Protein AF-A0A835JHV0-F1 (afdb_monomer_lite)

Sequence (565 aa):
MENAGAALIREVASKTNDSADEEQAASEIAILKSRGSASDTRLAAAHEQMRSAEEDAAEWKRKYDIAVRKTKAALEKAANVQERTNKETQLREDALREEFSSHLVVKEDEIKEKNRRIEYAEQCLTTLNLELKAADSKMQSYGTEISSLKLEIKVLVEKLETANAKAQSYDKEVRILEQEKIHLEQRYQSEFERFSEVQERCNCSEKECKRAMELADRARADAISAQKEKSEFQKLEIERLAQFARVQRHVESLYSDWDLLPPKTIKDPEAKKPKDWDDKEYIPDPEDKKPEGYEDITKKILDPDAKKPEDWDDEEDGEWTAPTISNPKYKGPWKPKKIKNPNYQVKWVSKTKLNLDYGSGSLDENMLVPGDVAVPKAVAFTGVWEWKKFRSENKGKLVFGDFNYPENGENLLGTAEHQKIDLFSTSEEPKEVFWLPISSSWYEAANEELKDLQLKECHSGTCLPGTPKVVFGSKASTSDFYVKNKAYGDFLLQKFNASTADSASASVALTSLSNEKLFVVFQGVSNVAGGRSSNSGIKYIASYNAFLAATKFINSIPTPRHACE

Radius of gyration: 92.65 Å; chains: 1; bounding box: 221×50×307 Å

Structure (mmCIF, N/CA/C/O backbone):
data_AF-A0A835JHV0-F1
#
_entry.id   AF-A0A835JHV0-F1
#
loop_
_atom_site.group_PDB
_atom_site.id
_atom_site.type_symbol
_atom_site.label_atom_id
_atom_site.label_alt_id
_atom_site.label_comp_id
_atom_site.label_asym_id
_atom_site.label_entity_id
_atom_site.label_seq_id
_atom_site.pdbx_PDB_ins_code
_atom_site.Cartn_x
_atom_site.Cartn_y
_atom_site.Cartn_z
_atom_site.occupancy
_atom_site.B_iso_or_equiv
_atom_site.auth_seq_id
_atom_site.auth_comp_id
_atom_site.auth_asym_id
_atom_site.auth_atom_id
_atom_site.pdbx_PDB_model_num
ATOM 1 N N . MET A 1 1 ? -83.979 -1.401 178.867 1.00 38.06 1 MET A N 1
ATOM 2 C CA . MET A 1 1 ? -84.044 -1.423 180.336 1.00 38.06 1 MET A CA 1
ATOM 3 C C . MET A 1 1 ? -85.278 -2.259 180.680 1.00 38.06 1 MET A C 1
ATOM 5 O O . MET A 1 1 ? -86.316 -2.004 180.088 1.00 38.06 1 MET A O 1
ATOM 9 N N . GLU A 1 2 ? -85.181 -3.408 181.365 1.00 40.41 2 GLU A N 1
ATOM 10 C CA . GLU A 1 2 ? -84.719 -3.530 182.768 1.00 40.41 2 GLU A CA 1
ATOM 11 C C . GLU A 1 2 ? -85.363 -2.424 183.614 1.00 40.41 2 GLU A C 1
ATOM 13 O O . GLU A 1 2 ? -85.185 -1.258 183.318 1.00 40.41 2 GLU A O 1
ATOM 18 N N . ASN A 1 3 ? -86.091 -2.656 184.688 1.00 50.88 3 ASN A N 1
ATOM 19 C CA . ASN A 1 3 ? -86.274 -3.827 185.529 1.00 50.88 3 ASN A CA 1
ATOM 20 C C . ASN A 1 3 ? -87.444 -3.446 186.474 1.00 50.88 3 ASN A C 1
ATOM 22 O O . ASN A 1 3 ? -88.216 -2.549 186.145 1.00 50.88 3 ASN A O 1
ATOM 26 N N . ALA A 1 4 ? -87.547 -4.090 187.637 1.00 47.59 4 ALA A N 1
ATOM 27 C CA . ALA A 1 4 ? -88.296 -3.674 188.834 1.00 47.59 4 ALA A CA 1
ATOM 28 C C . ALA A 1 4 ? -88.679 -2.172 188.951 1.00 47.59 4 ALA A C 1
ATOM 30 O O . ALA A 1 4 ? -87.890 -1.284 188.643 1.00 47.59 4 ALA A O 1
ATOM 31 N N . GLY A 1 5 ? -89.831 -1.819 189.521 1.00 51.62 5 GLY A N 1
ATOM 32 C CA . GLY A 1 5 ? -90.783 -2.602 190.323 1.00 51.62 5 GLY A CA 1
ATOM 33 C C . GLY A 1 5 ? -91.614 -1.618 191.161 1.00 51.62 5 GLY A C 1
ATOM 34 O O . GLY A 1 5 ? -91.798 -0.495 190.711 1.00 51.62 5 GLY A O 1
ATOM 35 N N . ALA A 1 6 ? -92.076 -2.002 192.358 1.00 38.34 6 ALA A N 1
ATOM 36 C CA . ALA A 1 6 ? -92.422 -1.126 193.502 1.00 38.34 6 ALA A CA 1
ATOM 37 C C . ALA A 1 6 ? -93.113 -1.957 194.605 1.00 38.34 6 ALA A C 1
ATOM 39 O O . ALA A 1 6 ? -93.382 -3.143 194.411 1.00 38.34 6 ALA A O 1
ATOM 40 N N . ALA A 1 7 ? -93.380 -1.356 195.770 1.00 58.84 7 ALA A N 1
ATOM 41 C CA . ALA A 1 7 ? -93.811 -2.058 196.979 1.00 58.84 7 ALA A CA 1
ATOM 42 C C . ALA A 1 7 ? -94.919 -1.309 197.758 1.00 58.84 7 ALA A C 1
ATOM 44 O O . ALA A 1 7 ? -94.875 -0.085 197.792 1.00 58.84 7 ALA A O 1
ATOM 45 N N . LEU A 1 8 ? -95.772 -2.070 198.484 1.00 60.38 8 LEU A N 1
ATOM 46 C CA . LEU A 1 8 ? -96.509 -1.696 199.729 1.00 60.38 8 LEU A CA 1
ATOM 47 C C . LEU A 1 8 ? -97.652 -0.630 199.596 1.00 60.38 8 LEU A C 1
ATOM 49 O O . LEU A 1 8 ? -97.538 0.268 198.779 1.00 60.38 8 LEU A O 1
ATOM 53 N N . ILE A 1 9 ? -98.796 -0.600 200.323 1.00 58.94 9 ILE A N 1
ATOM 54 C CA . ILE A 1 9 ? -99.429 -1.366 201.441 1.00 58.94 9 ILE A CA 1
ATOM 55 C C . ILE A 1 9 ? -100.983 -1.192 201.406 1.00 58.94 9 ILE A C 1
ATOM 57 O O . ILE A 1 9 ? -101.472 -0.158 200.962 1.00 58.94 9 ILE A O 1
ATOM 61 N N . ARG A 1 10 ? -101.750 -2.145 201.974 1.00 38.47 10 ARG A N 1
ATOM 62 C CA . ARG A 1 10 ? -103.154 -2.039 202.485 1.00 38.47 10 ARG A CA 1
ATOM 63 C C . ARG A 1 10 ? -103.369 -3.150 203.545 1.00 38.47 10 ARG A C 1
ATOM 65 O O . ARG A 1 10 ? -102.614 -4.117 203.515 1.00 38.47 10 ARG A O 1
ATOM 72 N N . GLU A 1 11 ? -104.332 -3.157 204.479 1.00 40.75 11 GLU A N 1
ATOM 73 C CA . GLU A 1 11 ? -105.264 -2.161 205.066 1.00 40.75 11 GLU A CA 1
ATOM 74 C C . GLU A 1 11 ? -105.821 -2.756 206.394 1.00 40.75 11 GLU A C 1
ATOM 76 O O . GLU A 1 11 ? -105.997 -3.973 206.464 1.00 40.75 11 GLU A O 1
ATOM 81 N N . VAL A 1 12 ? -106.174 -1.947 207.413 1.00 36.22 12 VAL A N 1
ATOM 82 C CA . VAL A 1 12 ? -107.159 -2.353 208.449 1.00 36.22 12 VAL A CA 1
ATOM 83 C C . VAL A 1 12 ? -108.219 -1.255 208.673 1.00 36.22 12 VAL A C 1
ATOM 85 O O . VAL A 1 12 ? -107.916 -0.207 209.234 1.00 36.22 12 VAL A O 1
ATOM 88 N N . ALA A 1 13 ? -109.470 -1.575 208.306 1.00 44.81 13 ALA A N 1
ATOM 89 C CA . ALA A 1 13 ? -110.748 -0.947 208.701 1.00 44.81 13 ALA A CA 1
ATOM 90 C C . ALA A 1 13 ? -111.257 0.370 208.031 1.00 44.81 13 ALA A C 1
ATOM 92 O O . ALA A 1 13 ? -111.538 1.356 208.705 1.00 44.81 13 ALA A O 1
ATOM 93 N N . SER A 1 14 ? -111.649 0.262 206.751 1.00 50.72 14 SER A N 1
ATOM 94 C CA . SER A 1 14 ? -112.995 0.600 206.207 1.00 50.72 14 SER A CA 1
ATOM 95 C C . SER A 1 14 ? -113.436 2.036 205.790 1.00 50.72 14 SER A C 1
ATOM 97 O O . SER A 1 14 ? -113.733 2.884 206.625 1.00 50.72 14 SER A O 1
ATOM 99 N N . LYS A 1 15 ? -113.760 2.122 204.477 1.00 52.50 15 LYS A N 1
ATOM 100 C CA . LYS A 1 15 ? -114.793 2.910 203.728 1.00 52.50 15 LYS A CA 1
ATOM 101 C C . LYS A 1 15 ? -114.514 4.334 203.141 1.00 52.50 15 LYS A C 1
ATOM 103 O O . LYS A 1 15 ? -114.372 5.303 203.870 1.00 52.50 15 LYS A O 1
ATOM 108 N N . THR A 1 16 ? -114.680 4.384 201.796 1.00 48.72 16 THR A N 1
ATOM 109 C CA . THR A 1 16 ? -115.091 5.456 200.823 1.00 48.72 16 THR A CA 1
ATOM 110 C C . THR A 1 16 ? -114.101 6.501 200.231 1.00 48.72 16 THR A C 1
ATOM 112 O O . THR A 1 16 ? -113.785 7.466 200.913 1.00 48.72 16 THR A O 1
ATOM 115 N N . ASN A 1 17 ? -113.824 6.391 198.909 1.00 44.53 17 ASN A N 1
ATOM 116 C CA . ASN A 1 17 ? -113.391 7.396 197.892 1.00 44.53 17 ASN A CA 1
ATOM 117 C C . ASN A 1 17 ? -111.962 7.995 197.962 1.00 44.53 17 ASN A C 1
ATOM 119 O O . ASN A 1 17 ? -111.556 8.486 199.008 1.00 44.53 17 ASN A O 1
ATOM 123 N N . ASP A 1 18 ? -111.119 8.043 196.907 1.00 49.28 18 ASP A N 1
ATOM 124 C CA . ASP A 1 18 ? -111.157 7.671 195.457 1.00 49.28 18 ASP A CA 1
ATOM 125 C C . ASP A 1 18 ? -111.788 8.691 194.432 1.00 49.28 18 ASP A C 1
ATOM 127 O O . ASP A 1 18 ? -113.016 8.749 194.348 1.00 49.28 18 ASP A O 1
ATOM 131 N N . SER A 1 19 ? -110.976 9.447 193.627 1.00 43.72 19 SER A N 1
ATOM 132 C CA . SER A 1 19 ? -111.345 10.155 192.341 1.00 43.72 19 SER A CA 1
ATOM 133 C C . SER A 1 19 ? -110.208 10.812 191.474 1.00 43.72 19 SER A C 1
ATOM 135 O O . SER A 1 19 ? -110.538 11.575 190.565 1.00 43.72 19 SER A O 1
ATOM 137 N N . ALA A 1 20 ? -108.901 10.631 191.743 1.00 55.38 20 ALA A N 1
ATOM 138 C CA . ALA A 1 20 ? -107.843 11.516 191.189 1.00 55.38 20 ALA A CA 1
ATOM 139 C C . ALA A 1 20 ? -106.907 10.920 190.106 1.00 55.38 20 ALA A C 1
ATOM 141 O O . ALA A 1 20 ? -106.309 11.676 189.343 1.00 55.38 20 ALA A O 1
ATOM 142 N N . ASP A 1 21 ? -106.764 9.594 190.018 1.00 57.50 21 ASP A N 1
ATOM 143 C CA . ASP A 1 21 ? -105.662 8.972 189.257 1.00 57.50 21 ASP A CA 1
ATOM 144 C C . ASP A 1 21 ? -105.957 8.711 187.761 1.00 57.50 21 ASP A C 1
ATOM 146 O O . ASP A 1 21 ? -105.043 8.420 186.988 1.00 57.50 21 ASP A O 1
ATOM 150 N N . GLU A 1 22 ? -107.214 8.820 187.312 1.00 59.19 22 GLU A N 1
ATOM 151 C CA . GLU A 1 22 ? -107.599 8.482 185.927 1.00 59.19 22 GLU A CA 1
ATOM 152 C C . GLU A 1 22 ? -107.203 9.552 184.889 1.00 59.19 22 GLU A C 1
ATOM 154 O O . GLU A 1 22 ? -106.943 9.232 183.726 1.00 59.19 22 GLU A O 1
ATOM 159 N N . GLU A 1 23 ? -107.125 10.827 185.283 1.00 62.62 23 GLU A N 1
ATOM 160 C CA . GLU A 1 23 ? -106.991 11.944 184.335 1.00 62.62 23 GLU A CA 1
ATOM 161 C C . GLU A 1 23 ? -105.559 12.094 183.779 1.00 62.62 23 GLU A C 1
ATOM 163 O O . GLU A 1 23 ? -105.365 12.465 182.617 1.00 62.62 23 GLU A O 1
ATOM 168 N N . GLN A 1 24 ? -104.537 11.712 184.556 1.00 63.50 24 GLN A N 1
ATOM 169 C CA . GLN A 1 24 ? -103.135 11.796 184.128 1.00 63.50 24 GLN A CA 1
ATOM 170 C C . GLN A 1 24 ? -102.788 10.759 183.041 1.00 63.50 24 GLN A C 1
ATOM 172 O O . GLN A 1 24 ? -102.073 11.080 182.087 1.00 63.50 24 GLN A O 1
ATOM 177 N N . ALA A 1 25 ? -103.350 9.547 183.117 1.00 63.53 25 ALA A N 1
ATOM 178 C CA . ALA A 1 25 ? -103.128 8.492 182.123 1.00 63.53 25 ALA A CA 1
ATOM 179 C C . ALA A 1 25 ? -103.709 8.844 180.737 1.00 63.53 25 ALA A C 1
ATOM 181 O O . ALA A 1 25 ? -103.124 8.509 179.703 1.00 63.53 25 ALA A O 1
ATOM 182 N N . ALA A 1 26 ? -104.837 9.563 180.694 1.00 67.19 26 ALA A N 1
ATOM 183 C CA . ALA A 1 26 ? -105.477 9.977 179.444 1.00 67.19 26 ALA A CA 1
ATOM 184 C C . ALA A 1 26 ? -104.600 10.942 178.615 1.00 67.19 26 ALA A C 1
ATOM 186 O O . ALA A 1 26 ? -104.562 10.848 177.383 1.00 67.19 26 ALA A O 1
ATOM 187 N N . SER A 1 27 ? -103.858 11.829 179.287 1.00 70.50 27 SER A N 1
ATOM 188 C CA . SER A 1 27 ? -102.952 12.802 178.660 1.00 70.50 27 SER A CA 1
ATOM 189 C C . SER A 1 27 ? -101.786 12.127 177.925 1.00 70.50 27 SER A C 1
ATOM 191 O O . SER A 1 27 ? -101.540 12.395 176.743 1.00 70.50 27 SER A O 1
ATOM 193 N N . GLU A 1 28 ? -101.102 11.182 178.577 1.00 68.00 28 GLU A N 1
ATOM 194 C CA . GLU A 1 28 ? -99.962 10.477 177.976 1.00 68.00 28 GLU A CA 1
ATOM 195 C C . GLU A 1 28 ? -100.383 9.615 176.779 1.00 68.00 28 GLU A C 1
ATOM 197 O O . GLU A 1 28 ? -99.701 9.607 175.749 1.00 68.00 28 GLU A O 1
ATOM 202 N N . ILE A 1 29 ? -101.551 8.966 176.856 1.00 69.25 29 ILE A N 1
ATOM 203 C CA . ILE A 1 29 ? -102.134 8.216 175.735 1.00 69.25 29 ILE A CA 1
ATOM 204 C C . ILE A 1 29 ? -102.399 9.142 174.538 1.00 69.25 29 ILE A C 1
ATOM 206 O O . ILE A 1 29 ? -102.087 8.771 173.404 1.00 69.25 29 ILE A O 1
ATOM 210 N N . ALA A 1 30 ? -102.917 10.356 174.751 1.00 72.38 30 ALA A N 1
ATOM 211 C CA . ALA A 1 30 ? -103.146 11.322 173.673 1.00 72.38 30 ALA A CA 1
ATOM 212 C C . ALA A 1 30 ? -101.832 11.795 173.015 1.00 72.38 30 ALA A C 1
ATOM 214 O O . ALA A 1 30 ? -101.744 11.877 171.783 1.00 72.38 30 ALA A O 1
ATOM 215 N N . ILE A 1 31 ? -100.784 12.035 173.809 1.00 74.62 31 ILE A N 1
ATOM 216 C CA . ILE A 1 31 ? -99.454 12.414 173.304 1.00 74.62 31 ILE A CA 1
ATOM 217 C C . ILE A 1 31 ? -98.827 11.261 172.509 1.00 74.62 31 ILE A C 1
ATOM 219 O O . ILE A 1 31 ? -98.350 11.482 171.394 1.00 74.62 31 ILE A O 1
ATOM 223 N N . LEU A 1 32 ? -98.879 10.026 173.016 1.00 72.38 32 LEU A N 1
ATOM 224 C CA . LEU A 1 32 ? -98.379 8.846 172.303 1.00 72.38 32 LEU A CA 1
ATOM 225 C C . LEU A 1 32 ? -99.153 8.593 171.004 1.00 72.38 32 LEU A C 1
ATOM 227 O O . LEU A 1 32 ? -98.537 8.301 169.979 1.00 72.38 32 LEU A O 1
ATOM 231 N N . LYS A 1 33 ? -100.476 8.783 171.008 1.00 74.25 33 LYS A N 1
ATOM 232 C CA . LYS A 1 33 ? -101.334 8.636 169.824 1.00 74.25 33 LYS A CA 1
ATOM 233 C C . LYS A 1 33 ? -101.050 9.697 168.756 1.00 74.25 33 LYS A C 1
ATOM 235 O O . LYS A 1 33 ? -101.028 9.358 167.576 1.00 74.25 33 LYS A O 1
ATOM 240 N N . SER A 1 34 ? -100.764 10.945 169.144 1.00 77.75 34 SER A N 1
ATOM 241 C CA . SER A 1 34 ? -100.342 11.992 168.195 1.00 77.75 34 SER A CA 1
ATOM 242 C C . SER A 1 34 ? -98.924 11.764 167.649 1.00 77.75 34 SER A C 1
ATOM 244 O O . SER A 1 34 ? -98.675 11.971 166.462 1.00 77.75 34 SER A O 1
ATOM 246 N N . ARG A 1 35 ? -97.995 11.254 168.471 1.00 77.50 35 ARG A N 1
ATOM 247 C CA . ARG A 1 35 ? -96.670 10.814 168.000 1.00 77.50 35 ARG A CA 1
ATOM 248 C C . ARG A 1 35 ? -96.766 9.634 167.037 1.00 77.50 35 ARG A C 1
ATOM 250 O O . ARG A 1 35 ? -96.059 9.653 166.036 1.00 77.50 35 ARG A O 1
ATOM 257 N N . GLY A 1 36 ? -97.642 8.668 167.319 1.00 76.12 36 GLY A N 1
ATOM 258 C CA . GLY A 1 36 ? -97.944 7.532 166.447 1.00 76.12 36 GLY A CA 1
ATOM 259 C C . GLY A 1 36 ? -98.472 7.984 165.088 1.00 76.12 36 GLY A C 1
ATOM 260 O O . GLY A 1 36 ? -97.868 7.672 164.066 1.00 76.12 36 GLY A O 1
ATOM 261 N N . SER A 1 37 ? -99.507 8.831 165.059 1.00 78.81 37 SER A N 1
ATOM 262 C CA . SER A 1 37 ? -100.037 9.347 163.790 1.00 78.81 37 SER A CA 1
ATOM 263 C C . SER A 1 37 ? -99.009 10.176 163.009 1.00 78.81 37 SER A C 1
ATOM 265 O O . SER A 1 37 ? -98.958 10.094 161.781 1.00 78.81 37 SER A O 1
ATOM 267 N N . ALA A 1 38 ? -98.134 10.923 163.690 1.00 77.75 38 ALA A N 1
ATOM 268 C CA . ALA A 1 38 ? -97.037 11.643 163.047 1.00 77.75 38 ALA A CA 1
ATOM 269 C C . ALA A 1 38 ? -95.943 10.705 162.496 1.00 77.75 38 ALA A C 1
ATOM 271 O O . ALA A 1 38 ? -95.400 10.984 161.423 1.00 77.75 38 ALA A O 1
ATOM 272 N N . SER A 1 39 ? -95.614 9.600 163.179 1.00 79.62 39 SER A N 1
ATOM 273 C CA . SER A 1 39 ? -94.707 8.581 162.633 1.00 79.62 39 SER A CA 1
ATOM 274 C C . SER A 1 39 ? -95.330 7.828 161.464 1.00 79.62 39 SER A C 1
ATOM 276 O O . SER A 1 39 ? -94.644 7.644 160.465 1.00 79.62 39 SER A O 1
ATOM 278 N N . ASP A 1 40 ? -96.619 7.495 161.525 1.00 79.50 40 ASP A N 1
ATOM 279 C CA . ASP A 1 40 ? -97.337 6.812 160.443 1.00 79.50 40 ASP A CA 1
ATOM 280 C C . ASP A 1 40 ? -97.450 7.708 159.203 1.00 79.50 40 ASP A C 1
ATOM 282 O O . ASP A 1 40 ? -97.235 7.256 158.082 1.00 79.50 40 ASP A O 1
ATOM 286 N N . THR A 1 41 ? -97.683 9.012 159.392 1.00 82.31 41 THR A N 1
ATOM 287 C CA . THR A 1 41 ? -97.688 9.995 158.293 1.00 82.31 41 THR A CA 1
ATOM 288 C C . THR A 1 41 ? -96.303 10.119 157.647 1.00 82.31 41 THR A C 1
ATOM 290 O O . THR A 1 41 ? -96.192 10.183 156.423 1.00 82.31 41 THR A O 1
ATOM 293 N N . ARG A 1 42 ? -95.224 10.110 158.445 1.00 83.19 42 ARG A N 1
ATOM 294 C CA . ARG A 1 42 ? -93.842 10.099 157.928 1.00 83.19 42 ARG A CA 1
ATOM 295 C C . ARG A 1 42 ? -93.498 8.785 157.231 1.00 83.19 42 ARG A C 1
ATOM 297 O O . ARG A 1 42 ? -92.824 8.822 156.207 1.00 83.19 42 ARG A O 1
ATOM 304 N N . LEU A 1 43 ? -93.972 7.653 157.752 1.00 82.25 43 LEU A N 1
ATOM 305 C CA . LEU A 1 43 ? -93.809 6.338 157.139 1.00 82.25 43 LEU A CA 1
ATOM 306 C C . LEU A 1 43 ? -94.515 6.301 155.778 1.00 82.25 43 LEU A C 1
ATOM 308 O O . LEU A 1 43 ? -93.892 5.939 154.787 1.00 82.25 43 LEU A O 1
ATOM 312 N N . ALA A 1 44 ? -95.766 6.759 155.702 1.00 82.94 44 ALA A N 1
ATOM 313 C CA . ALA A 1 44 ? -96.520 6.851 154.454 1.00 82.94 44 ALA A CA 1
ATOM 314 C C . ALA A 1 44 ? -95.829 7.765 153.426 1.00 82.94 44 ALA A C 1
ATOM 316 O O . ALA A 1 44 ? -95.680 7.374 152.273 1.00 82.94 44 ALA A O 1
ATOM 317 N N . ALA A 1 45 ? -95.335 8.938 153.842 1.00 84.06 45 ALA A N 1
ATOM 318 C CA . ALA A 1 45 ? -94.584 9.837 152.963 1.00 84.06 45 ALA A CA 1
ATOM 319 C C . ALA A 1 45 ? -93.254 9.226 152.477 1.00 84.06 45 ALA A C 1
ATOM 321 O O . ALA A 1 45 ? -92.899 9.383 151.311 1.00 84.06 45 ALA A O 1
ATOM 322 N N . ALA A 1 46 ? -92.536 8.496 153.338 1.00 83.88 46 ALA A N 1
ATOM 323 C CA . ALA A 1 46 ? -91.312 7.789 152.965 1.00 83.88 46 ALA A CA 1
ATOM 324 C C . ALA A 1 46 ? -91.590 6.611 152.014 1.00 83.88 46 ALA A C 1
ATOM 326 O O . ALA A 1 46 ? -90.867 6.434 151.038 1.00 83.88 46 ALA A O 1
ATOM 327 N N . HIS A 1 47 ? -92.664 5.848 152.245 1.00 85.38 47 HIS A N 1
ATOM 328 C CA . HIS A 1 47 ? -93.133 4.807 151.327 1.00 85.38 47 HIS A CA 1
ATOM 329 C C . HIS A 1 47 ? -93.563 5.389 149.974 1.00 85.38 47 HIS A C 1
ATOM 331 O O . HIS A 1 47 ? -93.309 4.769 148.946 1.00 85.38 47 HIS A O 1
ATOM 337 N N . GLU A 1 48 ? -94.173 6.575 149.946 1.00 87.06 48 GLU A N 1
ATOM 338 C CA . GLU A 1 48 ? -94.553 7.237 148.696 1.00 87.06 48 GLU A CA 1
ATOM 339 C C . GLU A 1 48 ? -93.337 7.741 147.916 1.00 87.06 48 GLU A C 1
ATOM 341 O O . GLU A 1 48 ? -93.232 7.487 146.719 1.00 87.06 48 GLU A O 1
ATOM 346 N N . GLN A 1 49 ? -92.368 8.368 148.590 1.00 87.56 49 GLN A N 1
ATOM 347 C CA . GLN A 1 49 ? -91.099 8.740 147.957 1.00 87.56 49 GLN A CA 1
ATOM 348 C C . GLN A 1 49 ? -90.322 7.515 147.461 1.00 87.56 49 GLN A C 1
ATOM 350 O O . GLN A 1 49 ? -89.741 7.566 146.380 1.00 87.56 49 GLN A O 1
ATOM 355 N N . MET A 1 50 ? -90.347 6.405 148.205 1.00 85.38 50 MET A N 1
ATOM 356 C CA . MET A 1 50 ? -89.755 5.136 147.782 1.00 85.38 50 MET A CA 1
ATOM 357 C C . MET A 1 50 ? -90.442 4.592 146.523 1.00 85.38 50 MET A C 1
ATOM 359 O O . MET A 1 50 ? -89.750 4.290 145.557 1.00 85.38 50 MET A O 1
ATOM 363 N N . ARG A 1 51 ? -91.783 4.541 146.484 1.00 87.12 51 ARG A N 1
ATOM 364 C CA . ARG A 1 51 ? -92.534 4.110 145.290 1.00 87.12 51 ARG A CA 1
ATOM 365 C C . ARG A 1 51 ? -92.283 5.013 144.086 1.00 87.12 51 ARG A C 1
ATOM 367 O O . ARG A 1 51 ? -92.000 4.503 143.010 1.00 87.12 51 ARG A O 1
ATOM 374 N N . SER A 1 52 ? -92.304 6.334 144.267 1.00 87.44 52 SER A N 1
ATOM 375 C CA . SER A 1 52 ? -91.984 7.287 143.196 1.00 87.44 52 SER A CA 1
ATOM 376 C C . SER A 1 52 ? -90.565 7.074 142.661 1.00 87.44 52 SER A C 1
ATOM 378 O O . SER A 1 52 ? -90.363 7.076 141.451 1.00 87.44 52 SER A O 1
ATOM 380 N N . ALA A 1 53 ? -89.584 6.836 143.539 1.00 87.62 53 ALA A N 1
ATOM 381 C CA . ALA A 1 53 ? -88.209 6.551 143.135 1.00 87.62 53 ALA A CA 1
ATOM 382 C C . ALA A 1 53 ? -88.067 5.192 142.420 1.00 87.62 53 ALA A C 1
ATOM 384 O O . ALA A 1 53 ? -87.279 5.077 141.480 1.00 87.62 53 ALA A O 1
ATOM 385 N N . GLU A 1 54 ? -88.830 4.169 142.820 1.00 89.56 54 GLU A N 1
ATOM 386 C CA . GLU A 1 54 ? -88.904 2.877 142.123 1.00 89.56 54 GLU A CA 1
ATOM 387 C C . GLU A 1 54 ? -89.547 3.008 140.732 1.00 89.56 54 GLU A C 1
ATOM 389 O O . GLU A 1 54 ? -89.046 2.429 139.764 1.00 89.56 54 GLU A O 1
ATOM 394 N N . GLU A 1 55 ? -90.619 3.794 140.603 1.00 89.88 55 GLU A N 1
ATOM 395 C CA . GLU A 1 55 ? -91.297 4.063 139.331 1.00 89.88 55 GLU A CA 1
ATOM 396 C C . GLU A 1 55 ? -90.412 4.866 138.371 1.00 89.88 55 GLU A C 1
ATOM 398 O O . GLU A 1 55 ? -90.250 4.456 137.215 1.00 89.88 55 GLU A O 1
ATOM 403 N N . ASP A 1 56 ? -89.761 5.928 138.856 1.00 89.81 56 ASP A N 1
ATOM 404 C CA . ASP A 1 56 ? -88.772 6.705 138.103 1.00 89.81 56 ASP A CA 1
ATOM 405 C C . ASP A 1 56 ? -87.604 5.816 137.656 1.00 89.81 56 ASP A C 1
ATOM 407 O O . ASP A 1 56 ? -87.228 5.823 136.481 1.00 89.81 56 ASP A O 1
ATOM 411 N N . ALA A 1 57 ? -87.052 4.984 138.548 1.00 90.12 57 ALA A N 1
ATOM 412 C CA . ALA A 1 57 ? -85.992 4.037 138.201 1.00 90.12 57 ALA A CA 1
ATOM 413 C C . ALA A 1 57 ? -86.453 3.019 137.139 1.00 90.12 57 ALA A C 1
ATOM 415 O O . ALA A 1 57 ? -85.704 2.703 136.207 1.00 90.12 57 ALA A O 1
ATOM 416 N N . ALA A 1 58 ? -87.696 2.536 137.222 1.00 90.69 58 ALA A N 1
ATOM 417 C CA . ALA A 1 58 ? -88.289 1.642 136.231 1.00 90.69 58 ALA A CA 1
ATOM 418 C C . ALA A 1 58 ? -88.588 2.341 134.890 1.00 90.69 58 ALA A C 1
ATOM 420 O O . ALA A 1 58 ? -88.567 1.691 133.837 1.00 90.69 58 ALA A O 1
ATOM 421 N N . GLU A 1 59 ? -88.876 3.643 134.882 1.00 91.56 59 GLU A N 1
ATOM 422 C CA . GLU A 1 59 ? -89.028 4.435 133.659 1.00 91.56 59 GLU A CA 1
ATOM 423 C C . GLU A 1 59 ? -87.667 4.741 133.014 1.00 91.56 59 GLU A C 1
ATOM 425 O O . GLU A 1 59 ? -87.501 4.530 131.810 1.00 91.56 59 GLU A O 1
ATOM 430 N N . TRP A 1 60 ? -86.664 5.138 133.802 1.00 91.12 60 TRP A N 1
ATOM 431 C CA . TRP A 1 60 ? -85.282 5.321 133.345 1.00 91.12 60 TRP A CA 1
ATOM 432 C C . TRP A 1 60 ? -84.700 4.033 132.767 1.00 91.12 60 TRP A C 1
ATOM 434 O O . TRP A 1 60 ? -84.115 4.068 131.683 1.00 91.12 60 TRP A O 1
ATOM 444 N N . LYS A 1 61 ? -84.939 2.884 133.410 1.00 93.69 61 LYS A N 1
ATOM 445 C CA . LYS A 1 61 ? -84.569 1.567 132.874 1.00 93.69 61 LYS A CA 1
ATOM 446 C C . LYS A 1 61 ? -85.241 1.297 131.524 1.00 93.69 61 LYS A C 1
ATOM 448 O O . LYS A 1 61 ? -84.553 0.968 130.563 1.00 93.69 61 LYS A O 1
ATOM 453 N N . ARG A 1 62 ? -86.554 1.533 131.396 1.00 92.25 62 ARG A N 1
ATOM 454 C CA . ARG A 1 62 ? -87.278 1.395 130.113 1.00 92.25 62 ARG A CA 1
ATOM 455 C C . ARG A 1 62 ? -86.737 2.333 129.026 1.00 92.25 62 ARG A C 1
ATOM 457 O O . ARG A 1 62 ? -86.559 1.896 127.888 1.00 92.25 62 ARG A O 1
ATOM 464 N N . LYS A 1 63 ? -86.449 3.597 129.355 1.00 92.75 63 LYS A N 1
ATOM 465 C CA . LYS A 1 63 ? -85.837 4.581 128.440 1.00 92.75 63 LYS A CA 1
ATOM 466 C C . LYS A 1 63 ? -84.445 4.127 127.991 1.00 92.75 63 LYS A C 1
ATOM 468 O O . LYS A 1 63 ? -84.165 4.161 126.792 1.00 92.75 63 LYS A O 1
ATOM 473 N N . TYR A 1 64 ? -83.621 3.633 128.914 1.00 91.44 64 TYR A N 1
ATOM 474 C CA . TYR A 1 64 ? -82.301 3.070 128.628 1.00 91.44 64 TYR A CA 1
ATOM 475 C C . TYR A 1 64 ? -82.395 1.828 127.727 1.00 91.44 64 TYR A C 1
ATOM 477 O O . TYR A 1 64 ? -81.759 1.793 126.677 1.00 91.44 64 TYR A O 1
ATOM 485 N N . ASP A 1 65 ? -83.271 0.869 128.034 1.00 92.69 65 ASP A N 1
ATOM 486 C CA . ASP A 1 65 ? -83.486 -0.339 127.222 1.00 92.69 65 ASP A CA 1
ATOM 487 C C . ASP A 1 65 ? -84.008 -0.023 125.807 1.00 92.69 65 ASP A C 1
ATOM 489 O O . ASP A 1 65 ? -83.741 -0.756 124.850 1.00 92.69 65 ASP A O 1
ATOM 493 N N . ILE A 1 66 ? -84.780 1.057 125.637 1.00 92.69 66 ILE A N 1
ATOM 494 C CA . ILE A 1 66 ? -85.195 1.560 124.316 1.00 92.69 66 ILE A CA 1
ATOM 495 C C . ILE A 1 66 ? -84.016 2.223 123.596 1.00 92.69 66 ILE A C 1
ATOM 497 O O . ILE A 1 66 ? -83.823 1.971 122.406 1.00 92.69 66 ILE A O 1
ATOM 501 N N . ALA A 1 67 ? -83.224 3.046 124.288 1.00 91.06 67 ALA A N 1
ATOM 502 C CA . ALA A 1 67 ? -82.041 3.689 123.724 1.00 91.06 67 ALA A CA 1
ATOM 503 C C . ALA A 1 67 ? -81.009 2.650 123.257 1.00 91.06 67 ALA A C 1
ATOM 505 O O . ALA A 1 67 ? -80.608 2.693 122.098 1.00 91.06 67 ALA A O 1
ATOM 506 N N . VAL A 1 68 ? -80.678 1.660 124.093 1.00 93.44 68 VAL A N 1
ATOM 507 C CA . VAL A 1 68 ? -79.769 0.546 123.769 1.00 93.44 68 VAL A CA 1
ATOM 508 C C . VAL A 1 68 ? -80.284 -0.286 122.593 1.00 93.44 68 VAL A C 1
ATOM 510 O O . VAL A 1 68 ? -79.510 -0.649 121.710 1.00 93.44 68 VAL A O 1
ATOM 513 N N . ARG A 1 69 ? -81.594 -0.559 122.506 1.00 91.19 69 ARG A N 1
ATOM 514 C CA . ARG A 1 69 ? -82.164 -1.243 121.329 1.00 91.19 69 ARG A CA 1
ATOM 515 C C . ARG A 1 69 ? -82.084 -0.394 120.061 1.00 91.19 69 ARG A C 1
ATOM 517 O O . ARG A 1 69 ? -81.761 -0.933 119.005 1.00 91.19 69 ARG A O 1
ATOM 524 N N . LYS A 1 70 ? -82.343 0.916 120.145 1.00 93.00 70 LYS A N 1
ATOM 525 C CA . LYS A 1 70 ? -82.222 1.839 119.003 1.00 93.00 70 LYS A CA 1
ATOM 526 C C . LYS A 1 70 ? -80.774 1.976 118.533 1.00 93.00 70 LYS A C 1
ATOM 528 O O . LYS A 1 70 ? -80.543 1.905 117.330 1.00 93.00 70 LYS A O 1
ATOM 533 N N . THR A 1 71 ? -79.808 2.123 119.442 1.00 90.06 71 THR A N 1
ATOM 534 C CA . THR A 1 71 ? -78.384 2.195 119.082 1.00 90.06 71 THR A CA 1
ATOM 535 C C . THR A 1 71 ? -77.892 0.867 118.523 1.00 90.06 71 THR A C 1
ATOM 537 O O . THR A 1 71 ? -77.272 0.879 117.466 1.00 90.06 71 THR A O 1
ATOM 540 N N . LYS A 1 72 ? -78.250 -0.279 119.123 1.00 93.88 72 LYS A N 1
ATOM 541 C CA . LYS A 1 72 ? -77.931 -1.608 118.574 1.00 93.88 72 LYS A CA 1
ATOM 542 C C . LYS A 1 72 ? -78.481 -1.788 117.155 1.00 93.88 72 LYS A C 1
ATOM 544 O O . LYS A 1 72 ? -77.726 -2.165 116.268 1.00 93.88 72 LYS A O 1
ATOM 549 N N . ALA A 1 73 ? -79.751 -1.455 116.916 1.00 91.62 73 ALA A N 1
ATOM 550 C CA . ALA A 1 73 ? -80.363 -1.558 115.589 1.00 91.62 73 ALA A CA 1
ATOM 551 C C . ALA A 1 73 ? -79.766 -0.570 114.566 1.00 91.62 73 ALA A C 1
ATOM 553 O O . ALA A 1 73 ? -79.697 -0.878 113.377 1.00 91.62 73 ALA A O 1
ATOM 554 N N . ALA A 1 74 ? -79.326 0.616 115.000 1.00 91.31 74 ALA A N 1
ATOM 555 C CA . ALA A 1 74 ? -78.605 1.558 114.144 1.00 91.31 74 ALA A CA 1
ATOM 556 C C . ALA A 1 74 ? -77.201 1.041 113.784 1.00 91.31 74 ALA A C 1
ATOM 558 O O . ALA A 1 74 ? -76.802 1.124 112.626 1.00 91.31 74 ALA A O 1
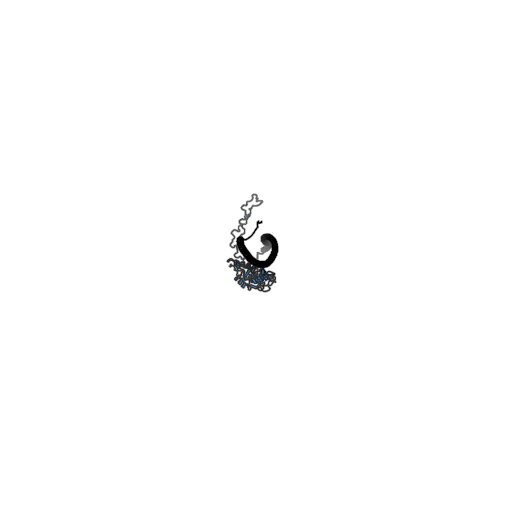ATOM 559 N N . LEU A 1 75 ? -76.489 0.455 114.751 1.00 91.50 75 LEU A N 1
ATOM 560 C CA . LEU A 1 75 ? -75.153 -0.121 114.580 1.00 91.50 75 LEU A CA 1
ATOM 561 C C . LEU A 1 75 ? -75.200 -1.367 113.679 1.00 91.50 75 LEU A C 1
ATOM 563 O O . LEU A 1 75 ? -74.389 -1.499 112.771 1.00 91.50 75 LEU A O 1
ATOM 567 N N . GLU A 1 76 ? -76.214 -2.219 113.836 1.00 92.06 76 GLU A N 1
ATOM 568 C CA . GLU A 1 76 ? -76.476 -3.367 112.959 1.00 92.06 76 GLU A CA 1
ATOM 569 C C . GLU A 1 76 ? -76.843 -2.937 111.529 1.00 92.06 76 GLU A C 1
ATOM 571 O O . GLU A 1 76 ? -76.356 -3.518 110.560 1.00 92.06 76 GLU A O 1
ATOM 576 N N . LYS A 1 77 ? -77.641 -1.874 111.353 1.00 92.62 77 LYS A N 1
ATOM 577 C CA . LYS A 1 77 ? -77.885 -1.289 110.021 1.00 92.62 77 LYS A CA 1
ATOM 578 C C . LYS A 1 77 ? -76.614 -0.706 109.406 1.00 92.62 77 LYS A C 1
ATOM 580 O O . LYS A 1 77 ? -76.382 -0.927 108.223 1.00 92.62 77 LYS A O 1
ATOM 585 N N . ALA A 1 78 ? -75.791 -0.007 110.187 1.00 89.94 78 ALA A N 1
ATOM 586 C CA . ALA A 1 78 ? -74.512 0.526 109.724 1.00 89.94 78 ALA A CA 1
ATOM 587 C C . ALA A 1 78 ? -73.548 -0.599 109.309 1.00 89.94 78 ALA A C 1
ATOM 589 O O . ALA A 1 78 ? -72.958 -0.517 108.238 1.00 89.94 78 ALA A O 1
ATOM 590 N N . ALA A 1 79 ? -73.465 -1.684 110.087 1.00 91.62 79 ALA A N 1
ATOM 591 C CA . ALA A 1 79 ? -72.678 -2.869 109.748 1.00 91.62 79 ALA A CA 1
ATOM 592 C C . ALA A 1 79 ? -73.165 -3.538 108.450 1.00 91.62 79 ALA A C 1
ATOM 594 O O . ALA A 1 79 ? -72.359 -3.805 107.567 1.00 91.62 79 ALA A O 1
ATOM 595 N N . ASN A 1 80 ? -74.480 -3.724 108.282 1.00 91.94 80 ASN A N 1
ATOM 596 C CA . ASN A 1 80 ? -75.061 -4.283 107.054 1.00 91.94 80 ASN A CA 1
ATOM 597 C C . ASN A 1 80 ? -74.843 -3.386 105.820 1.00 91.94 80 ASN A C 1
ATOM 599 O O . ASN A 1 80 ? -74.660 -3.891 104.712 1.00 91.94 80 ASN A O 1
ATOM 603 N N . VAL A 1 81 ? -74.874 -2.058 105.982 1.00 91.81 81 VAL A N 1
ATOM 604 C CA . VAL A 1 81 ? -74.532 -1.113 104.905 1.00 91.81 81 VAL A CA 1
ATOM 605 C C . VAL A 1 81 ? -73.045 -1.211 104.574 1.00 91.81 81 VAL A C 1
ATOM 607 O O . VAL A 1 81 ? -72.719 -1.366 103.401 1.00 91.81 81 VAL A O 1
ATOM 610 N N . GLN A 1 82 ? -72.167 -1.219 105.581 1.00 92.56 82 GLN A N 1
ATOM 611 C CA . GLN A 1 82 ? -70.723 -1.376 105.394 1.00 92.56 82 GLN A CA 1
ATOM 612 C C . GLN A 1 82 ? -70.375 -2.705 104.707 1.00 92.56 82 GLN A C 1
ATOM 614 O O . GLN A 1 82 ? -69.527 -2.742 103.821 1.00 92.56 82 GLN A O 1
ATOM 619 N N . GLU A 1 83 ? -71.043 -3.803 105.067 1.00 91.31 83 GLU A N 1
ATOM 620 C CA . GLU A 1 83 ? -70.840 -5.109 104.436 1.00 91.31 83 GLU A CA 1
ATOM 621 C C . GLU A 1 83 ? -71.273 -5.101 102.962 1.00 91.31 83 GLU A C 1
ATOM 623 O O . GLU A 1 83 ? -70.569 -5.645 102.111 1.00 91.31 83 GLU A O 1
ATOM 628 N N . ARG A 1 84 ? -72.394 -4.443 102.629 1.00 90.31 84 ARG A N 1
ATOM 629 C CA . ARG A 1 84 ? -72.829 -4.265 101.233 1.00 90.31 84 ARG A CA 1
ATOM 630 C C . ARG A 1 84 ? -71.860 -3.402 100.440 1.00 90.31 84 ARG A C 1
ATOM 632 O O . ARG A 1 84 ? -71.469 -3.817 99.355 1.00 90.31 84 ARG A O 1
ATOM 639 N N . THR A 1 85 ? -71.419 -2.265 100.980 1.00 89.69 85 THR A N 1
ATOM 640 C CA . THR A 1 85 ? -70.429 -1.422 100.295 1.00 89.69 85 THR A CA 1
ATOM 641 C C . THR A 1 85 ? -69.110 -2.162 100.106 1.00 89.69 85 THR A C 1
ATOM 643 O O . THR A 1 85 ? -68.554 -2.095 99.019 1.00 89.69 85 THR A O 1
ATOM 646 N N . ASN A 1 86 ? -68.658 -2.940 101.098 1.00 92.75 86 ASN A N 1
ATOM 647 C CA . ASN A 1 86 ? -67.452 -3.765 100.985 1.00 92.75 86 ASN A CA 1
ATOM 648 C C . ASN A 1 86 ? -67.596 -4.854 99.903 1.00 92.75 86 ASN A C 1
ATOM 650 O O . ASN A 1 86 ? -66.649 -5.120 99.167 1.00 92.75 86 ASN A O 1
ATOM 654 N N . LYS A 1 87 ? -68.778 -5.473 99.773 1.00 93.94 87 LYS A N 1
ATOM 655 C CA . LYS A 1 87 ? -69.075 -6.444 98.704 1.00 93.94 87 LYS A CA 1
ATOM 656 C C . LYS A 1 87 ? -69.122 -5.785 97.325 1.00 93.94 87 LYS A C 1
ATOM 658 O O . LYS A 1 87 ? -68.572 -6.333 96.377 1.00 93.94 87 LYS A O 1
ATOM 663 N N . GLU A 1 88 ? -69.729 -4.607 97.205 1.00 91.69 88 GLU A N 1
ATOM 664 C CA . GLU A 1 88 ? -69.754 -3.843 95.952 1.00 91.69 88 GLU A CA 1
ATOM 665 C C . GLU A 1 88 ? -68.359 -3.351 95.538 1.00 91.69 88 GLU A C 1
ATOM 667 O O . GLU A 1 88 ? -68.041 -3.379 94.349 1.00 91.69 88 GLU A O 1
ATOM 672 N N . THR A 1 89 ? -67.503 -2.940 96.481 1.00 90.94 89 THR A N 1
ATOM 673 C CA . THR A 1 89 ? -66.103 -2.604 96.175 1.00 90.94 89 THR A CA 1
ATOM 674 C C . THR A 1 89 ? -65.304 -3.838 95.780 1.00 90.94 89 THR A C 1
ATOM 676 O O . THR A 1 89 ? -64.589 -3.772 94.787 1.00 90.94 89 THR A O 1
ATOM 679 N N . GLN A 1 90 ? -65.479 -4.970 96.474 1.00 93.75 90 GLN A N 1
ATOM 680 C CA . GLN A 1 90 ? -64.804 -6.224 96.126 1.00 93.75 90 GLN A CA 1
ATOM 681 C C . GLN A 1 90 ? -65.168 -6.676 94.706 1.00 93.75 90 GLN A C 1
ATOM 683 O O . GLN A 1 90 ? -64.276 -6.918 93.907 1.00 93.75 90 GLN A O 1
ATOM 688 N N . LEU A 1 91 ? -66.457 -6.682 94.344 1.00 93.81 91 LEU A N 1
ATOM 689 C CA . LEU A 1 91 ? -66.901 -7.049 92.992 1.00 93.81 91 LEU A CA 1
ATOM 690 C C . LEU A 1 91 ? -66.341 -6.119 91.901 1.00 93.81 91 LEU A C 1
ATOM 692 O O . LEU A 1 91 ? -66.046 -6.581 90.802 1.00 93.81 91 LEU A O 1
ATOM 696 N N . ARG A 1 92 ? -66.176 -4.819 92.185 1.00 92.81 92 ARG A N 1
ATOM 697 C CA . ARG A 1 92 ? -65.526 -3.880 91.251 1.00 92.81 92 ARG A CA 1
ATOM 698 C C . ARG A 1 92 ? -64.027 -4.132 91.137 1.00 92.81 92 ARG A C 1
ATOM 700 O O . ARG A 1 92 ? -63.498 -4.060 90.033 1.00 92.81 92 ARG A O 1
ATOM 707 N N . GLU A 1 93 ? -63.346 -4.421 92.243 1.00 92.62 93 GLU A N 1
ATOM 708 C CA . GLU A 1 93 ? -61.935 -4.807 92.212 1.00 92.62 93 GLU A CA 1
ATOM 709 C C . GLU A 1 93 ? -61.724 -6.120 91.456 1.00 92.62 93 GLU A C 1
ATOM 711 O O . GLU A 1 93 ? -60.816 -6.193 90.636 1.00 92.62 93 GLU A O 1
ATOM 716 N N . ASP A 1 94 ? -62.562 -7.128 91.688 1.00 93.88 94 ASP A N 1
ATOM 717 C CA . ASP A 1 94 ? -62.477 -8.431 91.029 1.00 93.88 94 ASP A CA 1
ATOM 718 C C . ASP A 1 94 ? -62.720 -8.301 89.517 1.00 93.88 94 ASP A C 1
ATOM 720 O O . ASP A 1 94 ? -61.923 -8.809 88.730 1.00 93.88 94 ASP A O 1
ATOM 724 N N . ALA A 1 95 ? -63.734 -7.531 89.101 1.00 94.38 95 ALA A N 1
ATOM 725 C CA . ALA A 1 95 ? -63.992 -7.241 87.688 1.00 94.38 95 ALA A CA 1
ATOM 726 C C . ALA A 1 95 ? -62.824 -6.493 87.018 1.00 94.38 95 ALA A C 1
ATOM 728 O O . ALA A 1 95 ? -62.383 -6.879 85.938 1.00 94.38 95 ALA A O 1
ATOM 729 N N . LEU A 1 96 ? -62.259 -5.470 87.674 1.00 95.12 96 LEU A N 1
ATOM 730 C CA . LEU A 1 96 ? -61.075 -4.771 87.159 1.00 95.12 96 LEU A CA 1
ATOM 731 C C . LEU A 1 96 ? -59.856 -5.702 87.078 1.00 95.12 96 LEU A C 1
ATOM 733 O O . LEU A 1 96 ? -59.109 -5.647 86.105 1.00 95.12 96 LEU A O 1
ATOM 737 N N . ARG A 1 97 ? -59.643 -6.577 88.071 1.00 95.75 97 ARG A N 1
ATOM 738 C CA . ARG A 1 97 ? -58.563 -7.581 88.055 1.00 95.75 97 ARG A CA 1
ATOM 739 C C . ARG A 1 97 ? -58.732 -8.564 86.895 1.00 95.75 97 ARG A C 1
ATOM 741 O O . ARG A 1 97 ? -57.732 -8.916 86.273 1.00 95.75 97 ARG A O 1
ATOM 748 N N . GLU A 1 98 ? -59.959 -8.973 86.580 1.00 94.75 98 GLU A N 1
ATOM 749 C CA . GLU A 1 98 ? -60.264 -9.836 85.433 1.00 94.75 98 GLU A CA 1
ATOM 750 C C . GLU A 1 98 ? -60.026 -9.120 84.092 1.00 94.75 98 GLU A C 1
ATOM 752 O O . GLU A 1 98 ? -59.340 -9.670 83.227 1.00 94.75 98 GLU A O 1
ATOM 757 N N . GLU A 1 99 ? -60.473 -7.868 83.937 1.00 94.94 99 GLU A N 1
ATOM 758 C CA . GLU A 1 99 ? -60.184 -7.044 82.750 1.00 94.94 99 GLU A CA 1
ATOM 759 C C . GLU A 1 99 ? -58.674 -6.834 82.545 1.00 94.94 99 GLU A C 1
ATOM 761 O O . GLU A 1 99 ? -58.159 -7.046 81.442 1.00 94.94 99 GLU A O 1
ATOM 766 N N . PHE A 1 100 ? -57.936 -6.484 83.607 1.00 95.56 100 PHE A N 1
ATOM 767 C CA . PHE A 1 100 ? -56.476 -6.358 83.555 1.00 95.56 100 PHE A CA 1
ATOM 768 C C . PHE A 1 100 ? -55.796 -7.689 83.213 1.00 95.56 100 PHE A C 1
ATOM 770 O O . PHE A 1 100 ? -54.863 -7.694 82.411 1.00 95.56 100 PHE A O 1
ATOM 777 N N . SER A 1 101 ? -56.264 -8.810 83.767 1.00 95.44 101 SER A N 1
ATOM 778 C CA . SER A 1 101 ? -55.749 -10.150 83.455 1.00 95.44 101 SER A CA 1
ATOM 779 C C . SER A 1 101 ? -55.957 -10.505 81.978 1.00 95.44 101 SER A C 1
ATOM 781 O O . SER A 1 101 ? -55.011 -10.890 81.291 1.00 95.44 101 SER A O 1
ATOM 783 N N . SER A 1 102 ? -57.161 -10.275 81.446 1.00 95.00 102 SER A N 1
ATOM 784 C CA . SER A 1 102 ? -57.482 -10.491 80.029 1.00 95.00 102 SER A CA 1
ATOM 785 C C . SER A 1 102 ? -56.614 -9.627 79.104 1.00 95.00 102 SER A C 1
ATOM 787 O O . SER A 1 102 ? -56.023 -10.128 78.144 1.00 95.00 102 SER A O 1
ATOM 789 N N . HIS A 1 103 ? -56.442 -8.341 79.427 1.00 96.06 103 HIS A N 1
ATOM 790 C CA . HIS A 1 103 ? -55.578 -7.450 78.652 1.00 96.06 103 HIS A CA 1
ATOM 791 C C . HIS A 1 103 ? -54.093 -7.856 78.726 1.00 96.06 103 HIS A C 1
ATOM 793 O O . HIS A 1 103 ? -53.386 -7.765 77.721 1.00 96.06 103 HIS A O 1
ATOM 799 N N . LEU A 1 104 ? -53.612 -8.338 79.879 1.00 95.62 104 LEU A N 1
ATOM 800 C CA . LEU A 1 104 ? -52.251 -8.869 80.016 1.00 95.62 104 LEU A CA 1
ATOM 801 C C . LEU A 1 104 ? -52.026 -10.091 79.119 1.00 95.62 104 LEU A C 1
ATOM 803 O O . LEU A 1 104 ? -51.013 -10.122 78.427 1.00 95.62 104 LEU A O 1
ATOM 807 N N . VAL A 1 105 ? -52.972 -11.036 79.045 1.00 96.19 105 VAL A N 1
ATOM 808 C CA . VAL A 1 105 ? -52.869 -12.203 78.145 1.00 96.19 105 VAL A CA 1
ATOM 809 C C . VAL A 1 105 ? -52.760 -11.770 76.679 1.00 96.19 105 VAL A C 1
ATOM 811 O O . VAL A 1 105 ? -51.869 -12.237 75.969 1.00 96.19 105 VAL A O 1
ATOM 814 N N . VAL A 1 106 ? -53.591 -10.820 76.232 1.00 96.31 106 VAL A N 1
ATOM 815 C CA . VAL A 1 106 ? -53.515 -10.282 74.858 1.00 96.31 106 VAL A CA 1
ATOM 816 C C . VAL A 1 106 ? -52.156 -9.627 74.586 1.00 96.31 106 VAL A C 1
ATOM 818 O O . VAL A 1 106 ? -51.575 -9.834 73.519 1.00 96.31 106 VAL A O 1
ATOM 821 N N . LYS A 1 107 ? -51.605 -8.870 75.544 1.00 95.75 107 LYS A N 1
ATOM 822 C CA . LYS A 1 107 ? -50.274 -8.254 75.396 1.00 95.75 107 LYS A CA 1
ATOM 823 C C . LYS A 1 107 ? -49.130 -9.258 75.457 1.00 95.75 107 LYS A C 1
ATOM 825 O O . LYS A 1 107 ? -48.156 -9.090 74.729 1.00 95.75 107 LYS A O 1
ATOM 830 N N . GLU A 1 108 ? -49.254 -10.315 76.243 1.00 96.88 108 GLU A N 1
ATOM 831 C CA . GLU A 1 108 ? -48.294 -11.416 76.273 1.00 96.88 108 GLU A CA 1
ATOM 832 C C . GLU A 1 108 ? -48.264 -12.169 74.931 1.00 96.88 108 GLU A C 1
ATOM 834 O O . GLU A 1 108 ? -47.187 -12.502 74.434 1.00 96.88 108 GLU A O 1
ATOM 839 N N . ASP A 1 109 ? -49.413 -12.361 74.279 1.00 96.44 109 ASP A N 1
ATOM 840 C CA . ASP A 1 109 ? -49.479 -12.961 72.941 1.00 96.44 109 ASP A CA 1
ATOM 841 C C . ASP A 1 109 ? -48.991 -12.013 71.828 1.00 96.44 109 ASP A C 1
ATOM 843 O O . ASP A 1 109 ? -48.265 -12.458 70.931 1.00 96.44 109 ASP A O 1
ATOM 847 N N . GLU A 1 110 ? -49.267 -10.704 71.913 1.00 96.81 110 GLU A N 1
ATOM 848 C CA . GLU A 1 110 ? -48.621 -9.696 71.053 1.00 96.81 110 GLU A CA 1
ATOM 849 C C . GLU A 1 110 ? -47.088 -9.744 71.191 1.00 96.81 110 GLU A C 1
ATOM 851 O O . GLU A 1 110 ? -46.383 -9.740 70.181 1.00 96.81 110 GLU A O 1
ATOM 856 N N . ILE A 1 111 ? -46.560 -9.827 72.419 1.00 96.25 111 ILE A N 1
ATOM 857 C CA . ILE A 1 111 ? -45.116 -9.914 72.691 1.00 96.25 111 ILE A CA 1
ATOM 858 C C . ILE A 1 111 ? -44.525 -11.204 72.110 1.00 96.25 111 ILE A C 1
ATOM 860 O O . ILE A 1 111 ? -43.514 -11.135 71.409 1.00 96.25 111 ILE A O 1
ATOM 864 N N . LYS A 1 112 ? -45.158 -12.367 72.320 1.00 97.25 112 LYS A N 1
ATOM 865 C CA . LYS A 1 112 ? -44.710 -13.645 71.727 1.00 97.25 112 LYS A CA 1
ATOM 866 C C . LYS A 1 112 ? -44.618 -13.558 70.206 1.00 97.25 112 LYS A C 1
ATOM 868 O O . LYS A 1 112 ? -43.638 -14.020 69.628 1.00 97.25 112 LYS A O 1
ATOM 873 N N . GLU A 1 113 ? -45.605 -12.948 69.554 1.00 97.12 113 GLU A N 1
ATOM 874 C CA . GLU A 1 113 ? -45.603 -12.800 68.098 1.00 97.12 113 GLU A CA 1
ATOM 875 C C . GLU A 1 113 ? -44.526 -11.821 67.606 1.00 97.12 113 GLU A C 1
ATOM 877 O O . GLU A 1 113 ? -43.846 -12.087 66.612 1.00 97.12 113 GLU A O 1
ATOM 882 N N . LYS A 1 114 ? -44.288 -10.716 68.323 1.00 97.25 114 LYS A N 1
ATOM 883 C CA . LYS A 1 114 ? -43.162 -9.817 68.019 1.00 97.25 114 LYS A CA 1
ATOM 884 C C . LYS A 1 114 ? -41.815 -10.522 68.190 1.00 97.25 114 LYS A C 1
ATOM 886 O O . LYS A 1 114 ? -40.970 -10.378 67.311 1.00 97.25 114 LYS A O 1
ATOM 891 N N . ASN A 1 115 ? -41.645 -11.326 69.240 1.00 97.12 115 ASN A N 1
ATOM 892 C CA . ASN A 1 115 ? -40.417 -12.082 69.489 1.00 97.12 115 ASN A CA 1
ATOM 893 C C . ASN A 1 115 ? -40.133 -13.094 68.368 1.00 97.12 115 ASN A C 1
ATOM 895 O O . ASN A 1 115 ? -39.033 -13.080 67.825 1.00 97.12 115 ASN A O 1
ATOM 899 N N . ARG A 1 116 ? -41.129 -13.872 67.914 1.00 97.31 116 ARG A N 1
ATOM 900 C CA . ARG A 1 116 ? -40.967 -14.775 66.751 1.00 97.31 116 ARG A CA 1
ATOM 901 C C . ARG A 1 116 ? -40.527 -14.037 65.487 1.00 97.31 116 ARG A C 1
ATOM 903 O O . ARG A 1 116 ? -39.698 -14.531 64.726 1.00 97.31 116 ARG A O 1
ATOM 910 N N . ARG A 1 117 ? -41.084 -12.846 65.243 1.00 97.50 117 ARG A N 1
ATOM 911 C CA . ARG A 1 117 ? -40.715 -12.019 64.083 1.00 97.50 117 ARG A CA 1
ATOM 912 C C . ARG A 1 117 ? -39.306 -11.435 64.199 1.00 97.50 117 ARG A C 1
ATOM 914 O O . ARG A 1 117 ? -38.670 -11.246 63.165 1.00 97.50 117 ARG A O 1
ATOM 921 N N . ILE A 1 118 ? -38.828 -11.172 65.416 1.00 96.75 118 ILE A N 1
ATOM 922 C CA . ILE A 1 118 ? -37.439 -10.780 65.688 1.00 96.75 118 ILE A CA 1
ATOM 923 C C . ILE A 1 118 ? -36.505 -11.970 65.436 1.00 96.75 118 ILE A C 1
ATOM 925 O O . ILE A 1 118 ? -35.615 -11.841 64.603 1.00 96.75 118 ILE A O 1
ATOM 929 N N . GLU A 1 119 ? -36.765 -13.142 66.027 1.00 97.06 119 GLU A N 1
ATOM 930 C CA . GLU A 1 119 ? -35.963 -14.361 65.809 1.00 97.06 119 GLU A CA 1
ATOM 931 C C . GLU A 1 119 ? -35.852 -14.724 64.318 1.00 97.06 119 GLU A C 1
ATOM 933 O O . GLU A 1 119 ? -34.766 -15.028 63.824 1.00 97.06 119 GLU A O 1
ATOM 938 N N . TYR A 1 120 ? -36.955 -14.641 63.566 1.00 97.00 120 TYR A N 1
ATOM 939 C CA . TYR A 1 120 ? -36.943 -14.873 62.119 1.00 97.00 120 TYR A CA 1
ATOM 940 C C . TYR A 1 120 ? -36.072 -13.850 61.369 1.00 97.00 120 TYR A C 1
ATOM 942 O O . TYR A 1 120 ? -35.280 -14.222 60.503 1.00 97.00 120 TYR A O 1
ATOM 950 N N . ALA A 1 121 ? -36.171 -12.562 61.716 1.00 96.19 121 ALA A N 1
ATOM 951 C CA . ALA A 1 121 ? -35.338 -11.523 61.114 1.00 96.19 121 ALA A CA 1
ATOM 952 C C . ALA A 1 121 ? -33.846 -11.710 61.452 1.00 96.19 121 ALA A C 1
ATOM 954 O O . ALA A 1 121 ? -32.997 -11.533 60.579 1.00 96.19 121 ALA A O 1
ATOM 955 N N . GLU A 1 122 ? -33.517 -12.126 62.675 1.00 96.62 122 GLU A N 1
ATOM 956 C CA . GLU A 1 122 ? -32.153 -12.460 63.101 1.00 96.62 122 GLU A CA 1
ATOM 957 C C . GLU A 1 122 ? -31.596 -13.680 62.343 1.00 96.62 122 GLU A C 1
ATOM 959 O O . GLU A 1 122 ? -30.452 -13.656 61.878 1.00 96.62 122 GLU A O 1
ATOM 964 N N . GLN A 1 123 ? -32.405 -14.720 62.112 1.00 96.94 123 GLN A N 1
ATOM 965 C CA . GLN A 1 123 ? -32.034 -15.869 61.270 1.00 96.94 123 GLN A CA 1
ATOM 966 C C . GLN A 1 123 ? -31.785 -15.463 59.806 1.00 96.94 123 GLN A C 1
ATOM 968 O O . GLN A 1 123 ? -30.790 -15.877 59.201 1.00 96.94 123 GLN A O 1
ATOM 973 N N . CYS A 1 124 ? -32.619 -14.590 59.234 1.00 96.62 124 CYS A N 1
ATOM 974 C CA . CYS A 1 124 ? -32.367 -14.028 57.904 1.00 96.62 124 CYS A CA 1
ATOM 975 C C . CYS A 1 124 ? -31.068 -13.201 57.867 1.00 96.62 124 CYS A C 1
ATOM 977 O O . CYS A 1 124 ? -30.267 -13.357 56.945 1.00 96.62 124 CYS A O 1
ATOM 979 N N . LEU A 1 125 ? -30.819 -12.364 58.880 1.00 96.38 125 LEU A N 1
ATOM 980 C CA . LEU A 1 125 ? -29.607 -11.542 58.975 1.00 96.38 125 LEU A CA 1
ATOM 981 C C . LEU A 1 125 ? -28.337 -12.381 59.149 1.00 96.38 125 LEU A C 1
ATOM 983 O O . LEU A 1 125 ? -27.317 -12.064 58.537 1.00 96.38 125 LEU A O 1
ATOM 987 N N . THR A 1 126 ? -28.361 -13.446 59.951 1.00 96.44 126 THR A N 1
ATOM 988 C CA . THR A 1 126 ? -27.209 -14.357 60.079 1.00 96.44 126 THR A CA 1
ATOM 989 C C . THR A 1 126 ? -26.920 -15.081 58.763 1.00 96.44 126 THR A C 1
ATOM 991 O O . THR A 1 126 ? -25.758 -15.154 58.365 1.00 96.44 126 THR A O 1
ATOM 994 N N . THR A 1 127 ? -27.955 -15.512 58.035 1.00 97.00 127 THR A N 1
ATOM 995 C CA . THR A 1 127 ? -27.816 -16.155 56.716 1.00 97.00 127 THR A CA 1
ATOM 996 C C . THR A 1 127 ? -27.191 -15.207 55.685 1.00 97.00 127 THR A C 1
ATOM 998 O O . THR A 1 127 ? -26.150 -15.525 55.110 1.00 97.00 127 THR A O 1
ATOM 1001 N N . LEU A 1 128 ? -27.742 -13.997 55.526 1.00 97.12 128 LEU A N 1
ATOM 1002 C CA . LEU A 1 128 ? -27.208 -12.978 54.609 1.00 97.12 128 LEU A CA 1
ATOM 1003 C C . LEU A 1 128 ? -25.772 -12.552 54.965 1.00 97.12 128 LEU A C 1
ATOM 1005 O O . LEU A 1 128 ? -24.958 -12.323 54.074 1.00 97.12 128 LEU A O 1
ATOM 1009 N N . ASN A 1 129 ? -25.419 -12.486 56.254 1.00 96.75 129 ASN A N 1
ATOM 1010 C CA . ASN A 1 129 ? -24.045 -12.199 56.681 1.00 96.75 129 ASN A CA 1
ATOM 1011 C C . ASN A 1 129 ? -23.051 -13.320 56.323 1.00 96.75 129 ASN A C 1
ATOM 1013 O O . ASN A 1 129 ? -21.879 -13.033 56.067 1.00 96.75 129 ASN A O 1
ATOM 1017 N N . LEU A 1 130 ? -23.483 -14.585 56.304 1.00 97.06 130 LEU A N 1
ATOM 1018 C CA . LEU A 1 130 ? -22.645 -15.703 55.854 1.00 97.06 130 LEU A CA 1
ATOM 1019 C C . LEU A 1 130 ? -22.453 -15.674 54.333 1.00 97.06 130 LEU A C 1
ATOM 1021 O O . LEU A 1 130 ? -21.324 -15.821 53.863 1.00 97.06 130 LEU A O 1
ATOM 1025 N N . GLU A 1 131 ? -23.518 -15.412 53.573 1.00 97.25 131 GLU A N 1
ATOM 1026 C CA . GLU A 1 131 ? -23.447 -15.237 52.116 1.00 97.25 131 GLU A CA 1
ATOM 1027 C C . GLU A 1 131 ? -22.544 -14.059 51.728 1.00 97.25 131 GLU A C 1
ATOM 1029 O O . GLU A 1 131 ? -21.681 -14.206 50.861 1.00 97.25 131 GLU A O 1
ATOM 1034 N N . LEU A 1 132 ? -22.665 -12.923 52.424 1.00 97.19 132 LEU A N 1
ATOM 1035 C CA . LEU A 1 132 ? -21.822 -11.746 52.212 1.00 97.19 132 LEU A CA 1
ATOM 1036 C C . LEU A 1 132 ? -20.339 -12.048 52.476 1.00 97.19 132 LEU A C 1
ATOM 1038 O O . LEU A 1 132 ? -19.494 -11.702 51.655 1.00 97.19 132 LEU A O 1
ATOM 1042 N N . LYS A 1 133 ? -20.010 -12.752 53.569 1.00 97.00 133 LYS A N 1
ATOM 1043 C CA . LYS A 1 133 ? -18.628 -13.188 53.856 1.00 97.00 133 LYS A CA 1
ATOM 1044 C C . LYS A 1 133 ? -18.088 -14.163 52.808 1.00 97.00 133 LYS A C 1
ATOM 1046 O O . LYS A 1 133 ? -16.911 -14.087 52.453 1.00 97.00 133 LYS A O 1
ATOM 1051 N N . ALA A 1 134 ? -18.923 -15.068 52.299 1.00 96.00 134 ALA A N 1
ATOM 1052 C CA . ALA A 1 134 ? -18.539 -15.994 51.235 1.00 96.00 134 ALA A CA 1
ATOM 1053 C C . ALA A 1 134 ? -18.315 -15.272 49.892 1.00 96.00 134 ALA A C 1
ATOM 1055 O O . ALA A 1 134 ? -17.394 -15.625 49.153 1.00 96.00 134 ALA A O 1
ATOM 1056 N N . ALA A 1 135 ? -19.120 -14.251 49.583 1.00 95.81 135 ALA A N 1
ATOM 1057 C CA . ALA A 1 135 ? -18.940 -13.396 48.413 1.00 95.81 135 ALA A CA 1
ATOM 1058 C C . ALA A 1 135 ? -17.663 -12.545 48.519 1.00 95.81 135 ALA A C 1
ATOM 1060 O O . ALA A 1 135 ? -16.866 -12.538 47.581 1.00 95.81 135 ALA A O 1
ATOM 1061 N N . ASP A 1 136 ? -17.415 -11.911 49.669 1.00 95.69 136 ASP A N 1
ATOM 1062 C CA . ASP A 1 136 ? -16.201 -11.125 49.925 1.00 95.69 136 ASP A CA 1
ATOM 1063 C C . ASP A 1 136 ? -14.931 -11.990 49.816 1.00 95.69 136 ASP A C 1
ATOM 1065 O O . ASP A 1 136 ? -13.987 -11.637 49.112 1.00 95.69 136 ASP A O 1
ATOM 1069 N N . SER A 1 137 ? -14.952 -13.203 50.382 1.00 95.50 137 SER A N 1
ATOM 1070 C CA . SER A 1 137 ? -13.847 -14.169 50.257 1.00 95.50 137 SER A CA 1
ATOM 1071 C C . SER A 1 137 ? -13.535 -14.531 48.792 1.00 95.50 137 SER A C 1
ATOM 1073 O O . SER A 1 137 ? -12.368 -14.647 48.419 1.00 95.50 137 SER A O 1
ATOM 1075 N N . LYS A 1 138 ? -14.562 -14.667 47.936 1.00 96.31 138 LYS A N 1
ATOM 1076 C CA . LYS A 1 138 ? -14.390 -14.888 46.484 1.00 96.31 138 LYS A CA 1
ATOM 1077 C C . LYS A 1 138 ? -13.874 -13.642 45.760 1.00 96.31 138 LYS A C 1
ATOM 1079 O O . LYS A 1 138 ? -13.054 -13.752 44.854 1.00 96.31 138 LYS A O 1
ATOM 1084 N N . MET A 1 139 ? -14.325 -12.449 46.146 1.00 94.56 139 MET A N 1
ATOM 1085 C CA . MET A 1 139 ? -13.794 -11.202 45.584 1.00 94.56 139 MET A CA 1
ATOM 1086 C C . MET A 1 139 ? -12.309 -11.026 45.915 1.00 94.56 139 MET A C 1
ATOM 1088 O O . MET A 1 139 ? -11.540 -10.608 45.049 1.00 94.56 139 MET A O 1
ATOM 1092 N N . GLN A 1 140 ? -11.885 -11.409 47.120 1.00 95.94 140 GLN A N 1
ATOM 1093 C CA . GLN A 1 140 ? -10.476 -11.407 47.511 1.00 95.94 140 GLN A CA 1
ATOM 1094 C C . GLN A 1 140 ? -9.648 -12.405 46.679 1.00 95.94 140 GLN A C 1
ATOM 1096 O O . GLN A 1 140 ? -8.577 -12.027 46.197 1.00 95.94 140 GLN A O 1
ATOM 1101 N N . SER A 1 141 ? -10.144 -13.624 46.412 1.00 95.31 141 SER A N 1
ATOM 1102 C CA . SER A 1 141 ? -9.428 -14.575 45.540 1.00 95.31 141 SER A CA 1
ATOM 1103 C C . SER A 1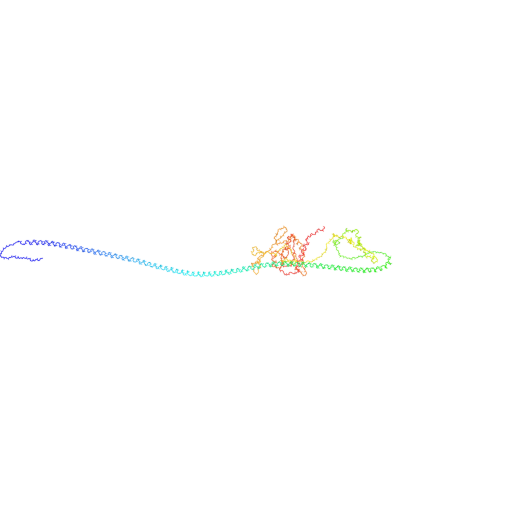 141 ? -9.301 -14.059 44.102 1.00 95.31 141 SER A C 1
ATOM 1105 O O . SER A 1 141 ? -8.188 -14.024 43.572 1.00 95.31 141 SER A O 1
ATOM 1107 N N . TYR A 1 142 ? -10.376 -13.527 43.507 1.00 95.12 142 TYR A N 1
ATOM 1108 C CA . TYR A 1 142 ? -10.301 -12.886 42.185 1.00 95.12 142 TYR A CA 1
ATOM 1109 C C . TYR A 1 142 ? -9.361 -11.668 42.178 1.00 95.12 142 TYR A C 1
ATOM 1111 O O . TYR A 1 142 ? -8.649 -11.440 41.201 1.00 95.12 142 TYR A O 1
ATOM 1119 N N . GLY A 1 143 ? -9.280 -10.912 43.277 1.00 94.31 143 GLY A N 1
ATOM 1120 C CA . GLY A 1 143 ? -8.309 -9.827 43.446 1.00 94.31 143 GLY A CA 1
ATOM 1121 C C . GLY A 1 143 ? -6.851 -10.303 43.386 1.00 94.31 143 GLY A C 1
ATOM 1122 O O . GLY A 1 143 ? -6.013 -9.646 42.757 1.00 94.31 143 GLY A O 1
ATOM 1123 N N . THR A 1 144 ? -6.540 -11.463 43.978 1.00 95.12 144 THR A N 1
ATOM 1124 C CA . THR A 1 144 ? -5.196 -12.064 43.889 1.00 95.12 144 THR A CA 1
ATOM 1125 C C . THR A 1 144 ? -4.883 -12.604 42.491 1.00 95.12 144 THR A C 1
ATOM 1127 O O . THR A 1 144 ? -3.798 -12.335 41.974 1.00 95.12 144 THR A O 1
ATOM 1130 N N . GLU A 1 145 ? -5.841 -13.257 41.826 1.00 96.06 145 GLU A N 1
ATOM 1131 C CA . GLU A 1 145 ? -5.702 -13.729 40.438 1.00 96.06 145 GLU A CA 1
ATOM 1132 C C . GLU A 1 145 ? -5.459 -12.566 39.464 1.00 96.06 145 GLU A C 1
ATOM 1134 O O . GLU A 1 145 ? -4.497 -12.590 38.695 1.00 96.06 145 GLU A O 1
ATOM 1139 N N . ILE A 1 146 ? -6.255 -11.494 39.552 1.00 95.44 146 ILE A N 1
ATOM 1140 C CA . ILE A 1 146 ? -6.078 -10.272 38.746 1.00 95.44 146 ILE A CA 1
ATOM 1141 C C . ILE A 1 146 ? -4.703 -9.638 38.997 1.00 95.44 146 ILE A C 1
ATOM 1143 O O . ILE A 1 146 ? -4.087 -9.112 38.069 1.00 95.44 146 ILE A O 1
ATOM 1147 N N . SER A 1 147 ? -4.202 -9.681 40.233 1.00 95.19 147 SER A N 1
ATOM 1148 C CA . SER A 1 147 ? -2.876 -9.150 40.575 1.00 95.19 147 SER A CA 1
ATOM 1149 C C . SER A 1 147 ? -1.745 -9.997 39.980 1.00 95.19 147 SER A C 1
ATOM 1151 O O . SER A 1 147 ? -0.777 -9.436 39.466 1.00 95.19 147 SER A O 1
ATOM 1153 N N . SER A 1 148 ? -1.898 -11.325 39.970 1.00 95.94 148 SER A N 1
ATOM 1154 C CA . SER A 1 148 ? -0.978 -12.259 39.305 1.00 95.94 148 SER A CA 1
ATOM 1155 C C . SER A 1 148 ? -0.943 -12.033 37.787 1.00 95.94 148 SER A C 1
ATOM 1157 O O . SER A 1 148 ? 0.122 -11.800 37.215 1.00 95.94 148 SER A O 1
ATOM 1159 N N . LEU A 1 149 ? -2.114 -11.974 37.141 1.00 96.56 149 LEU A N 1
ATOM 1160 C CA . LEU A 1 149 ? -2.233 -11.731 35.698 1.00 96.56 149 LEU A CA 1
ATOM 1161 C C . LEU A 1 149 ? -1.663 -10.364 35.287 1.00 96.56 149 LEU A C 1
ATOM 1163 O O . LEU A 1 149 ? -0.995 -10.257 34.261 1.00 96.56 149 LEU A O 1
ATOM 1167 N N . LYS A 1 150 ? -1.855 -9.314 36.098 1.00 96.62 150 LYS A N 1
ATOM 1168 C CA . LYS A 1 150 ? -1.221 -8.002 35.864 1.00 96.62 150 LYS A CA 1
ATOM 1169 C C . LYS A 1 150 ? 0.308 -8.076 35.887 1.00 96.62 150 LYS A C 1
ATOM 1171 O O . LYS A 1 150 ? 0.950 -7.387 35.094 1.00 96.62 150 LYS A O 1
ATOM 1176 N N . LEU A 1 151 ? 0.891 -8.893 36.767 1.00 95.44 151 LEU A N 1
ATOM 1177 C CA . LEU A 1 151 ? 2.340 -9.088 36.826 1.00 95.44 151 LEU A CA 1
ATOM 1178 C C . LEU A 1 151 ? 2.852 -9.847 35.592 1.00 95.44 151 LEU A C 1
ATOM 1180 O O . LEU A 1 151 ? 3.853 -9.442 35.003 1.00 95.44 151 LEU A O 1
ATOM 1184 N N . GLU A 1 152 ? 2.142 -10.890 35.159 1.00 97.25 152 GLU A N 1
ATOM 1185 C CA . GLU A 1 152 ? 2.479 -11.646 33.947 1.00 97.25 152 GLU A CA 1
ATOM 1186 C C . GLU A 1 152 ? 2.398 -10.773 32.684 1.00 97.25 152 GLU A C 1
ATOM 1188 O O . GLU A 1 152 ? 3.346 -10.741 31.896 1.00 97.25 152 GLU A O 1
ATOM 1193 N N . ILE A 1 153 ? 1.329 -9.979 32.538 1.00 96.56 153 ILE A N 1
ATOM 1194 C CA . ILE A 1 153 ? 1.192 -8.990 31.457 1.00 96.56 153 ILE A CA 1
ATOM 1195 C C . ILE A 1 153 ? 2.377 -8.014 31.463 1.00 96.56 153 ILE A C 1
ATOM 1197 O O . ILE A 1 153 ? 2.942 -7.749 30.403 1.00 96.56 153 ILE A O 1
ATOM 1201 N N . LYS A 1 154 ? 2.809 -7.518 32.632 1.00 96.69 154 LYS A N 1
ATOM 1202 C CA . LYS A 1 154 ? 3.970 -6.614 32.725 1.00 96.69 154 LYS A CA 1
ATOM 1203 C C . LYS A 1 154 ? 5.254 -7.274 32.209 1.00 96.69 154 LYS A C 1
ATOM 1205 O O . LYS A 1 154 ? 5.964 -6.673 31.408 1.00 96.69 154 LYS A O 1
ATOM 1210 N N . VAL A 1 155 ? 5.521 -8.522 32.602 1.00 97.19 155 VAL A N 1
ATOM 1211 C CA . VAL A 1 155 ? 6.691 -9.285 32.125 1.00 97.19 155 VAL A CA 1
ATOM 1212 C C . VAL A 1 155 ? 6.623 -9.543 30.614 1.00 97.19 155 VAL A C 1
ATOM 1214 O O . VAL A 1 155 ? 7.652 -9.527 29.938 1.00 97.19 155 VAL A O 1
ATOM 1217 N N . LEU A 1 156 ? 5.431 -9.770 30.056 1.00 96.25 156 LEU A N 1
ATOM 1218 C CA . LEU A 1 156 ? 5.246 -9.921 28.609 1.00 96.25 156 LEU A CA 1
ATOM 1219 C C . LEU A 1 156 ? 5.473 -8.604 27.850 1.00 96.25 156 LEU A C 1
ATOM 1221 O O . LEU A 1 156 ? 6.085 -8.635 26.783 1.00 96.25 156 LEU A O 1
ATOM 1225 N N . VAL A 1 157 ? 5.064 -7.459 28.406 1.00 96.00 157 VAL A N 1
ATOM 1226 C CA . VAL A 1 157 ? 5.352 -6.129 27.837 1.00 96.00 157 VAL A CA 1
ATOM 1227 C C . VAL A 1 157 ? 6.858 -5.847 27.830 1.00 96.00 157 VAL A C 1
ATOM 1229 O O . VAL A 1 157 ? 7.400 -5.522 26.779 1.00 96.00 157 VAL A O 1
ATOM 1232 N N . GLU A 1 158 ? 7.570 -6.084 28.935 1.00 96.69 158 GLU A N 1
ATOM 1233 C CA . GLU A 1 158 ? 9.035 -5.911 29.005 1.00 96.69 158 GLU A CA 1
ATOM 1234 C C . GLU A 1 158 ? 9.780 -6.828 28.002 1.00 96.69 158 GLU A C 1
ATOM 1236 O O . GLU A 1 158 ? 10.757 -6.431 27.352 1.00 96.69 158 GLU A O 1
ATOM 1241 N N . LYS A 1 159 ? 9.291 -8.060 27.799 1.00 97.25 159 LYS A N 1
ATOM 1242 C CA . LYS A 1 159 ? 9.801 -8.968 26.754 1.00 97.25 159 LYS A CA 1
ATOM 1243 C C . LYS A 1 159 ? 9.518 -8.454 25.338 1.00 97.25 159 LYS A C 1
ATOM 1245 O O . LYS A 1 159 ? 10.379 -8.578 24.468 1.00 97.25 159 LYS A O 1
ATOM 1250 N N . LEU A 1 160 ? 8.343 -7.873 25.098 1.00 95.94 160 LEU A N 1
ATOM 1251 C CA . LEU A 1 160 ? 7.984 -7.287 23.805 1.00 95.94 160 LEU A CA 1
ATOM 1252 C C . LEU A 1 160 ? 8.854 -6.062 23.487 1.00 95.94 160 LEU A C 1
ATOM 1254 O O . LEU A 1 160 ? 9.363 -5.948 22.374 1.00 95.94 160 LEU A O 1
ATOM 1258 N N . GLU A 1 161 ? 9.082 -5.185 24.464 1.00 96.00 161 GLU A N 1
ATOM 1259 C CA . GLU A 1 161 ? 9.939 -4.002 24.324 1.00 96.00 161 GLU A CA 1
ATOM 1260 C C . GLU A 1 161 ? 11.393 -4.383 24.016 1.00 96.00 161 GLU A C 1
ATOM 1262 O O . GLU A 1 161 ? 11.991 -3.849 23.079 1.00 96.00 161 GLU A O 1
ATOM 1267 N N . THR A 1 162 ? 11.952 -5.365 24.732 1.00 96.94 162 THR A N 1
ATOM 1268 C CA . THR A 1 162 ? 13.318 -5.854 24.469 1.00 96.94 162 THR A CA 1
ATOM 1269 C C . THR A 1 162 ? 13.450 -6.575 23.122 1.00 96.94 162 THR A C 1
ATOM 1271 O O . THR A 1 162 ? 14.488 -6.450 22.466 1.00 96.94 162 THR A O 1
ATOM 1274 N N . ALA A 1 163 ? 12.416 -7.285 22.661 1.00 95.75 163 ALA A N 1
ATOM 1275 C CA . ALA A 1 163 ? 12.381 -7.862 21.315 1.00 95.75 163 ALA A CA 1
ATOM 1276 C C . ALA A 1 163 ? 12.283 -6.779 20.223 1.00 95.75 163 ALA A C 1
ATOM 1278 O O . ALA A 1 163 ? 13.012 -6.838 19.233 1.00 95.75 163 ALA A O 1
ATOM 1279 N N . ASN A 1 164 ? 11.449 -5.755 20.427 1.00 95.31 164 ASN A N 1
ATOM 1280 C CA . ASN A 1 164 ? 11.302 -4.619 19.514 1.00 95.31 164 ASN A CA 1
ATOM 1281 C C . ASN A 1 164 ? 12.607 -3.810 19.396 1.00 95.31 164 ASN A C 1
ATOM 1283 O O . ASN A 1 164 ? 13.032 -3.480 18.292 1.00 95.31 164 ASN A O 1
ATOM 1287 N N . ALA A 1 165 ? 13.310 -3.572 20.509 1.00 96.06 165 ALA A N 1
ATOM 1288 C CA . ALA A 1 165 ? 14.622 -2.923 20.496 1.00 96.06 165 ALA A CA 1
ATOM 1289 C C . ALA A 1 165 ? 15.659 -3.704 19.661 1.00 96.06 165 ALA A C 1
ATOM 1291 O O . ALA A 1 165 ? 16.415 -3.098 18.901 1.00 96.06 165 ALA A O 1
ATOM 1292 N N . LYS A 1 166 ? 15.655 -5.046 19.736 1.00 96.25 166 LYS A N 1
ATOM 1293 C CA . LYS A 1 166 ? 16.508 -5.907 18.894 1.00 96.25 166 LYS A CA 1
ATOM 1294 C C . LYS A 1 166 ? 16.113 -5.861 17.416 1.00 96.25 166 LYS A C 1
ATOM 1296 O O . LYS A 1 166 ? 16.985 -5.766 16.555 1.00 96.25 166 LYS A O 1
ATOM 1301 N N . ALA A 1 167 ? 14.815 -5.877 17.110 1.00 93.94 167 ALA A N 1
ATOM 1302 C CA . ALA A 1 167 ? 14.331 -5.716 15.738 1.00 93.94 167 ALA A CA 1
ATOM 1303 C C . ALA A 1 167 ? 14.777 -4.366 15.140 1.00 93.94 167 ALA A C 1
ATOM 1305 O O . ALA A 1 167 ? 15.266 -4.321 14.015 1.00 93.94 167 ALA A O 1
ATOM 1306 N N . GLN A 1 168 ? 14.716 -3.284 15.922 1.00 94.94 168 GLN A N 1
ATOM 1307 C CA . GLN A 1 168 ? 15.204 -1.962 15.514 1.00 94.94 168 GLN A CA 1
ATOM 1308 C C . GLN A 1 168 ? 16.730 -1.883 15.351 1.00 94.94 168 GLN A C 1
ATOM 1310 O O . GLN A 1 168 ? 17.198 -1.076 14.549 1.00 94.94 168 GLN A O 1
ATOM 1315 N N . SER A 1 169 ? 17.527 -2.676 16.081 1.00 95.19 169 SER A N 1
ATOM 1316 C CA . SER A 1 169 ? 18.967 -2.772 15.792 1.00 95.19 169 SER A CA 1
ATOM 1317 C C . SER A 1 169 ? 19.240 -3.508 14.480 1.00 95.19 169 SER A C 1
ATOM 1319 O O . SER A 1 169 ? 20.064 -3.031 13.705 1.00 95.19 169 SER A O 1
ATOM 1321 N N . TYR A 1 170 ? 18.505 -4.585 14.182 1.00 96.19 170 TYR A N 1
ATOM 1322 C CA . TYR A 1 170 ? 18.652 -5.295 12.908 1.00 96.19 170 TYR A CA 1
ATOM 1323 C C . TYR A 1 170 ? 18.188 -4.456 11.708 1.00 96.19 170 TYR A C 1
ATOM 1325 O O . TYR A 1 170 ? 18.864 -4.453 10.688 1.00 96.19 170 TYR A O 1
ATOM 1333 N N . ASP A 1 171 ? 17.109 -3.671 11.825 1.00 93.25 171 ASP A N 1
ATOM 1334 C CA . ASP A 1 171 ? 16.683 -2.744 10.757 1.00 93.25 171 ASP A CA 1
ATOM 1335 C C . ASP A 1 171 ? 17.768 -1.700 10.427 1.00 93.25 171 ASP A C 1
ATOM 1337 O O . ASP A 1 171 ? 18.005 -1.380 9.263 1.00 93.25 171 ASP A O 1
ATOM 1341 N N . LYS A 1 172 ? 18.492 -1.204 11.441 1.00 95.81 172 LYS A N 1
ATOM 1342 C CA . LYS A 1 172 ? 19.636 -0.297 11.238 1.00 95.81 172 LYS A CA 1
ATOM 1343 C C . LYS A 1 172 ? 20.809 -0.992 10.546 1.00 95.81 172 LYS A C 1
ATOM 1345 O O . LYS A 1 172 ? 21.409 -0.398 9.657 1.00 95.81 172 LYS A O 1
ATOM 1350 N N . GLU A 1 173 ? 21.122 -2.223 10.939 1.00 96.81 173 GLU A N 1
ATOM 1351 C CA . GLU A 1 173 ? 22.191 -3.026 10.333 1.00 96.81 173 GLU A CA 1
ATOM 1352 C C . GLU A 1 173 ? 21.888 -3.346 8.860 1.00 96.81 173 GLU A C 1
ATOM 1354 O O . GLU A 1 173 ? 22.740 -3.128 8.000 1.00 96.81 173 GLU A O 1
ATOM 1359 N N . VAL A 1 174 ? 20.647 -3.735 8.543 1.00 94.94 174 VAL A N 1
ATOM 1360 C CA . VAL A 1 174 ? 20.183 -3.954 7.162 1.00 94.94 174 VAL A CA 1
ATOM 1361 C C . VAL A 1 174 ? 20.342 -2.689 6.316 1.00 94.94 174 VAL A C 1
ATOM 1363 O O . VAL A 1 174 ? 20.925 -2.766 5.239 1.00 94.94 174 VAL A O 1
ATOM 1366 N N . ARG A 1 175 ? 19.919 -1.514 6.807 1.00 95.69 175 ARG A N 1
ATOM 1367 C CA . ARG A 1 175 ? 20.086 -0.239 6.076 1.00 95.69 175 ARG A CA 1
ATOM 1368 C C . ARG A 1 175 ? 21.549 0.096 5.776 1.00 95.69 175 ARG A C 1
ATOM 1370 O O . ARG A 1 175 ? 21.829 0.647 4.715 1.00 95.69 175 ARG A O 1
ATOM 1377 N N . ILE A 1 176 ? 22.469 -0.208 6.695 1.00 96.00 176 ILE A N 1
ATOM 1378 C CA . ILE A 1 176 ? 23.910 0.015 6.494 1.00 96.00 176 ILE A CA 1
ATOM 1379 C C . ILE A 1 176 ? 24.431 -0.929 5.406 1.00 96.00 176 ILE A C 1
ATOM 1381 O O . ILE A 1 176 ? 25.015 -0.463 4.430 1.00 96.00 176 ILE A O 1
ATOM 1385 N N . LEU A 1 177 ? 24.144 -2.230 5.513 1.00 95.31 177 LEU A N 1
ATOM 1386 C CA . LEU A 1 177 ? 24.543 -3.233 4.516 1.00 95.31 177 LEU A CA 1
ATOM 1387 C C . LEU A 1 177 ? 23.955 -2.944 3.125 1.00 95.31 177 LEU A C 1
ATOM 1389 O O . LEU A 1 177 ? 24.598 -3.194 2.108 1.00 95.31 177 LEU A O 1
ATOM 1393 N N . GLU A 1 178 ? 22.745 -2.392 3.061 1.00 94.81 178 GLU A N 1
ATOM 1394 C CA . GLU A 1 178 ? 22.085 -2.014 1.812 1.00 94.81 178 GLU A CA 1
ATOM 1395 C C . GLU A 1 178 ? 22.741 -0.779 1.164 1.00 94.81 178 GLU A C 1
ATOM 1397 O O . GLU A 1 178 ? 22.934 -0.753 -0.053 1.00 94.81 178 GLU A O 1
ATOM 1402 N N . GLN A 1 179 ? 23.199 0.196 1.961 1.00 95.75 179 GLN A N 1
ATOM 1403 C CA . GLN A 1 179 ? 24.035 1.303 1.474 1.00 95.75 179 GLN A CA 1
ATOM 1404 C C . GLN A 1 179 ? 25.423 0.832 1.011 1.00 95.75 179 GLN A C 1
ATOM 1406 O O . GLN A 1 179 ? 25.886 1.254 -0.052 1.00 95.75 179 GLN A O 1
ATOM 1411 N N . GLU A 1 180 ? 26.075 -0.063 1.759 1.00 96.50 180 GLU A N 1
ATOM 1412 C CA . GLU A 1 180 ? 27.361 -0.659 1.371 1.00 96.50 180 GLU A CA 1
ATOM 1413 C C . GLU A 1 180 ? 27.242 -1.450 0.063 1.00 96.50 180 GLU A C 1
ATOM 1415 O O . GLU A 1 180 ? 28.082 -1.299 -0.827 1.00 96.50 180 GLU A O 1
ATOM 1420 N N . LYS A 1 181 ? 26.165 -2.228 -0.098 1.00 96.56 181 LYS A N 1
ATOM 1421 C CA . LYS A 1 181 ? 25.842 -2.936 -1.340 1.00 96.56 181 LYS A CA 1
ATOM 1422 C C . LYS A 1 181 ? 25.718 -1.966 -2.518 1.00 96.56 181 LYS A C 1
ATOM 1424 O O . LYS A 1 181 ? 26.389 -2.175 -3.524 1.00 96.56 181 LYS A O 1
ATOM 1429 N N . ILE A 1 182 ? 24.918 -0.903 -2.395 1.00 95.50 182 ILE A N 1
ATOM 1430 C CA . ILE A 1 182 ? 24.740 0.094 -3.468 1.00 95.50 182 ILE A CA 1
ATOM 1431 C C . ILE A 1 182 ? 26.084 0.739 -3.839 1.00 95.50 182 ILE A C 1
ATOM 1433 O O . ILE A 1 182 ? 26.392 0.898 -5.020 1.00 95.50 182 ILE A O 1
ATOM 1437 N N . HIS A 1 183 ? 26.918 1.069 -2.849 1.00 95.81 183 HIS A N 1
ATOM 1438 C CA . HIS A 1 183 ? 28.245 1.632 -3.096 1.00 95.81 183 HIS A CA 1
ATOM 1439 C C . HIS A 1 183 ? 29.184 0.642 -3.813 1.00 95.81 183 HIS A C 1
ATOM 1441 O O . HIS A 1 183 ? 29.915 1.025 -4.730 1.00 95.81 183 HIS A O 1
ATOM 1447 N N . LEU A 1 184 ? 29.142 -0.642 -3.442 1.00 95.44 184 LEU A N 1
ATOM 1448 C CA . LEU A 1 184 ? 29.892 -1.707 -4.113 1.00 95.44 184 LEU A CA 1
ATOM 1449 C C . LEU A 1 184 ? 29.404 -1.950 -5.548 1.00 95.44 184 LEU A C 1
ATOM 1451 O O . LEU A 1 184 ? 30.236 -2.104 -6.440 1.00 95.44 184 LEU A O 1
ATOM 1455 N N . GLU A 1 185 ? 28.093 -1.932 -5.793 1.00 94.25 185 GLU A N 1
ATOM 1456 C CA . GLU A 1 185 ? 27.500 -2.059 -7.132 1.00 94.25 185 GLU A CA 1
ATOM 1457 C C . GLU A 1 185 ? 27.910 -0.886 -8.039 1.00 94.25 185 GLU A C 1
ATOM 1459 O O . GLU A 1 185 ? 28.378 -1.113 -9.155 1.00 94.25 185 GLU A O 1
ATOM 1464 N N . GLN A 1 186 ? 27.858 0.357 -7.545 1.00 95.00 186 GLN A N 1
ATOM 1465 C CA . GLN A 1 186 ? 28.356 1.543 -8.263 1.00 95.00 186 GLN A CA 1
ATOM 1466 C C . GLN A 1 186 ? 29.856 1.447 -8.582 1.00 95.00 186 GLN A C 1
ATOM 1468 O O . GLN A 1 186 ? 30.301 1.788 -9.684 1.00 95.00 186 GLN A O 1
ATOM 1473 N N . ARG A 1 187 ? 30.660 0.951 -7.636 1.00 95.94 187 ARG A N 1
ATOM 1474 C CA . ARG A 1 187 ? 32.098 0.759 -7.850 1.00 95.94 187 ARG A CA 1
ATOM 1475 C C . ARG A 1 187 ? 32.377 -0.343 -8.874 1.00 95.94 187 ARG A C 1
ATOM 1477 O O . ARG A 1 187 ? 33.237 -0.163 -9.729 1.00 95.94 187 ARG A O 1
ATOM 1484 N N . TYR A 1 188 ? 31.638 -1.449 -8.828 1.00 93.75 188 TYR A N 1
ATOM 1485 C CA . TYR A 1 188 ? 31.753 -2.526 -9.811 1.00 93.75 188 TYR A CA 1
ATOM 1486 C C . TYR A 1 188 ? 31.362 -2.049 -11.216 1.00 93.75 188 TYR A C 1
ATOM 1488 O O . TYR A 1 188 ? 32.093 -2.305 -12.169 1.00 93.75 188 TYR A O 1
ATOM 1496 N N . GLN A 1 189 ? 30.269 -1.290 -11.330 1.00 93.56 189 GLN A N 1
ATOM 1497 C CA . GLN A 1 189 ? 29.822 -0.688 -12.586 1.00 93.56 189 GLN A CA 1
ATOM 1498 C C . GLN A 1 189 ? 30.885 0.247 -13.184 1.00 93.56 189 GLN A C 1
ATOM 1500 O O . GLN A 1 189 ? 31.218 0.120 -14.359 1.00 93.56 189 GLN A O 1
ATOM 1505 N N . SER A 1 190 ? 31.488 1.125 -12.375 1.00 92.38 190 SER A N 1
ATOM 1506 C CA . SER A 1 190 ? 32.534 2.036 -12.871 1.00 92.38 190 SER A CA 1
ATOM 1507 C C . SER A 1 190 ? 33.832 1.318 -13.272 1.00 92.38 190 SER A C 1
ATOM 1509 O O . SER A 1 190 ? 34.455 1.702 -14.259 1.00 92.38 190 SER A O 1
ATOM 1511 N N . GLU A 1 191 ? 34.236 0.238 -12.593 1.00 93.31 191 GLU A N 1
ATOM 1512 C CA . GLU A 1 191 ? 35.363 -0.592 -13.054 1.00 93.31 191 GLU A CA 1
ATOM 1513 C C . GLU A 1 191 ? 35.017 -1.411 -14.315 1.00 93.31 191 GLU A C 1
ATOM 1515 O O . GLU A 1 191 ? 35.880 -1.605 -15.173 1.00 93.31 191 GLU A O 1
ATOM 1520 N N . PHE A 1 192 ? 33.760 -1.835 -14.491 1.00 92.31 192 PHE A N 1
ATOM 1521 C CA . PHE A 1 192 ? 33.296 -2.487 -15.722 1.00 92.31 192 PHE A CA 1
ATOM 1522 C C . PHE A 1 192 ? 33.308 -1.525 -16.923 1.00 92.31 192 PHE A C 1
ATOM 1524 O O . PHE A 1 192 ? 33.768 -1.891 -18.006 1.00 92.31 192 PHE A O 1
ATOM 1531 N N . GLU A 1 193 ? 32.879 -0.277 -16.728 1.00 92.69 193 GLU A N 1
ATOM 1532 C CA . GLU A 1 193 ? 32.961 0.784 -17.740 1.00 92.69 193 GLU A CA 1
ATOM 1533 C C . GLU A 1 193 ? 34.419 1.072 -18.126 1.00 92.69 193 GLU A C 1
ATOM 1535 O O . GLU A 1 193 ? 34.757 1.023 -19.310 1.00 92.69 193 GLU A O 1
ATOM 1540 N N . ARG A 1 194 ? 35.322 1.229 -17.145 1.00 93.50 194 ARG A N 1
ATOM 1541 C CA . ARG A 1 194 ? 36.772 1.379 -17.395 1.00 93.50 194 ARG A CA 1
ATOM 1542 C C . ARG A 1 194 ? 37.366 0.183 -18.139 1.00 93.50 194 ARG A C 1
ATOM 1544 O O . ARG A 1 194 ? 38.208 0.367 -19.017 1.00 93.50 194 ARG A O 1
ATOM 1551 N N . PHE A 1 195 ? 36.942 -1.040 -17.820 1.00 92.56 195 PHE A N 1
ATOM 1552 C CA . PHE A 1 195 ? 37.368 -2.234 -18.553 1.00 92.56 195 PHE A CA 1
ATOM 1553 C C . PHE A 1 195 ? 36.888 -2.203 -20.013 1.00 92.56 195 PHE A C 1
ATOM 1555 O O . PHE A 1 195 ? 37.672 -2.494 -20.918 1.00 92.56 195 PHE A O 1
ATOM 1562 N N . SER A 1 196 ? 35.642 -1.786 -20.258 1.00 90.12 196 SER A N 1
ATOM 1563 C CA . SER A 1 196 ? 35.098 -1.616 -21.610 1.00 90.12 196 SER A CA 1
ATOM 1564 C C . SER A 1 196 ? 35.870 -0.557 -22.408 1.00 90.12 196 SER A C 1
ATOM 1566 O O . SER A 1 196 ? 36.280 -0.829 -23.536 1.00 90.12 196 SER A O 1
ATOM 1568 N N . GLU A 1 197 ? 36.164 0.606 -21.816 1.00 91.81 197 GLU A N 1
ATOM 1569 C CA . GLU A 1 197 ? 36.999 1.647 -22.440 1.00 91.81 197 GLU A CA 1
ATOM 1570 C C . GLU A 1 197 ? 38.398 1.127 -22.812 1.00 91.81 197 GLU A C 1
ATOM 1572 O O . GLU A 1 197 ? 38.907 1.396 -23.905 1.00 91.81 197 GLU A O 1
ATOM 1577 N N . VAL A 1 198 ? 39.040 0.362 -21.922 1.00 91.75 198 VAL A N 1
ATOM 1578 C CA . VAL A 1 198 ? 40.351 -0.250 -22.191 1.00 91.75 198 VAL A CA 1
ATOM 1579 C C . VAL A 1 198 ? 40.253 -1.266 -23.331 1.00 91.75 198 VAL A C 1
ATOM 1581 O O . VAL A 1 198 ? 41.086 -1.234 -24.240 1.00 91.75 198 VAL A O 1
ATOM 1584 N N . GLN A 1 199 ? 39.220 -2.112 -23.345 1.00 89.81 199 GLN A N 1
ATOM 1585 C CA . GLN A 1 199 ? 38.995 -3.081 -24.418 1.00 89.81 199 GLN A CA 1
ATOM 1586 C C . GLN A 1 199 ? 38.757 -2.391 -25.770 1.00 89.81 199 GLN A C 1
ATOM 1588 O O . GLN A 1 199 ? 39.308 -2.821 -26.786 1.00 89.81 199 GLN A O 1
ATOM 1593 N N . GLU A 1 200 ? 37.994 -1.297 -25.807 1.00 89.75 200 GLU A N 1
ATOM 1594 C CA . GLU A 1 200 ? 37.802 -0.496 -27.020 1.00 89.75 200 GLU A CA 1
ATOM 1595 C C . GLU A 1 200 ? 39.106 0.145 -27.502 1.00 89.75 200 GLU A C 1
ATOM 1597 O O . GLU A 1 200 ? 39.421 0.068 -28.693 1.00 89.75 200 GLU A O 1
ATOM 1602 N N . ARG A 1 201 ? 39.917 0.702 -26.595 1.00 90.94 201 ARG A N 1
ATOM 1603 C CA . ARG A 1 201 ? 41.243 1.248 -26.928 1.00 90.94 201 ARG A CA 1
ATOM 1604 C C . ARG A 1 201 ? 42.175 0.180 -27.503 1.00 90.94 201 ARG A C 1
ATOM 1606 O O . ARG A 1 201 ? 42.835 0.443 -28.510 1.00 90.94 201 ARG A O 1
ATOM 1613 N N . CYS A 1 202 ? 42.193 -1.024 -26.931 1.00 88.06 202 CYS A N 1
ATOM 1614 C CA . CYS A 1 202 ? 42.935 -2.164 -27.474 1.00 88.06 202 CYS A CA 1
ATOM 1615 C C . CYS A 1 202 ? 42.428 -2.559 -28.871 1.00 88.06 202 CYS A C 1
ATOM 1617 O O . CYS A 1 202 ? 43.229 -2.661 -29.800 1.00 88.06 202 CYS A O 1
ATOM 1619 N N . ASN A 1 203 ? 41.110 -2.688 -29.057 1.00 91.44 203 ASN A N 1
ATOM 1620 C CA . ASN A 1 203 ? 40.496 -3.010 -30.350 1.00 91.44 203 ASN A CA 1
ATOM 1621 C C . ASN A 1 203 ? 40.796 -1.946 -31.428 1.00 91.44 203 ASN A C 1
ATOM 1623 O O . ASN A 1 203 ? 40.961 -2.275 -32.605 1.00 91.44 203 ASN A O 1
ATOM 1627 N N . CYS A 1 204 ? 40.844 -0.663 -31.059 1.00 89.12 204 CYS A N 1
ATOM 1628 C CA . CYS A 1 204 ? 41.219 0.428 -31.960 1.00 89.12 204 CYS A CA 1
ATOM 1629 C C . CYS A 1 204 ? 42.706 0.367 -32.331 1.00 89.12 204 CYS A C 1
ATOM 1631 O O . CYS A 1 204 ? 43.026 0.399 -33.519 1.00 89.12 204 CYS A O 1
ATOM 1633 N N . SER A 1 205 ? 43.593 0.170 -31.353 1.00 86.12 205 SER A N 1
ATOM 1634 C CA . SER A 1 205 ? 45.032 0.004 -31.593 1.00 86.12 205 SER A CA 1
ATOM 1635 C C . SER A 1 205 ? 45.338 -1.212 -32.481 1.00 86.12 205 SER A C 1
ATOM 1637 O O . SER A 1 205 ? 46.149 -1.121 -33.402 1.00 86.12 205 SER A O 1
ATOM 1639 N N . GLU A 1 206 ? 44.629 -2.330 -32.300 1.00 89.00 206 GLU A N 1
ATOM 1640 C CA . GLU A 1 206 ? 44.769 -3.516 -33.153 1.00 89.00 206 GLU A CA 1
ATOM 1641 C C . GLU A 1 206 ? 44.340 -3.236 -34.607 1.00 89.00 206 GLU A C 1
ATOM 1643 O O . GLU A 1 206 ? 45.022 -3.642 -35.552 1.00 89.00 206 GLU A O 1
ATOM 1648 N N . LYS A 1 207 ? 43.238 -2.498 -34.811 1.00 91.19 207 LYS A N 1
ATOM 1649 C CA . LYS A 1 207 ? 42.786 -2.062 -36.148 1.00 91.19 207 LYS A CA 1
ATOM 1650 C C . LYS A 1 207 ? 43.793 -1.121 -36.812 1.00 91.19 207 LYS A C 1
ATOM 1652 O O . LYS A 1 207 ? 44.002 -1.218 -38.020 1.00 91.19 207 LYS A O 1
ATOM 1657 N N . GLU A 1 208 ? 44.414 -0.221 -36.056 1.00 87.56 208 GLU A N 1
ATOM 1658 C CA . GLU A 1 208 ? 45.470 0.667 -36.558 1.00 87.56 208 GLU A CA 1
ATOM 1659 C C . GLU A 1 208 ? 46.738 -0.108 -36.926 1.00 87.56 208 GLU A C 1
ATOM 1661 O O . GLU A 1 208 ? 47.276 0.095 -38.014 1.00 87.56 208 GLU A O 1
ATOM 1666 N N . CYS A 1 209 ? 47.152 -1.064 -36.092 1.00 86.81 209 CYS A N 1
ATOM 1667 C CA . CYS A 1 209 ? 48.276 -1.954 -36.375 1.00 86.81 209 CYS A CA 1
ATOM 1668 C C . CYS A 1 209 ? 48.037 -2.774 -37.657 1.00 86.81 209 CYS A C 1
ATOM 1670 O O . CYS A 1 209 ? 48.885 -2.788 -38.549 1.00 86.81 209 CYS A O 1
ATOM 1672 N N . LYS A 1 210 ? 46.839 -3.356 -37.823 1.00 91.69 210 LYS A N 1
ATOM 1673 C CA . LYS A 1 210 ? 46.432 -4.063 -39.053 1.00 91.69 210 LYS A CA 1
ATOM 1674 C C . LYS A 1 210 ? 46.494 -3.162 -40.291 1.00 91.69 210 LYS A C 1
ATOM 1676 O O . LYS A 1 210 ? 47.104 -3.543 -41.286 1.00 91.69 210 LYS A O 1
ATOM 1681 N N . ARG A 1 211 ? 45.958 -1.936 -40.220 1.00 90.69 211 ARG A N 1
ATOM 1682 C CA . ARG A 1 211 ? 46.057 -0.947 -41.315 1.00 90.69 211 ARG A CA 1
ATOM 1683 C C . ARG A 1 211 ? 47.509 -0.588 -41.645 1.00 90.69 211 ARG A C 1
ATOM 1685 O O . ARG A 1 211 ? 47.846 -0.457 -42.819 1.00 90.69 211 ARG A O 1
ATOM 1692 N N . ALA A 1 212 ? 48.367 -0.434 -40.636 1.00 88.94 212 ALA A N 1
ATOM 1693 C CA . ALA A 1 212 ? 49.788 -0.153 -40.830 1.00 88.94 212 ALA A CA 1
ATOM 1694 C C . ALA A 1 212 ? 50.521 -1.333 -41.493 1.00 88.94 212 ALA A C 1
ATOM 1696 O O . ALA A 1 212 ? 51.315 -1.115 -42.409 1.00 88.94 212 ALA A O 1
ATOM 1697 N N . MET A 1 213 ? 50.208 -2.574 -41.103 1.00 87.38 213 MET A N 1
ATOM 1698 C CA . MET A 1 213 ? 50.717 -3.781 -41.763 1.00 87.38 213 MET A CA 1
ATOM 1699 C C . MET A 1 213 ? 50.267 -3.855 -43.228 1.00 87.38 213 MET A C 1
ATOM 1701 O O . MET A 1 213 ? 51.119 -3.963 -44.103 1.00 87.38 213 MET A O 1
ATOM 1705 N N . GLU A 1 214 ? 48.975 -3.676 -43.522 1.00 90.50 214 GLU A N 1
ATOM 1706 C CA . GLU A 1 214 ? 48.446 -3.660 -44.898 1.00 90.50 214 GLU A CA 1
ATOM 1707 C C . GLU A 1 214 ? 49.063 -2.564 -45.785 1.00 90.50 214 GLU A C 1
ATOM 1709 O O . GLU A 1 214 ? 49.168 -2.729 -47.004 1.00 90.50 214 GLU A O 1
ATOM 1714 N N . LEU A 1 215 ? 49.415 -1.410 -45.210 1.00 90.19 215 LEU A N 1
ATOM 1715 C CA . LEU A 1 215 ? 50.128 -0.343 -45.919 1.00 90.19 215 LEU A CA 1
ATOM 1716 C C . LEU A 1 215 ? 51.589 -0.728 -46.176 1.00 90.19 215 LEU A C 1
ATOM 1718 O O . LEU A 1 215 ? 52.093 -0.494 -47.273 1.00 90.19 215 LEU A O 1
ATOM 1722 N N . ALA A 1 216 ? 52.252 -1.360 -45.206 1.00 87.56 216 ALA A N 1
ATOM 1723 C CA . ALA A 1 216 ? 53.615 -1.856 -45.360 1.00 87.56 216 ALA A CA 1
ATOM 1724 C C . ALA A 1 216 ? 53.708 -3.022 -46.363 1.00 87.56 216 ALA A C 1
ATOM 1726 O O . ALA A 1 216 ? 54.667 -3.083 -47.129 1.00 87.56 216 ALA A O 1
ATOM 1727 N N . ASP A 1 217 ? 52.717 -3.917 -46.407 1.00 91.12 217 ASP A N 1
ATOM 1728 C CA . ASP A 1 217 ? 52.634 -4.998 -47.398 1.00 91.12 217 ASP A CA 1
ATOM 1729 C C . ASP A 1 217 ? 52.385 -4.472 -48.810 1.00 91.12 217 ASP A C 1
ATOM 1731 O O . ASP A 1 217 ? 53.051 -4.917 -49.744 1.00 91.12 217 ASP A O 1
ATOM 1735 N N . ARG A 1 218 ? 51.512 -3.469 -48.975 1.00 90.75 218 ARG A N 1
ATOM 1736 C CA . ARG A 1 218 ? 51.352 -2.772 -50.262 1.00 90.75 218 ARG A CA 1
ATOM 1737 C C . ARG A 1 218 ? 52.650 -2.104 -50.705 1.00 90.75 218 ARG A C 1
ATOM 1739 O O . ARG A 1 218 ? 53.110 -2.378 -51.804 1.00 90.75 218 ARG A O 1
ATOM 1746 N N . ALA A 1 219 ? 53.309 -1.348 -49.826 1.00 88.69 219 ALA A N 1
ATOM 1747 C CA . ALA A 1 219 ? 54.596 -0.727 -50.142 1.00 88.69 219 ALA A CA 1
ATOM 1748 C C . ALA A 1 219 ? 55.687 -1.757 -50.511 1.00 88.69 219 ALA A C 1
ATOM 1750 O O . ALA A 1 219 ? 56.506 -1.494 -51.392 1.00 88.69 219 ALA A O 1
ATOM 1751 N N . ARG A 1 220 ? 55.690 -2.947 -49.886 1.00 90.50 220 ARG A N 1
ATOM 1752 C CA . ARG A 1 220 ? 56.558 -4.072 -50.281 1.00 90.50 220 ARG A CA 1
ATOM 1753 C C . ARG A 1 220 ? 56.200 -4.620 -51.665 1.00 90.50 220 ARG A C 1
ATOM 1755 O O . ARG A 1 220 ? 57.101 -4.829 -52.472 1.00 90.50 220 ARG A O 1
ATOM 1762 N N . ALA A 1 221 ? 54.918 -4.841 -51.953 1.00 88.25 221 ALA A N 1
ATOM 1763 C CA . ALA A 1 221 ? 54.453 -5.336 -53.249 1.00 88.25 221 ALA A CA 1
ATOM 1764 C C . ALA A 1 221 ? 54.737 -4.342 -54.391 1.00 88.25 221 ALA A C 1
ATOM 1766 O O . ALA A 1 221 ? 55.202 -4.751 -55.457 1.00 88.25 221 ALA A O 1
ATOM 1767 N N . ASP A 1 222 ? 54.545 -3.045 -54.147 1.00 88.12 222 ASP A N 1
ATOM 1768 C CA . ASP A 1 222 ? 54.881 -1.966 -55.078 1.00 88.12 222 ASP A CA 1
ATOM 1769 C C . ASP A 1 222 ? 56.399 -1.910 -55.323 1.00 88.12 222 ASP A C 1
ATOM 1771 O O . ASP A 1 222 ? 56.836 -1.817 -56.467 1.00 88.12 222 ASP A O 1
ATOM 1775 N N . ALA A 1 223 ? 57.225 -2.056 -54.277 1.00 83.81 223 ALA A N 1
ATOM 1776 C CA . ALA A 1 223 ? 58.683 -2.108 -54.413 1.00 83.81 223 ALA A CA 1
ATOM 1777 C C . ALA A 1 223 ? 59.169 -3.338 -55.204 1.00 83.81 223 ALA A C 1
ATOM 1779 O O . ALA A 1 223 ? 60.060 -3.210 -56.045 1.00 83.81 223 ALA A O 1
ATOM 1780 N N . ILE A 1 224 ? 58.568 -4.514 -54.988 1.00 89.00 224 ILE A N 1
ATOM 1781 C CA . ILE A 1 224 ? 58.843 -5.730 -55.774 1.00 89.00 224 ILE A CA 1
ATOM 1782 C C . ILE A 1 224 ? 58.417 -5.531 -57.234 1.00 89.00 224 ILE A C 1
ATOM 1784 O O . ILE A 1 224 ? 59.153 -5.912 -58.145 1.00 89.00 224 ILE A O 1
ATOM 1788 N N . SER A 1 225 ? 57.264 -4.900 -57.468 1.00 82.38 225 SER A N 1
ATOM 1789 C CA . SER A 1 225 ? 56.756 -4.613 -58.815 1.00 82.38 225 SER A CA 1
ATOM 1790 C C . SER A 1 225 ? 57.672 -3.634 -59.549 1.00 82.38 225 SER A C 1
ATOM 1792 O O . SER A 1 225 ? 58.126 -3.944 -60.644 1.00 82.38 225 SER A O 1
ATOM 1794 N N . ALA A 1 226 ? 58.079 -2.538 -58.906 1.00 82.31 226 ALA A N 1
ATOM 1795 C CA . ALA A 1 226 ? 59.048 -1.586 -59.448 1.00 82.31 226 ALA A CA 1
ATOM 1796 C C . ALA A 1 226 ? 60.441 -2.212 -59.673 1.00 82.31 226 ALA A C 1
ATOM 1798 O O . ALA A 1 226 ? 61.131 -1.874 -60.635 1.00 82.31 226 ALA A O 1
ATOM 1799 N N . GLN A 1 227 ? 60.875 -3.155 -58.827 1.00 82.38 227 GLN A N 1
ATOM 1800 C CA . GLN A 1 227 ? 62.115 -3.909 -59.045 1.00 82.38 227 GLN A CA 1
ATOM 1801 C C . GLN A 1 227 ? 61.999 -4.867 -60.242 1.00 82.38 227 GLN A C 1
ATOM 1803 O O . GLN A 1 227 ? 62.966 -5.031 -60.991 1.00 82.38 227 GLN A O 1
ATOM 1808 N N . LYS A 1 228 ? 60.827 -5.477 -60.447 1.00 85.81 228 LYS A N 1
ATOM 1809 C CA . LYS A 1 228 ? 60.531 -6.299 -61.624 1.00 85.81 228 LYS A CA 1
ATOM 1810 C C . LYS A 1 228 ? 60.478 -5.446 -62.894 1.00 85.81 228 LYS A C 1
ATOM 1812 O O . LYS A 1 228 ? 61.162 -5.776 -63.851 1.00 85.81 228 LYS A O 1
ATOM 1817 N N . GLU A 1 229 ? 59.768 -4.323 -62.885 1.00 83.56 229 GLU A N 1
ATOM 1818 C CA . GLU A 1 229 ? 59.745 -3.361 -63.996 1.00 83.56 229 GLU A CA 1
ATOM 1819 C C . GLU A 1 229 ? 61.151 -2.848 -64.322 1.00 83.56 229 GLU A C 1
ATOM 1821 O O . GLU A 1 229 ? 61.522 -2.774 -65.489 1.00 83.56 229 GLU A O 1
ATOM 1826 N N . LYS A 1 230 ? 61.985 -2.572 -63.311 1.00 82.75 230 LYS A N 1
ATOM 1827 C CA . LYS A 1 230 ? 63.393 -2.203 -63.512 1.00 82.75 230 LYS A CA 1
ATOM 1828 C C . LYS A 1 230 ? 64.204 -3.327 -64.166 1.00 82.75 230 LYS A C 1
ATOM 1830 O O . LYS A 1 230 ? 65.023 -3.035 -65.034 1.00 82.75 230 LYS A O 1
ATOM 1835 N N . SER A 1 231 ? 64.005 -4.590 -63.780 1.00 81.44 231 SER A N 1
ATOM 1836 C CA . SER A 1 231 ? 64.725 -5.716 -64.396 1.00 81.44 231 SER A CA 1
ATOM 1837 C C . SER A 1 231 ? 64.219 -6.035 -65.808 1.00 81.44 231 SER A C 1
ATOM 1839 O O . SER A 1 231 ? 65.022 -6.352 -66.685 1.00 81.44 231 SER A O 1
ATOM 1841 N N . GLU A 1 232 ? 62.923 -5.858 -66.071 1.00 82.38 232 GLU A N 1
ATOM 1842 C CA . GLU A 1 232 ? 62.337 -5.919 -67.414 1.00 82.38 232 GLU A CA 1
ATOM 1843 C C . GLU A 1 232 ? 62.819 -4.754 -68.290 1.00 82.38 232 GLU A C 1
ATOM 1845 O O . GLU A 1 232 ? 63.176 -4.984 -69.443 1.00 82.38 232 GLU A O 1
ATOM 1850 N N . PHE A 1 233 ? 62.948 -3.540 -67.745 1.00 78.88 233 PHE A N 1
ATOM 1851 C CA . PHE A 1 233 ? 63.541 -2.396 -68.440 1.00 78.88 233 PHE A CA 1
ATOM 1852 C C . PHE A 1 233 ? 65.018 -2.640 -68.762 1.00 78.88 233 PHE A C 1
ATOM 1854 O O . PHE A 1 233 ? 65.413 -2.451 -69.905 1.00 78.88 233 PHE A O 1
ATOM 1861 N N . GLN A 1 234 ? 65.825 -3.143 -67.819 1.00 77.75 234 GLN A N 1
ATOM 1862 C CA . GLN A 1 234 ? 67.220 -3.523 -68.094 1.00 77.75 234 GLN A CA 1
ATOM 1863 C C . GLN A 1 234 ? 67.321 -4.633 -69.150 1.00 77.75 234 GLN A C 1
ATOM 1865 O O . GLN A 1 234 ? 68.197 -4.587 -70.012 1.00 77.75 234 GLN A O 1
ATOM 1870 N N . LYS A 1 235 ? 66.415 -5.619 -69.133 1.00 81.12 235 LYS A N 1
ATOM 1871 C CA . LYS A 1 235 ? 66.350 -6.662 -70.166 1.00 81.12 235 LYS A CA 1
ATOM 1872 C C . LYS A 1 235 ? 66.002 -6.069 -71.535 1.00 81.12 235 LYS A C 1
ATOM 1874 O O . LYS A 1 235 ? 66.676 -6.387 -72.513 1.00 81.12 235 LYS A O 1
ATOM 1879 N N . LEU A 1 236 ? 65.001 -5.191 -71.596 1.00 80.25 236 LEU A N 1
ATOM 1880 C CA . LEU A 1 236 ? 64.624 -4.454 -72.802 1.00 80.25 236 LEU A CA 1
ATOM 1881 C C . LEU A 1 236 ? 65.751 -3.536 -73.280 1.00 80.25 236 LEU A C 1
ATOM 1883 O O . LEU A 1 236 ? 65.930 -3.392 -74.478 1.00 80.25 236 LEU A O 1
ATOM 1887 N N . GLU A 1 237 ? 66.534 -2.943 -72.384 1.00 72.00 237 GLU A N 1
ATOM 1888 C CA . GLU A 1 237 ? 67.672 -2.080 -72.709 1.00 72.00 237 GLU A CA 1
ATOM 1889 C C . GLU A 1 237 ? 68.840 -2.886 -73.295 1.00 72.00 237 GLU A C 1
ATOM 1891 O O . GLU A 1 237 ? 69.384 -2.502 -74.328 1.00 72.00 237 GLU A O 1
ATOM 1896 N N . ILE A 1 238 ? 69.147 -4.065 -72.741 1.00 77.38 238 ILE A N 1
ATOM 1897 C CA . ILE A 1 238 ? 70.089 -5.034 -73.332 1.00 77.38 238 ILE A CA 1
ATOM 1898 C C . ILE A 1 238 ? 69.593 -5.507 -74.707 1.00 77.38 238 ILE A C 1
ATOM 1900 O O . ILE A 1 238 ? 70.363 -5.558 -75.668 1.00 77.38 238 ILE A O 1
ATOM 1904 N N . GLU A 1 239 ? 68.303 -5.818 -74.838 1.00 74.56 239 GLU A N 1
ATOM 1905 C CA . GLU A 1 239 ? 67.698 -6.220 -76.111 1.00 74.56 239 GLU A CA 1
ATOM 1906 C C . GLU A 1 239 ? 67.704 -5.074 -77.135 1.00 74.56 239 GLU A C 1
ATOM 1908 O O . GLU A 1 239 ? 68.002 -5.298 -78.310 1.00 74.56 239 GLU A O 1
ATOM 1913 N N . ARG A 1 240 ? 67.479 -3.835 -76.688 1.00 74.00 240 ARG A N 1
ATOM 1914 C CA . ARG A 1 240 ? 67.518 -2.616 -77.503 1.00 74.00 240 ARG A CA 1
ATOM 1915 C C . ARG A 1 240 ? 68.940 -2.240 -77.897 1.00 74.00 240 ARG A C 1
ATOM 1917 O O . ARG A 1 240 ? 69.115 -1.792 -79.020 1.00 74.00 240 ARG A O 1
ATOM 1924 N N . LEU A 1 241 ? 69.953 -2.497 -77.069 1.00 72.50 241 LEU A N 1
ATOM 1925 C CA . LEU A 1 241 ? 71.373 -2.406 -77.439 1.00 72.50 241 LEU A CA 1
ATOM 1926 C C . LEU A 1 241 ? 71.755 -3.492 -78.455 1.00 72.50 241 LEU A C 1
ATOM 1928 O O . LEU A 1 241 ? 72.431 -3.205 -79.441 1.00 72.50 241 LEU A O 1
ATOM 1932 N N . ALA A 1 242 ? 71.254 -4.720 -78.297 1.00 71.75 242 ALA A N 1
ATOM 1933 C CA . ALA A 1 242 ? 71.427 -5.786 -79.287 1.00 71.75 242 ALA A CA 1
ATOM 1934 C C . ALA A 1 242 ? 70.658 -5.515 -80.597 1.00 71.75 242 ALA A C 1
ATOM 1936 O O . ALA A 1 242 ? 71.048 -6.002 -81.662 1.00 71.75 242 ALA A O 1
ATOM 1937 N N . GLN A 1 243 ? 69.558 -4.757 -80.553 1.00 65.69 243 GLN A N 1
ATOM 1938 C CA . GLN A 1 243 ? 68.920 -4.190 -81.740 1.00 65.69 243 GLN A CA 1
ATOM 1939 C C . GLN A 1 243 ? 69.723 -3.008 -82.287 1.00 65.69 243 GLN A C 1
ATOM 1941 O O . GLN A 1 243 ? 69.922 -2.965 -83.489 1.00 65.69 243 GLN A O 1
ATOM 1946 N N . PHE A 1 244 ? 70.280 -2.120 -81.461 1.00 62.84 244 PHE A N 1
ATOM 1947 C CA . PHE A 1 244 ? 71.112 -0.998 -81.905 1.00 62.84 244 PHE A CA 1
ATOM 1948 C C . PHE A 1 244 ? 72.372 -1.495 -82.624 1.00 62.84 244 PHE A C 1
ATOM 1950 O O . PHE A 1 244 ? 72.668 -1.030 -83.711 1.00 62.84 244 PHE A O 1
ATOM 1957 N N . ALA A 1 245 ? 73.026 -2.553 -82.139 1.00 62.94 245 ALA A N 1
ATOM 1958 C CA . ALA A 1 245 ? 74.140 -3.217 -82.826 1.00 62.94 245 ALA A CA 1
ATOM 1959 C C . ALA A 1 245 ? 73.737 -3.977 -84.116 1.00 62.94 245 ALA A C 1
ATOM 1961 O O . ALA A 1 245 ? 74.602 -4.412 -84.884 1.00 62.94 245 ALA A O 1
ATOM 1962 N N . ARG A 1 246 ? 72.435 -4.188 -84.362 1.00 67.69 246 ARG A N 1
ATOM 1963 C CA . ARG A 1 246 ? 71.878 -4.686 -85.638 1.00 67.69 246 ARG A CA 1
ATOM 1964 C C . ARG A 1 246 ? 71.462 -3.536 -86.557 1.00 67.69 246 ARG A C 1
ATOM 1966 O O . ARG A 1 246 ? 71.735 -3.598 -87.747 1.00 67.69 246 ARG A O 1
ATOM 1973 N N . VAL A 1 247 ? 70.873 -2.484 -85.996 1.00 59.06 247 VAL A N 1
ATOM 1974 C CA . VAL A 1 247 ? 70.430 -1.266 -86.680 1.00 59.06 247 VAL A CA 1
ATOM 1975 C C . VAL A 1 247 ? 71.616 -0.407 -87.095 1.00 59.06 247 VAL A C 1
ATOM 1977 O O . VAL A 1 247 ? 71.573 0.133 -88.179 1.00 59.06 247 VAL A O 1
ATOM 1980 N N . GLN A 1 248 ? 72.719 -0.349 -86.353 1.00 54.97 248 GLN A N 1
ATOM 1981 C CA . GLN A 1 248 ? 73.939 0.364 -86.751 1.00 54.97 248 GLN A CA 1
ATOM 1982 C C . GLN A 1 248 ? 74.554 -0.250 -88.024 1.00 54.97 248 GLN A C 1
ATOM 1984 O O . GLN A 1 248 ? 74.867 0.476 -88.960 1.00 54.97 248 GLN A O 1
ATOM 1989 N N . ARG A 1 249 ? 74.551 -1.590 -88.134 1.00 56.88 249 ARG A N 1
ATOM 1990 C CA . ARG A 1 249 ? 74.845 -2.332 -89.382 1.00 56.88 249 ARG A CA 1
ATOM 1991 C C . ARG A 1 249 ? 73.803 -2.147 -90.496 1.00 56.88 249 ARG A C 1
ATOM 1993 O O . ARG A 1 249 ? 74.032 -2.579 -91.619 1.00 56.88 249 ARG A O 1
ATOM 2000 N N . HIS A 1 250 ? 72.648 -1.563 -90.190 1.00 48.50 250 HIS A N 1
ATOM 2001 C CA . HIS A 1 250 ? 71.592 -1.238 -91.152 1.00 48.50 250 HIS A CA 1
ATOM 2002 C C . HIS A 1 250 ? 71.585 0.259 -91.510 1.00 48.50 250 HIS A C 1
ATOM 2004 O O . HIS A 1 250 ? 71.224 0.609 -92.620 1.00 48.50 250 HIS A O 1
ATOM 2010 N N . VAL A 1 251 ? 72.062 1.131 -90.619 1.00 48.41 251 VAL A N 1
ATOM 2011 C CA . VAL A 1 251 ? 72.224 2.583 -90.794 1.00 48.41 251 VAL A CA 1
ATOM 2012 C C . VAL A 1 251 ? 73.442 2.893 -91.666 1.00 48.41 251 VAL A C 1
ATOM 2014 O O . VAL A 1 251 ? 73.370 3.794 -92.493 1.00 48.41 251 VAL A O 1
ATOM 2017 N N . GLU A 1 252 ? 74.503 2.080 -91.607 1.00 46.91 252 GLU A N 1
ATOM 2018 C CA . GLU A 1 252 ? 75.545 2.066 -92.653 1.00 46.91 252 GLU A CA 1
ATOM 2019 C C . GLU A 1 252 ? 74.996 1.653 -94.037 1.00 46.91 252 GLU A C 1
ATOM 2021 O O . GLU A 1 252 ? 75.603 1.967 -95.056 1.00 46.91 252 GLU A O 1
ATOM 2026 N N . SER A 1 253 ? 73.836 0.985 -94.087 1.00 43.66 253 SER A N 1
ATOM 2027 C CA . SER A 1 253 ? 73.174 0.524 -95.316 1.00 43.66 253 SER A CA 1
ATOM 2028 C C . SER A 1 253 ? 71.978 1.389 -95.747 1.00 43.66 253 SER A C 1
ATOM 2030 O O . SER A 1 253 ? 71.419 1.128 -96.810 1.00 43.66 253 SER A O 1
ATOM 2032 N N . LEU A 1 254 ? 71.553 2.371 -94.942 1.00 40.81 254 LEU A N 1
ATOM 2033 C CA . LEU A 1 254 ? 70.307 3.131 -95.126 1.00 40.81 254 LEU A CA 1
ATOM 2034 C C . LEU A 1 254 ? 70.523 4.632 -94.877 1.00 40.81 254 LEU A C 1
ATOM 2036 O O . LEU A 1 254 ? 69.815 5.276 -94.110 1.00 40.81 254 LEU A O 1
ATOM 2040 N N . TYR A 1 255 ? 71.493 5.193 -95.602 1.00 39.81 255 TYR A N 1
ATOM 2041 C CA . TYR A 1 255 ? 71.492 6.618 -95.967 1.00 39.81 255 TYR A CA 1
ATOM 2042 C C . TYR A 1 255 ? 70.552 6.919 -97.157 1.00 39.81 255 TYR A C 1
ATOM 2044 O O . TYR A 1 255 ? 70.513 8.042 -97.656 1.00 39.81 255 TYR A O 1
ATOM 2052 N N . SER A 1 256 ? 69.800 5.912 -97.613 1.00 41.03 256 SER A N 1
ATOM 2053 C CA . SER A 1 256 ? 68.732 6.009 -98.602 1.00 41.03 256 SER A CA 1
ATOM 2054 C C . SER A 1 256 ? 67.355 5.918 -97.937 1.00 41.03 256 SER A C 1
ATOM 2056 O O . SER A 1 256 ? 67.070 4.954 -97.228 1.00 41.03 256 SER A O 1
ATOM 2058 N N . ASP A 1 257 ? 66.510 6.879 -98.305 1.00 33.31 257 ASP A N 1
ATOM 2059 C CA . ASP A 1 257 ? 65.041 6.862 -98.286 1.00 33.31 257 ASP A CA 1
ATOM 2060 C C . ASP A 1 257 ? 64.298 7.410 -97.042 1.00 33.31 257 ASP A C 1
ATOM 2062 O O . ASP A 1 257 ? 64.371 6.926 -95.916 1.00 33.31 257 ASP A O 1
ATOM 2066 N N . TRP A 1 258 ? 63.555 8.480 -97.343 1.00 34.25 258 TRP A N 1
ATOM 2067 C CA . TRP A 1 258 ? 62.797 9.431 -96.523 1.00 34.25 258 TRP A CA 1
ATOM 2068 C C . TRP A 1 258 ? 61.634 8.913 -95.646 1.00 34.25 258 TRP A C 1
ATOM 2070 O O . TRP A 1 258 ? 60.906 7.994 -96.009 1.00 34.25 258 TRP A O 1
ATOM 2080 N N . ASP A 1 259 ? 61.406 9.676 -94.566 1.00 37.75 259 ASP A N 1
ATOM 2081 C CA . ASP A 1 259 ? 60.147 10.189 -93.975 1.00 37.75 259 ASP A CA 1
ATOM 2082 C C . ASP A 1 259 ? 58.764 9.597 -94.344 1.00 37.75 259 ASP A C 1
ATOM 2084 O O . ASP A 1 259 ? 58.382 9.558 -95.511 1.00 37.75 259 ASP A O 1
ATOM 2088 N N . LEU A 1 260 ? 57.925 9.368 -93.307 1.00 35.88 260 LEU A N 1
ATOM 2089 C CA . LEU A 1 260 ? 56.564 9.948 -93.126 1.00 35.88 260 LEU A CA 1
ATOM 2090 C C . LEU A 1 260 ? 55.903 9.536 -91.768 1.00 35.88 260 LEU A C 1
ATOM 2092 O O . LEU A 1 260 ? 56.146 8.456 -91.239 1.00 35.88 260 LEU A O 1
ATOM 2096 N N . LEU A 1 261 ? 55.071 10.424 -91.191 1.00 32.56 261 LEU A N 1
ATOM 2097 C CA . LEU A 1 261 ? 54.352 10.339 -89.880 1.00 32.56 261 LEU A CA 1
ATOM 2098 C C . LEU A 1 261 ? 52.996 9.556 -89.983 1.00 32.56 261 LEU A C 1
ATOM 2100 O O . LEU A 1 261 ? 52.709 9.090 -91.085 1.00 32.56 261 LEU A O 1
ATOM 2104 N N . PRO A 1 262 ? 52.039 9.515 -88.998 1.00 40.06 262 PRO A N 1
ATOM 2105 C CA . PRO A 1 262 ? 52.004 9.683 -87.513 1.00 40.06 262 PRO A CA 1
ATOM 2106 C C . PRO A 1 262 ? 51.276 8.492 -86.760 1.00 40.06 262 PRO A C 1
ATOM 2108 O O . PRO A 1 262 ? 50.943 7.493 -87.398 1.00 40.06 262 PRO A O 1
ATOM 2111 N N . PRO A 1 263 ? 50.995 8.528 -85.422 1.00 43.38 263 PRO A N 1
ATOM 2112 C CA . PRO A 1 263 ? 50.520 7.355 -84.644 1.00 43.38 263 PRO A CA 1
ATOM 2113 C C . PRO A 1 263 ? 48.985 7.148 -84.550 1.00 43.38 263 PRO A C 1
ATOM 2115 O O . PRO A 1 263 ? 48.191 8.015 -84.911 1.00 43.38 263 PRO A O 1
ATOM 2118 N N . LYS A 1 264 ? 48.560 5.986 -84.012 1.00 30.64 264 LYS A N 1
ATOM 2119 C CA . LYS A 1 264 ? 47.161 5.499 -84.002 1.00 30.64 264 LYS A CA 1
ATOM 2120 C C . LYS A 1 264 ? 46.780 4.810 -82.672 1.00 30.64 264 LYS A C 1
ATOM 2122 O O . LYS A 1 264 ? 47.407 3.823 -82.302 1.00 30.64 264 LYS A O 1
ATOM 2127 N N . THR A 1 265 ? 45.722 5.267 -81.995 1.00 41.03 265 THR A N 1
ATOM 2128 C CA . THR A 1 265 ? 45.093 4.597 -80.828 1.00 41.03 265 THR A CA 1
ATOM 2129 C C . THR A 1 265 ? 43.572 4.498 -80.988 1.00 41.03 265 THR A C 1
ATOM 2131 O O . THR A 1 265 ? 42.960 5.307 -81.686 1.00 41.03 265 THR A O 1
ATOM 2134 N N . ILE A 1 266 ? 42.955 3.479 -80.370 1.00 33.00 266 ILE A N 1
ATOM 2135 C CA . ILE A 1 266 ? 41.517 3.165 -80.470 1.00 33.00 266 ILE A CA 1
ATOM 2136 C C . ILE A 1 266 ? 40.989 2.691 -79.093 1.00 33.00 266 ILE A C 1
ATOM 2138 O O . ILE A 1 266 ? 41.462 1.669 -78.616 1.00 33.00 266 ILE A O 1
ATOM 2142 N N . LYS A 1 267 ? 40.074 3.488 -78.499 1.00 30.42 267 LYS A N 1
ATOM 2143 C CA . LYS A 1 267 ? 38.732 3.219 -77.879 1.00 30.42 267 LYS A CA 1
ATOM 2144 C C . LYS A 1 267 ? 38.440 1.912 -77.061 1.00 30.42 267 LYS A C 1
ATOM 2146 O O . LYS A 1 267 ? 39.188 0.958 -77.165 1.00 30.42 267 LYS A O 1
ATOM 2151 N N . ASP A 1 268 ? 37.360 1.732 -76.266 1.00 35.34 268 ASP A N 1
ATOM 2152 C CA . ASP A 1 268 ? 36.098 2.491 -76.003 1.00 35.34 268 ASP A CA 1
ATOM 2153 C C . ASP A 1 268 ? 35.531 2.227 -74.548 1.00 35.34 268 ASP A C 1
ATOM 2155 O O . ASP A 1 268 ? 36.364 2.105 -73.653 1.00 35.34 268 ASP A O 1
ATOM 2159 N N . PRO A 1 269 ? 34.210 2.164 -74.212 1.00 50.66 269 PRO A N 1
ATOM 2160 C CA . PRO A 1 269 ? 33.381 3.266 -73.682 1.00 50.66 269 PRO A CA 1
ATOM 2161 C C . PRO A 1 269 ? 32.672 2.995 -72.312 1.00 50.66 269 PRO A C 1
ATOM 2163 O O . PRO A 1 269 ? 32.858 1.970 -71.672 1.00 50.66 269 PRO A O 1
ATOM 2166 N N . GLU A 1 270 ? 31.791 3.924 -71.902 1.00 39.28 270 GLU A N 1
ATOM 2167 C CA . GLU A 1 270 ? 30.684 3.749 -70.923 1.00 39.28 270 GLU A CA 1
ATOM 2168 C C . GLU A 1 270 ? 30.975 3.489 -69.424 1.00 39.28 270 GLU A C 1
ATOM 2170 O O . GLU A 1 270 ? 30.459 2.557 -68.817 1.00 39.28 270 GLU A O 1
ATOM 2175 N N . ALA A 1 271 ? 31.630 4.451 -68.764 1.00 35.72 271 ALA A N 1
ATOM 2176 C CA . ALA A 1 271 ? 31.122 5.031 -67.505 1.00 35.72 271 ALA A CA 1
ATOM 2177 C C . ALA A 1 271 ? 31.796 6.392 -67.254 1.00 35.72 271 ALA A C 1
ATOM 2179 O O . ALA A 1 271 ? 33.023 6.481 -67.264 1.00 35.72 271 ALA A O 1
ATOM 2180 N N . LYS A 1 272 ? 31.031 7.474 -67.036 1.00 45.44 272 LYS A N 1
ATOM 2181 C CA . LYS A 1 272 ? 31.598 8.820 -66.810 1.00 45.44 272 LYS A CA 1
ATOM 2182 C C . LYS A 1 272 ? 31.192 9.414 -65.462 1.00 45.44 272 LYS A C 1
ATOM 2184 O O . LYS A 1 272 ? 30.025 9.712 -65.230 1.00 45.44 272 LYS A O 1
ATOM 2189 N N . LYS A 1 273 ? 32.207 9.674 -64.631 1.00 45.56 273 LYS A N 1
ATOM 2190 C CA . LYS A 1 273 ? 32.196 10.700 -63.573 1.00 45.56 273 LYS A CA 1
ATOM 2191 C C . LYS A 1 273 ? 31.810 12.060 -64.202 1.00 45.56 273 LYS A C 1
ATOM 2193 O O . LYS A 1 273 ? 32.234 12.310 -65.337 1.00 45.56 273 LYS A O 1
ATOM 2198 N N . PRO A 1 274 ? 31.042 12.937 -63.522 1.00 53.69 274 PRO A N 1
ATOM 2199 C CA . PRO A 1 274 ? 30.778 14.292 -64.010 1.00 53.69 274 PRO A CA 1
ATOM 2200 C C . PRO A 1 274 ? 32.088 15.023 -64.321 1.00 53.69 274 PRO A C 1
ATOM 2202 O O . PRO A 1 274 ? 33.057 14.911 -63.569 1.00 53.69 274 PRO A O 1
ATOM 2205 N N . LYS A 1 275 ? 32.132 15.733 -65.453 1.00 50.59 275 LYS A N 1
ATOM 2206 C CA . LYS A 1 275 ? 33.392 16.229 -66.032 1.00 50.59 275 LYS A CA 1
ATOM 2207 C C . LYS A 1 275 ? 34.069 17.318 -65.186 1.00 50.59 275 LYS A C 1
ATOM 2209 O O . LYS A 1 275 ? 35.284 17.456 -65.268 1.00 50.59 275 LYS A O 1
ATOM 2214 N N . ASP A 1 276 ? 33.290 17.994 -64.344 1.00 49.25 276 ASP A N 1
ATOM 2215 C CA . ASP A 1 276 ? 33.705 19.135 -63.519 1.00 49.25 276 ASP A CA 1
ATOM 2216 C C . ASP A 1 276 ? 33.869 18.772 -62.024 1.00 49.25 276 ASP A C 1
ATOM 2218 O O . ASP A 1 276 ? 33.925 19.645 -61.163 1.00 49.25 276 ASP A O 1
ATOM 2222 N N . TRP A 1 277 ? 33.926 17.474 -61.688 1.00 58.56 277 TRP A N 1
ATOM 2223 C CA . TRP A 1 277 ? 34.043 17.011 -60.299 1.00 58.56 277 TRP A CA 1
ATOM 2224 C C . TRP A 1 277 ? 35.505 16.863 -59.853 1.00 58.56 277 TRP A C 1
ATOM 2226 O O . TRP A 1 277 ? 36.125 15.808 -60.057 1.00 58.56 277 TRP A O 1
ATOM 2236 N N . ASP A 1 278 ? 36.048 17.900 -59.212 1.00 62.59 278 ASP A N 1
ATOM 2237 C CA . ASP A 1 278 ? 37.410 17.887 -58.672 1.00 62.59 278 ASP A CA 1
ATOM 2238 C C . ASP A 1 278 ? 37.461 17.344 -57.231 1.00 62.59 278 ASP A C 1
ATOM 2240 O O . ASP A 1 278 ? 36.924 17.914 -56.280 1.00 62.59 278 ASP A O 1
ATOM 2244 N N . ASP A 1 279 ? 38.125 16.201 -57.083 1.00 60.44 279 ASP A N 1
ATOM 2245 C CA . ASP A 1 279 ? 38.376 15.484 -55.833 1.00 60.44 279 ASP A CA 1
ATOM 2246 C C . ASP A 1 279 ? 39.780 15.757 -55.252 1.00 60.44 279 ASP A C 1
ATOM 2248 O O . ASP A 1 279 ? 40.197 15.101 -54.292 1.00 60.44 279 ASP A O 1
ATOM 2252 N N . LYS A 1 280 ? 40.516 16.741 -55.791 1.00 65.44 280 LYS A N 1
ATOM 2253 C CA . LYS A 1 280 ? 41.817 17.188 -55.267 1.00 65.44 280 LYS A CA 1
ATOM 2254 C C . LYS A 1 280 ? 41.654 18.411 -54.368 1.00 65.44 280 LYS A C 1
ATOM 2256 O O . LYS A 1 280 ? 41.489 19.527 -54.843 1.00 65.44 280 LYS A O 1
ATOM 2261 N N . GLU A 1 281 ? 41.796 18.214 -53.061 1.00 64.38 281 GLU A N 1
ATOM 2262 C CA . GLU A 1 281 ? 41.663 19.274 -52.045 1.00 64.38 281 GLU A CA 1
ATOM 2263 C C . GLU A 1 281 ? 42.732 20.393 -52.151 1.00 64.38 281 GLU A C 1
ATOM 2265 O O . GLU A 1 281 ? 42.504 21.523 -51.716 1.00 64.38 281 GLU A O 1
ATOM 2270 N N . TYR A 1 282 ? 43.888 20.110 -52.769 1.00 74.56 282 TYR A N 1
ATOM 2271 C CA . TYR A 1 282 ? 45.009 21.048 -52.915 1.00 74.56 282 TYR A CA 1
ATOM 2272 C C . TYR A 1 282 ? 45.608 21.016 -54.327 1.00 74.56 282 TYR A C 1
ATOM 2274 O O . TYR A 1 282 ? 45.895 19.938 -54.857 1.00 74.56 282 TYR A O 1
ATOM 2282 N N . ILE A 1 283 ? 45.886 22.195 -54.885 1.00 73.94 283 ILE A N 1
ATOM 2283 C CA . ILE A 1 283 ? 46.532 22.395 -56.194 1.00 73.94 283 ILE A CA 1
ATOM 2284 C C . ILE A 1 283 ? 47.846 23.188 -56.039 1.00 73.94 283 ILE A C 1
ATOM 2286 O O . ILE A 1 283 ? 48.015 23.887 -55.037 1.00 73.94 283 ILE A O 1
ATOM 2290 N N . PRO A 1 284 ? 48.814 23.071 -56.970 1.00 72.69 284 PRO A N 1
ATOM 2291 C CA . PRO A 1 284 ? 49.986 23.946 -56.991 1.00 72.69 284 PRO A CA 1
ATOM 2292 C C . PRO A 1 284 ? 49.564 25.403 -57.205 1.00 72.69 284 PRO A C 1
ATOM 2294 O O . PRO A 1 284 ? 48.655 25.662 -57.991 1.00 72.69 284 PRO A O 1
ATOM 2297 N N . ASP A 1 285 ? 50.225 26.333 -56.524 1.00 71.00 285 ASP A N 1
ATOM 2298 C CA . ASP A 1 285 ? 50.018 27.768 -56.712 1.00 71.00 285 ASP A CA 1
ATOM 2299 C C . ASP A 1 285 ? 50.513 28.199 -58.111 1.00 71.00 285 ASP A C 1
ATOM 2301 O O . ASP A 1 285 ? 51.696 28.002 -58.407 1.00 71.00 285 ASP A O 1
ATOM 2305 N N . PRO A 1 286 ? 49.648 28.739 -58.993 1.00 67.38 286 PRO A N 1
ATOM 2306 C CA . PRO A 1 286 ? 50.049 29.151 -60.337 1.00 67.38 286 PRO A CA 1
ATOM 2307 C C . PRO A 1 286 ? 50.889 30.441 -60.366 1.00 67.38 286 PRO A C 1
ATOM 2309 O O . PRO A 1 286 ? 51.538 30.698 -61.381 1.00 67.38 286 PRO A O 1
ATOM 2312 N N . GLU A 1 287 ? 50.911 31.236 -59.289 1.00 64.44 287 GLU A N 1
ATOM 2313 C CA . GLU A 1 287 ? 51.685 32.487 -59.220 1.00 64.44 287 GLU A CA 1
ATOM 2314 C C . GLU A 1 287 ? 53.010 32.363 -58.447 1.00 64.44 287 GLU A C 1
ATOM 2316 O O . GLU A 1 287 ? 53.863 33.250 -58.546 1.00 64.44 287 GLU A O 1
ATOM 2321 N N . ASP A 1 288 ? 53.240 31.260 -57.726 1.00 72.06 288 ASP A N 1
ATOM 2322 C CA . ASP A 1 288 ? 54.516 30.998 -57.048 1.00 72.06 288 ASP A CA 1
ATOM 2323 C C . ASP A 1 288 ? 55.592 30.664 -58.096 1.00 72.06 288 ASP A C 1
ATOM 2325 O O . ASP A 1 288 ? 55.636 29.568 -58.657 1.00 72.06 288 ASP A O 1
ATOM 2329 N N . LYS A 1 289 ? 56.454 31.639 -58.402 1.00 64.62 289 LYS A N 1
ATOM 2330 C CA . LYS A 1 289 ? 57.529 31.525 -59.400 1.00 64.62 289 LYS A CA 1
ATOM 2331 C C . LYS A 1 289 ? 58.873 31.279 -58.721 1.00 64.62 289 LYS A C 1
ATOM 2333 O O . LYS A 1 289 ? 59.194 31.854 -57.681 1.00 64.62 289 LYS A O 1
ATOM 2338 N N . LYS A 1 290 ? 59.675 30.405 -59.330 1.00 63.66 290 LYS A N 1
ATOM 2339 C CA . LYS A 1 290 ? 60.992 30.007 -58.826 1.00 63.66 290 LYS A CA 1
ATOM 2340 C C . LYS A 1 290 ? 61.950 31.211 -58.764 1.00 63.66 290 LYS A C 1
ATOM 2342 O O . LYS A 1 290 ? 62.067 31.910 -59.767 1.00 63.66 290 LYS A O 1
ATOM 2347 N N . PRO A 1 291 ? 62.670 31.435 -57.646 1.00 69.94 291 PRO A N 1
ATOM 2348 C CA . PRO A 1 291 ? 63.679 32.489 -57.564 1.00 69.94 291 PRO A CA 1
ATOM 2349 C C . PRO A 1 291 ? 64.834 32.277 -58.551 1.00 69.94 291 PRO A C 1
ATOM 2351 O O . PRO A 1 291 ? 65.329 31.159 -58.718 1.00 69.94 291 PRO A O 1
ATOM 2354 N N . GLU A 1 292 ? 65.283 33.368 -59.162 1.00 59.53 292 GLU A N 1
ATOM 2355 C CA . GLU A 1 292 ? 66.406 33.396 -60.100 1.00 59.53 292 GLU A CA 1
ATOM 2356 C C . GLU A 1 292 ? 67.728 33.039 -59.382 1.00 59.53 292 GLU A C 1
ATOM 2358 O O . GLU A 1 292 ? 67.934 33.407 -58.224 1.00 59.53 292 GLU A O 1
ATOM 2363 N N . GLY A 1 293 ? 68.598 32.250 -60.026 1.00 61.50 293 GLY A N 1
ATOM 2364 C CA . GLY A 1 293 ? 69.852 31.747 -59.434 1.00 61.50 293 GLY A CA 1
ATOM 2365 C C . GLY A 1 293 ? 69.716 30.584 -58.433 1.00 61.50 293 GLY A C 1
ATOM 2366 O O . GLY A 1 293 ? 70.705 30.169 -57.830 1.00 61.50 293 GLY A O 1
ATOM 2367 N N . TYR A 1 294 ? 68.518 30.019 -58.231 1.00 66.81 294 TYR A N 1
ATOM 2368 C CA . TYR A 1 294 ? 68.319 28.896 -57.296 1.00 66.81 294 TYR A CA 1
ATOM 2369 C C . TYR A 1 294 ? 68.912 27.558 -57.796 1.00 66.81 294 TYR A C 1
ATOM 2371 O O . TYR A 1 294 ? 69.190 26.673 -56.987 1.00 66.81 294 TYR A O 1
ATOM 2379 N N . GLU A 1 295 ? 69.097 27.374 -59.110 1.00 58.88 295 GLU A N 1
ATOM 2380 C CA . GLU A 1 295 ? 69.689 26.144 -59.677 1.00 58.88 295 GLU A CA 1
ATOM 2381 C C . GLU A 1 295 ? 71.222 26.128 -59.638 1.00 58.88 295 GLU A C 1
ATOM 2383 O O . GLU A 1 295 ? 71.805 25.055 -59.495 1.00 58.88 295 GLU A O 1
ATOM 2388 N N . ASP A 1 296 ? 71.866 27.297 -59.660 1.00 62.94 296 ASP A N 1
ATOM 2389 C CA . ASP A 1 296 ? 73.330 27.438 -59.705 1.00 62.94 296 ASP A CA 1
ATOM 2390 C C . ASP A 1 296 ? 74.020 27.174 -58.352 1.00 62.94 296 ASP A C 1
ATOM 2392 O O . ASP A 1 296 ? 75.248 27.172 -58.242 1.00 62.94 296 ASP A O 1
ATOM 2396 N N . ILE A 1 297 ? 73.245 26.925 -57.291 1.00 67.56 297 ILE A N 1
ATOM 2397 C CA . ILE A 1 297 ? 73.780 26.576 -55.973 1.00 67.56 297 ILE A CA 1
ATOM 2398 C C . ILE A 1 297 ? 74.257 25.118 -56.004 1.00 67.56 297 ILE A C 1
ATOM 2400 O O . ILE A 1 297 ? 73.471 24.177 -55.887 1.00 67.56 297 ILE A O 1
ATOM 2404 N N . THR A 1 298 ? 75.568 24.913 -56.113 1.00 63.00 298 THR A N 1
ATOM 2405 C CA . THR A 1 298 ? 76.169 23.573 -56.101 1.00 63.00 298 THR A CA 1
ATOM 2406 C C . THR A 1 298 ? 76.012 22.885 -54.740 1.00 63.00 298 THR A C 1
ATOM 2408 O O . THR A 1 298 ? 76.114 23.500 -53.677 1.00 63.00 298 THR A O 1
ATOM 2411 N N . LYS A 1 299 ? 75.778 21.566 -54.758 1.00 66.75 299 LYS A N 1
ATOM 2412 C CA . LYS A 1 299 ? 75.502 20.751 -53.557 1.00 66.75 299 LYS A CA 1
ATOM 2413 C C . LYS A 1 299 ? 76.715 20.575 -52.625 1.00 66.75 299 LYS A C 1
ATOM 2415 O O . LYS A 1 299 ? 76.543 20.288 -51.441 1.00 66.75 299 LYS A O 1
ATOM 2420 N N . LYS A 1 300 ? 77.932 20.733 -53.150 1.00 71.06 300 LYS A N 1
ATOM 2421 C CA . LYS A 1 300 ? 79.202 20.620 -52.423 1.00 71.06 300 LYS A CA 1
ATOM 2422 C C . LYS A 1 300 ? 80.109 21.799 -52.772 1.00 71.06 300 LYS A C 1
ATOM 2424 O O . LYS A 1 300 ? 80.112 22.234 -53.922 1.00 71.06 300 LYS A O 1
ATOM 2429 N N . ILE A 1 301 ? 80.878 22.259 -51.795 1.00 72.38 301 ILE A N 1
ATOM 2430 C CA . ILE A 1 301 ? 81.947 23.257 -51.935 1.00 72.38 301 ILE A CA 1
ATOM 2431 C C . ILE A 1 301 ? 83.219 22.692 -51.296 1.00 72.38 301 ILE A C 1
ATOM 2433 O O . ILE A 1 301 ? 83.129 21.847 -50.407 1.00 72.38 301 ILE A O 1
ATOM 2437 N N . LEU A 1 302 ? 84.395 23.105 -51.766 1.00 72.81 302 LEU A N 1
ATOM 2438 C CA . LEU A 1 302 ? 85.653 22.767 -51.090 1.00 72.81 302 LEU A CA 1
ATOM 2439 C C . LEU A 1 302 ? 85.674 23.437 -49.712 1.00 72.81 302 LEU A C 1
ATOM 2441 O O . LEU A 1 302 ? 85.167 24.552 -49.571 1.00 72.81 302 LEU A O 1
ATOM 2445 N N . ASP A 1 303 ? 86.211 22.745 -48.711 1.00 71.44 303 ASP A N 1
ATOM 2446 C CA . ASP A 1 303 ? 86.359 23.278 -47.359 1.00 71.44 303 ASP A CA 1
ATOM 2447 C C . ASP A 1 303 ? 87.397 24.417 -47.352 1.00 71.44 303 ASP A C 1
ATOM 2449 O O . ASP A 1 303 ? 88.566 24.161 -47.652 1.00 71.44 303 ASP A O 1
ATOM 2453 N N . PRO A 1 304 ? 87.002 25.674 -47.066 1.00 70.06 304 PRO A N 1
ATOM 2454 C CA . PRO A 1 304 ? 87.917 26.811 -47.116 1.00 70.06 304 PRO A CA 1
ATOM 2455 C C . PRO A 1 304 ? 88.906 26.849 -45.942 1.00 70.06 304 PRO A C 1
ATOM 2457 O O . PRO A 1 304 ? 89.904 27.561 -46.036 1.00 70.06 304 PRO A O 1
ATOM 2460 N N . ASP A 1 305 ? 88.648 26.107 -44.858 1.00 68.56 305 ASP A N 1
ATOM 2461 C CA . ASP A 1 305 ? 89.483 26.100 -43.649 1.00 68.56 305 ASP A CA 1
ATOM 2462 C C . ASP A 1 305 ? 90.437 24.888 -43.587 1.00 68.56 305 ASP A C 1
ATOM 2464 O O . ASP A 1 305 ? 91.304 24.813 -42.709 1.00 68.56 305 ASP A O 1
ATOM 2468 N N . ALA A 1 306 ? 90.323 23.946 -44.531 1.00 73.50 306 ALA A N 1
ATOM 2469 C CA . ALA A 1 306 ? 91.188 22.773 -44.608 1.00 73.50 306 ALA A CA 1
ATOM 2470 C C . ALA A 1 306 ? 92.622 23.142 -45.026 1.00 73.50 306 ALA A C 1
ATOM 2472 O O . ALA A 1 306 ? 92.856 23.766 -46.062 1.00 73.50 306 ALA A O 1
ATOM 2473 N N . LYS A 1 307 ? 93.604 22.690 -44.239 1.00 69.50 307 LYS A N 1
ATOM 2474 C CA . LYS A 1 307 ? 95.040 22.855 -44.509 1.00 69.50 307 LYS A CA 1
ATOM 2475 C C . LYS A 1 307 ? 95.690 21.498 -44.756 1.00 69.50 307 LYS A C 1
ATOM 2477 O O . LYS A 1 307 ? 95.314 20.516 -44.115 1.00 69.50 307 LYS A O 1
ATOM 2482 N N . LYS A 1 308 ? 96.679 21.466 -45.653 1.00 71.31 308 LYS A N 1
ATOM 2483 C CA . LYS A 1 308 ? 97.489 20.275 -45.929 1.00 71.31 308 LYS A CA 1
ATOM 2484 C C . LYS A 1 308 ? 98.217 19.821 -44.643 1.00 71.31 308 LYS A C 1
ATOM 2486 O O . LYS A 1 308 ? 98.807 20.680 -43.983 1.00 71.31 308 LYS A O 1
ATOM 2491 N N . PRO A 1 309 ? 98.166 18.528 -44.265 1.00 75.31 309 PRO A N 1
ATOM 2492 C CA . PRO A 1 309 ? 98.936 17.992 -43.141 1.00 75.31 309 PRO A CA 1
ATOM 2493 C C . PRO A 1 309 ? 100.450 18.102 -43.361 1.00 75.31 309 PRO A C 1
ATOM 2495 O O . PRO A 1 309 ? 100.919 18.064 -44.494 1.00 75.31 309 PRO A O 1
ATOM 2498 N N . GLU A 1 310 ? 101.208 18.214 -42.270 1.00 69.00 310 GLU A N 1
ATOM 2499 C CA . GLU A 1 310 ? 102.665 18.427 -42.311 1.00 69.00 310 GLU A CA 1
ATOM 2500 C C . GLU A 1 310 ? 103.452 17.142 -42.658 1.00 69.00 310 GLU A C 1
ATOM 2502 O O . GLU A 1 310 ? 104.514 17.231 -43.262 1.00 69.00 310 GLU A O 1
ATOM 2507 N N . ASP A 1 311 ? 102.877 15.963 -42.378 1.00 64.88 311 ASP A N 1
ATOM 2508 C CA . ASP A 1 311 ? 103.395 14.624 -42.735 1.00 64.88 311 ASP A CA 1
ATOM 2509 C C . ASP A 1 311 ? 102.896 14.115 -44.118 1.00 64.88 311 ASP A C 1
ATOM 2511 O O . ASP A 1 311 ? 102.885 12.912 -44.364 1.00 64.88 311 ASP A O 1
ATOM 2515 N N . TRP A 1 312 ? 102.415 14.986 -45.018 1.00 75.81 312 TRP A N 1
ATOM 2516 C CA . TRP A 1 312 ? 101.893 14.564 -46.335 1.00 75.81 312 TRP A CA 1
ATOM 2517 C C . TRP A 1 312 ? 102.953 14.633 -47.443 1.00 75.81 312 TRP A C 1
ATOM 2519 O O . TRP A 1 312 ? 103.365 15.734 -47.833 1.00 75.81 312 TRP A O 1
ATOM 2529 N N . ASP A 1 313 ? 103.308 13.479 -48.015 1.00 68.81 313 ASP A N 1
ATOM 2530 C CA . ASP A 1 313 ? 104.278 13.350 -49.109 1.00 68.81 313 ASP A CA 1
ATOM 2531 C C . ASP A 1 313 ? 103.579 13.276 -50.482 1.00 68.81 313 ASP A C 1
ATOM 2533 O O . ASP A 1 313 ? 102.805 12.362 -50.758 1.00 68.81 313 ASP A O 1
ATOM 2537 N N . ASP A 1 314 ? 103.846 14.244 -51.365 1.00 74.06 314 ASP A N 1
ATOM 2538 C CA . ASP A 1 314 ? 103.217 14.287 -52.692 1.00 74.06 314 ASP A CA 1
ATOM 2539 C C . ASP A 1 314 ? 103.775 13.227 -53.673 1.00 74.06 314 ASP A C 1
ATOM 2541 O O . ASP A 1 314 ? 103.132 12.990 -54.699 1.00 74.06 314 ASP A O 1
ATOM 2545 N N . GLU A 1 315 ? 104.926 12.584 -53.403 1.00 68.50 315 GLU A N 1
ATOM 2546 C CA . GLU A 1 315 ? 105.465 11.507 -54.262 1.00 68.50 315 GLU A CA 1
ATOM 2547 C C . GLU A 1 315 ? 104.876 10.118 -53.941 1.00 68.50 315 GLU A C 1
ATOM 2549 O O . GLU A 1 315 ? 104.676 9.329 -54.868 1.00 68.50 315 GLU A O 1
ATOM 2554 N N . GLU A 1 316 ? 104.548 9.823 -52.675 1.00 66.44 316 GLU A N 1
ATOM 2555 C CA . GLU A 1 316 ? 103.911 8.552 -52.263 1.00 66.44 316 GLU A CA 1
ATOM 2556 C C . GLU A 1 316 ? 102.369 8.654 -52.199 1.00 66.44 316 GLU A C 1
ATOM 2558 O O . GLU A 1 316 ? 101.682 7.763 -52.707 1.00 66.44 316 GLU A O 1
ATOM 2563 N N . ASP A 1 317 ? 101.803 9.737 -51.640 1.00 62.88 317 ASP A N 1
ATOM 2564 C CA . ASP A 1 317 ? 100.347 9.902 -51.440 1.00 62.88 317 ASP A CA 1
ATOM 2565 C C . ASP A 1 317 ? 99.647 10.734 -52.541 1.00 62.88 317 ASP A C 1
ATOM 2567 O O . ASP A 1 317 ? 98.416 10.704 -52.672 1.00 62.88 317 ASP A O 1
ATOM 2571 N N . GLY A 1 318 ? 100.414 11.456 -53.366 1.00 71.75 318 GLY A N 1
ATOM 2572 C CA . GLY A 1 318 ? 99.919 12.288 -54.470 1.00 71.75 318 GLY A CA 1
ATOM 2573 C C . GLY A 1 318 ? 99.475 13.705 -54.074 1.00 71.75 318 GLY A C 1
ATOM 2574 O O . GLY A 1 318 ? 99.415 14.066 -52.900 1.00 71.75 318 GLY A O 1
ATOM 2575 N N . GLU A 1 319 ? 99.152 14.533 -55.077 1.00 67.06 319 GLU A N 1
ATOM 2576 C CA . GLU A 1 319 ? 98.847 15.963 -54.896 1.00 67.06 319 GLU A CA 1
ATOM 2577 C C . GLU A 1 319 ? 97.610 16.191 -54.000 1.00 67.06 319 GLU A C 1
ATOM 2579 O O . GLU A 1 319 ? 96.470 15.868 -54.359 1.00 67.06 319 GLU A O 1
ATOM 2584 N N . TRP A 1 320 ? 97.834 16.766 -52.814 1.00 74.06 320 TRP A N 1
ATOM 2585 C CA . TRP A 1 320 ? 96.783 16.967 -51.813 1.00 74.06 320 TRP A CA 1
ATOM 2586 C C . TRP A 1 320 ? 95.673 17.920 -52.287 1.00 74.06 320 TRP A C 1
ATOM 2588 O O . TRP A 1 320 ? 95.930 19.046 -52.717 1.00 74.06 320 TRP A O 1
ATOM 2598 N N . THR A 1 321 ? 94.411 17.519 -52.099 1.00 67.19 321 THR A N 1
ATOM 2599 C CA . THR A 1 321 ? 93.235 18.363 -52.370 1.00 67.19 321 THR A CA 1
ATOM 2600 C C . THR A 1 321 ? 92.330 18.492 -51.145 1.00 67.19 321 THR A C 1
ATOM 2602 O O . THR A 1 321 ? 92.099 17.534 -50.406 1.00 67.19 321 THR A O 1
ATOM 2605 N N . ALA A 1 322 ? 91.795 19.698 -50.926 1.00 72.19 322 ALA A N 1
ATOM 2606 C CA . ALA A 1 322 ? 90.925 19.982 -49.788 1.00 72.19 322 ALA A CA 1
ATOM 2607 C C . ALA A 1 322 ? 89.616 19.154 -49.840 1.00 72.19 322 ALA A C 1
ATOM 2609 O O . ALA A 1 322 ? 89.008 19.035 -50.910 1.00 72.19 322 ALA A O 1
ATOM 2610 N N . PRO A 1 323 ? 89.120 18.617 -48.705 1.00 73.19 323 PRO A N 1
ATOM 2611 C CA . PRO A 1 323 ? 87.866 17.866 -48.671 1.00 73.19 323 PRO A CA 1
ATOM 2612 C C . PRO A 1 323 ? 86.668 18.693 -49.165 1.00 73.19 323 PRO A C 1
ATOM 2614 O O . PRO A 1 323 ? 86.567 19.891 -48.911 1.00 73.19 323 PRO A O 1
ATOM 2617 N N . THR A 1 324 ? 85.703 18.056 -49.837 1.00 76.75 324 THR A N 1
ATOM 2618 C CA . THR A 1 324 ? 84.447 18.722 -50.232 1.00 76.75 324 THR A CA 1
ATOM 2619 C C . THR A 1 324 ? 83.387 18.607 -49.135 1.00 76.75 324 THR A C 1
ATOM 2621 O O . THR A 1 324 ? 82.824 17.530 -48.916 1.00 76.75 324 THR A O 1
ATOM 2624 N N . ILE A 1 325 ? 83.039 19.730 -48.509 1.00 71.12 325 ILE A N 1
ATOM 2625 C CA . ILE A 1 325 ? 81.934 19.842 -47.548 1.00 71.12 325 ILE A CA 1
ATOM 2626 C C . ILE A 1 325 ? 80.595 20.130 -48.247 1.00 71.12 325 ILE A C 1
ATOM 2628 O O . ILE A 1 325 ? 80.524 20.561 -49.401 1.00 71.12 325 ILE A O 1
ATOM 2632 N N . SER A 1 326 ? 79.488 19.853 -47.554 1.00 72.62 326 SER A N 1
ATOM 2633 C CA . SER A 1 326 ? 78.142 20.116 -48.084 1.00 72.62 326 SER A CA 1
ATOM 2634 C C . SER A 1 326 ? 77.818 21.606 -48.002 1.00 72.62 326 SER A C 1
ATOM 2636 O O . SER A 1 326 ? 77.956 22.203 -46.939 1.00 72.62 326 SER A O 1
ATOM 2638 N N . ASN A 1 327 ? 77.358 22.205 -49.103 1.00 73.44 327 ASN A N 1
ATOM 2639 C CA . ASN A 1 327 ? 77.083 23.642 -49.171 1.00 73.44 327 ASN A CA 1
ATOM 2640 C C . ASN A 1 327 ? 75.882 24.025 -48.274 1.00 73.44 327 ASN A C 1
ATOM 2642 O O . ASN A 1 327 ? 74.755 23.642 -48.606 1.00 73.44 327 ASN A O 1
ATOM 2646 N N . PRO A 1 328 ? 76.055 24.830 -47.203 1.00 69.88 328 PRO A N 1
ATOM 2647 C CA . PRO A 1 328 ? 74.962 25.168 -46.284 1.00 69.88 328 PRO A CA 1
ATOM 2648 C C . PRO A 1 328 ? 73.822 25.975 -46.926 1.00 69.88 328 PRO A C 1
ATOM 2650 O O . PRO A 1 328 ? 72.726 26.056 -46.370 1.00 69.88 328 PRO A O 1
ATOM 2653 N N . LYS A 1 329 ? 74.059 26.588 -48.096 1.00 66.75 329 LYS A N 1
ATOM 2654 C CA . LYS A 1 329 ? 73.044 27.349 -48.842 1.00 66.75 329 LYS A CA 1
ATOM 2655 C C . LYS A 1 329 ? 72.172 26.469 -49.749 1.00 66.75 329 LYS A C 1
ATOM 2657 O O . LYS A 1 329 ? 71.138 26.943 -50.217 1.00 66.75 329 LYS A O 1
ATOM 2662 N N . TYR A 1 330 ? 72.537 25.206 -49.986 1.00 74.25 330 TYR A N 1
ATOM 2663 C CA . TYR A 1 330 ? 71.782 24.301 -50.857 1.00 74.25 330 TYR A CA 1
ATOM 2664 C C . TYR A 1 330 ? 70.571 23.687 -50.136 1.00 74.25 330 TYR A C 1
ATOM 2666 O O . TYR A 1 330 ? 70.718 22.831 -49.267 1.00 74.25 330 TYR A O 1
ATOM 2674 N N . LYS A 1 331 ? 69.353 24.090 -50.526 1.00 63.62 331 LYS A N 1
ATOM 2675 C CA . LYS A 1 331 ? 68.091 23.656 -49.887 1.00 63.62 331 LYS A CA 1
ATOM 2676 C C . LYS A 1 331 ? 67.319 22.563 -50.652 1.00 63.62 331 LYS A C 1
ATOM 2678 O O . LYS A 1 331 ? 66.166 22.292 -50.326 1.00 63.62 331 LYS A O 1
ATOM 2683 N N . GLY A 1 332 ? 67.956 21.898 -51.621 1.00 68.94 332 GLY A N 1
ATOM 2684 C CA . GLY A 1 332 ? 67.326 20.873 -52.469 1.00 68.94 332 GLY A CA 1
ATOM 2685 C C . GLY A 1 332 ? 66.495 21.460 -53.622 1.00 68.94 332 GLY A C 1
ATOM 2686 O O . GLY A 1 332 ? 66.399 22.674 -53.739 1.00 68.94 332 GLY A O 1
ATOM 2687 N N . PRO A 1 333 ? 65.920 20.634 -54.516 1.00 63.28 333 PRO A N 1
ATOM 2688 C CA . PRO A 1 333 ? 65.195 21.120 -55.691 1.00 63.28 333 PRO A CA 1
ATOM 2689 C C . PRO A 1 333 ? 63.893 21.845 -55.313 1.00 63.28 333 PRO A C 1
ATOM 2691 O O . PRO A 1 333 ? 63.049 21.299 -54.599 1.00 63.28 333 PRO A O 1
ATOM 2694 N N . TRP A 1 334 ? 63.726 23.065 -55.835 1.00 73.44 334 TRP A N 1
ATOM 2695 C CA . TRP A 1 334 ? 62.568 23.927 -55.580 1.00 73.44 334 TRP A CA 1
ATOM 2696 C C . TRP A 1 334 ? 61.247 23.281 -56.028 1.00 73.44 334 TRP A C 1
ATOM 2698 O O . TRP A 1 334 ? 61.184 22.640 -57.079 1.00 73.44 334 TRP A O 1
ATOM 2708 N N . LYS A 1 335 ? 60.183 23.491 -55.246 1.00 67.75 335 LYS A N 1
ATOM 2709 C CA . LYS A 1 335 ? 58.805 23.089 -55.561 1.00 67.75 335 LYS A CA 1
ATOM 2710 C C . LYS A 1 335 ? 57.852 24.234 -55.194 1.00 67.75 335 LYS A C 1
ATOM 2712 O O . LYS A 1 335 ? 58.067 24.831 -54.137 1.00 67.75 335 LYS A O 1
ATOM 2717 N N . PRO A 1 336 ? 56.807 24.500 -56.000 1.00 71.38 336 PRO A N 1
ATOM 2718 C CA . PRO A 1 336 ? 55.824 25.532 -55.692 1.00 71.38 336 PRO A CA 1
ATOM 2719 C C . PRO A 1 336 ? 55.022 25.173 -54.439 1.00 71.38 336 PRO A C 1
ATOM 2721 O O . PRO A 1 336 ? 54.805 23.992 -54.125 1.00 71.38 336 PRO A O 1
ATOM 2724 N N . LYS A 1 337 ? 54.543 26.200 -53.740 1.00 70.88 337 LYS A N 1
ATOM 2725 C CA . LYS A 1 337 ? 53.565 26.065 -52.657 1.00 70.88 337 LYS A CA 1
ATOM 2726 C C . LYS A 1 337 ? 52.266 25.448 -53.179 1.00 70.88 337 LYS A C 1
ATOM 2728 O O . LYS A 1 337 ? 51.948 25.498 -54.365 1.00 70.88 337 LYS A O 1
ATOM 2733 N N . LYS A 1 338 ? 51.506 24.839 -52.268 1.00 78.50 338 LYS A N 1
ATOM 2734 C CA . LYS A 1 338 ? 50.169 24.309 -52.553 1.00 78.50 338 LYS A CA 1
ATOM 2735 C C . LYS A 1 338 ? 49.121 25.216 -51.929 1.00 78.50 338 LYS A C 1
ATOM 2737 O O . LYS A 1 338 ? 49.206 25.501 -50.736 1.00 78.50 338 LYS A O 1
ATOM 2742 N N . ILE A 1 339 ? 48.127 25.599 -52.718 1.00 73.88 339 ILE A N 1
ATOM 2743 C CA . ILE A 1 339 ? 46.952 26.350 -52.276 1.00 73.88 339 ILE A CA 1
ATOM 2744 C C . ILE A 1 339 ? 45.728 25.431 -52.229 1.00 73.88 339 ILE A C 1
ATOM 2746 O O . ILE A 1 339 ? 45.691 24.371 -52.864 1.00 73.88 339 ILE A O 1
ATOM 2750 N N . LYS A 1 340 ? 44.733 25.812 -51.425 1.00 66.25 340 LYS A N 1
ATOM 2751 C CA . LYS A 1 340 ? 43.483 25.058 -51.291 1.00 66.25 340 LYS A CA 1
ATOM 2752 C C . LYS A 1 340 ? 42.671 25.204 -52.578 1.00 66.25 340 LYS A C 1
ATOM 2754 O O . LYS A 1 340 ? 42.533 26.318 -53.075 1.00 66.25 340 LYS A O 1
ATOM 2759 N N . ASN A 1 341 ? 42.167 24.101 -53.123 1.00 72.50 341 ASN A N 1
ATOM 2760 C CA . ASN A 1 341 ? 41.428 24.122 -54.383 1.00 72.50 341 ASN A CA 1
ATOM 2761 C C . ASN A 1 341 ? 40.037 24.760 -54.186 1.00 72.50 341 ASN A C 1
ATOM 2763 O O . ASN A 1 341 ? 39.250 24.206 -53.413 1.00 72.50 341 ASN A O 1
ATOM 2767 N N . PRO A 1 342 ? 39.695 25.867 -54.877 1.00 66.69 342 PRO A N 1
ATOM 2768 C CA . PRO A 1 342 ? 38.375 26.491 -54.755 1.00 66.69 342 PRO A CA 1
ATOM 2769 C C . PRO A 1 342 ? 37.216 25.595 -55.219 1.00 66.69 342 PRO A C 1
ATOM 2771 O O . PRO A 1 342 ? 36.093 25.784 -54.767 1.00 66.69 342 PRO A O 1
ATOM 2774 N N . ASN A 1 343 ? 37.485 24.610 -56.085 1.00 61.41 343 ASN A N 1
ATOM 2775 C CA . ASN A 1 343 ? 36.467 23.779 -56.743 1.00 61.41 343 ASN A CA 1
ATOM 2776 C C . ASN A 1 343 ? 36.288 22.380 -56.109 1.00 61.41 343 ASN A C 1
ATOM 2778 O O . ASN A 1 343 ? 35.681 21.500 -56.720 1.00 61.41 343 ASN A O 1
ATOM 2782 N N . TYR A 1 344 ? 36.840 22.142 -54.914 1.00 69.44 344 TYR A N 1
ATOM 2783 C CA . TYR A 1 344 ? 36.832 20.822 -54.271 1.00 69.44 344 TYR A CA 1
ATOM 2784 C C . TYR A 1 344 ? 35.435 20.383 -53.793 1.00 69.44 344 TYR A C 1
ATOM 2786 O O . TYR A 1 344 ? 34.764 21.115 -53.065 1.00 69.44 344 TYR A O 1
ATOM 2794 N N . GLN A 1 345 ? 35.026 19.153 -54.135 1.00 58.31 345 GLN A N 1
ATOM 2795 C CA . GLN A 1 345 ? 33.728 18.576 -53.746 1.00 58.31 345 GLN A CA 1
ATOM 2796 C C . GLN A 1 345 ? 33.868 17.249 -52.972 1.00 58.31 345 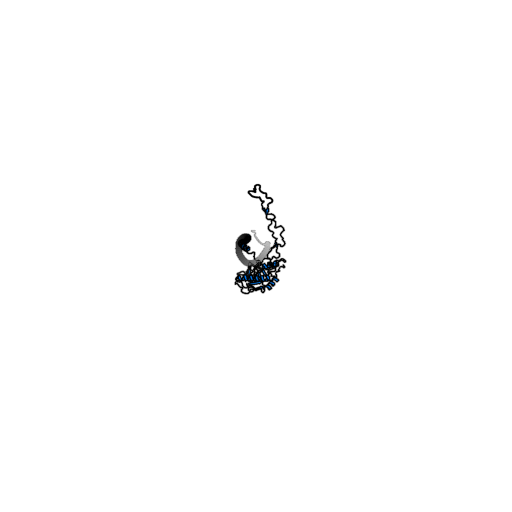GLN A C 1
ATOM 2798 O O . GLN A 1 345 ? 34.731 16.416 -53.256 1.00 58.31 345 GLN A O 1
ATOM 2803 N N . VAL A 1 346 ? 32.999 17.050 -51.970 1.00 55.03 346 VAL A N 1
ATOM 2804 C CA . VAL A 1 346 ? 33.100 15.979 -50.955 1.00 55.03 346 VAL A CA 1
ATOM 2805 C C . VAL A 1 346 ? 33.031 14.562 -51.550 1.00 55.03 346 VAL A C 1
ATOM 2807 O O . VAL A 1 346 ? 32.268 14.267 -52.467 1.00 55.03 346 VAL A O 1
ATOM 2810 N N . LYS A 1 347 ? 33.828 13.650 -50.981 1.00 48.72 347 LYS A N 1
ATOM 2811 C CA . LYS A 1 347 ? 34.005 12.261 -51.432 1.00 48.72 347 LYS A CA 1
ATOM 2812 C C . LYS A 1 347 ? 32.754 11.386 -51.206 1.00 48.72 347 LYS A C 1
ATOM 2814 O O . LYS A 1 347 ? 32.182 11.377 -50.121 1.00 48.72 347 LYS A O 1
ATOM 2819 N N . TRP A 1 348 ? 32.365 10.617 -52.226 1.00 43.75 348 TRP A N 1
ATOM 2820 C CA . TRP A 1 348 ? 31.106 9.849 -52.295 1.00 43.75 348 TRP A CA 1
ATOM 2821 C C . TRP A 1 348 ? 31.163 8.483 -51.568 1.00 43.75 348 TRP A C 1
ATOM 2823 O O . TRP A 1 348 ? 32.194 7.810 -51.626 1.00 43.75 348 TRP A O 1
ATOM 2833 N N . VAL A 1 349 ? 30.072 8.041 -50.910 1.00 40.09 349 VAL A N 1
ATOM 2834 C CA . VAL A 1 349 ? 30.017 6.794 -50.096 1.00 40.09 349 VAL A CA 1
ATOM 2835 C C . VAL A 1 349 ? 28.628 6.110 -50.146 1.00 40.09 349 VAL A C 1
ATOM 2837 O O . VAL A 1 349 ? 27.616 6.783 -50.324 1.00 40.09 349 VAL A O 1
ATOM 2840 N N . SER A 1 350 ? 28.563 4.776 -49.982 1.00 29.19 350 SER A N 1
ATOM 2841 C CA . SER A 1 350 ? 27.332 3.951 -50.068 1.00 29.19 350 SER A CA 1
ATOM 2842 C C . SER A 1 350 ? 26.769 3.477 -48.702 1.00 29.19 350 SER A C 1
ATOM 2844 O O . SER A 1 350 ? 27.396 3.678 -47.665 1.00 29.19 350 SER A O 1
ATOM 2846 N N . LYS A 1 351 ? 25.545 2.910 -48.687 1.00 33.16 351 LYS A N 1
ATOM 2847 C CA . LYS A 1 351 ? 24.677 2.758 -47.490 1.00 33.16 351 LYS A CA 1
ATOM 2848 C C . LYS A 1 351 ? 24.800 1.418 -46.736 1.00 33.16 351 LYS A C 1
ATOM 2850 O O . LYS A 1 351 ? 24.839 0.356 -47.351 1.00 33.16 351 LYS A O 1
ATOM 2855 N N . THR A 1 352 ? 24.674 1.477 -45.405 1.00 28.75 352 THR A N 1
ATOM 2856 C CA . THR A 1 352 ? 24.588 0.324 -44.478 1.00 28.75 352 THR A CA 1
ATOM 2857 C C . THR A 1 352 ? 23.142 0.073 -44.016 1.00 28.75 352 THR A C 1
ATOM 2859 O O . THR A 1 352 ? 22.329 0.996 -43.982 1.00 28.75 352 THR A O 1
ATOM 2862 N N . LYS A 1 353 ? 22.801 -1.173 -43.653 1.00 31.17 353 LYS A N 1
ATOM 2863 C CA . LYS A 1 353 ? 21.452 -1.582 -43.218 1.00 31.17 353 LYS A CA 1
ATOM 2864 C C . LYS A 1 353 ? 21.298 -1.493 -41.692 1.00 31.17 353 LYS A C 1
ATOM 2866 O O . LYS A 1 353 ? 22.107 -2.055 -40.962 1.00 31.17 353 LYS A O 1
ATOM 2871 N N . LEU A 1 354 ? 20.252 -0.807 -41.233 1.00 26.22 354 LEU A N 1
ATOM 2872 C CA . LEU A 1 354 ? 19.942 -0.574 -39.817 1.00 26.22 354 LEU A CA 1
ATOM 2873 C C . LEU A 1 354 ? 19.112 -1.738 -39.238 1.00 26.22 354 LEU A C 1
ATOM 2875 O O . LEU A 1 354 ? 18.231 -2.252 -39.930 1.00 26.22 354 LEU A O 1
ATOM 2879 N N . ASN A 1 355 ? 19.362 -2.134 -37.985 1.00 28.61 355 ASN A N 1
ATOM 2880 C CA . ASN A 1 355 ? 18.456 -3.000 -37.221 1.00 28.61 355 ASN A CA 1
ATOM 2881 C C . ASN A 1 355 ? 17.669 -2.121 -36.243 1.00 28.61 355 ASN A C 1
ATOM 2883 O O . ASN A 1 355 ? 18.274 -1.326 -35.527 1.00 28.61 355 ASN A O 1
ATOM 2887 N N . LEU A 1 356 ? 16.341 -2.211 -36.273 1.00 40.19 356 LEU A N 1
ATOM 2888 C CA . LEU A 1 356 ? 15.462 -1.182 -35.721 1.00 40.19 356 LEU A CA 1
ATOM 2889 C C . LEU A 1 356 ? 14.243 -1.845 -35.068 1.00 40.19 356 LEU A C 1
ATOM 2891 O O . LEU A 1 356 ? 13.343 -2.309 -35.767 1.00 40.19 356 LEU A O 1
ATOM 2895 N N . ASP A 1 357 ? 14.237 -1.943 -33.738 1.00 44.69 357 ASP A N 1
ATOM 2896 C CA . ASP A 1 357 ? 13.214 -2.678 -32.979 1.00 44.69 357 ASP A CA 1
ATOM 2897 C C . ASP A 1 357 ? 12.206 -1.698 -32.342 1.00 44.69 357 ASP A C 1
ATOM 2899 O O . ASP A 1 357 ? 12.248 -1.409 -31.149 1.00 44.69 357 ASP A O 1
ATOM 2903 N N . TYR A 1 358 ? 11.321 -1.134 -33.175 1.00 56.41 358 TYR A N 1
ATOM 2904 C CA . TYR A 1 358 ? 10.246 -0.207 -32.778 1.00 56.41 358 TYR A CA 1
ATOM 2905 C C . TYR A 1 358 ? 8.863 -0.872 -32.887 1.00 56.41 358 TYR A C 1
ATOM 2907 O O . TYR A 1 358 ? 7.989 -0.426 -33.634 1.00 56.41 358 TYR A O 1
ATOM 2915 N N . GLY A 1 359 ? 8.671 -1.971 -32.154 1.00 65.94 359 GLY A N 1
ATOM 2916 C CA . GLY A 1 359 ? 7.393 -2.681 -32.094 1.00 65.94 359 GLY A CA 1
ATOM 2917 C C . GLY A 1 359 ? 6.492 -2.193 -30.957 1.00 65.94 359 GLY A C 1
ATOM 2918 O O . GLY A 1 359 ? 6.848 -2.346 -29.790 1.00 65.94 359 GLY A O 1
ATOM 2919 N N . SER A 1 360 ? 5.295 -1.697 -31.275 1.00 84.50 360 SER A N 1
ATOM 2920 C CA . SER A 1 360 ? 4.203 -1.543 -30.300 1.00 84.50 360 SER A CA 1
ATOM 2921 C C . SER A 1 360 ? 3.341 -2.808 -30.239 1.00 84.50 360 SER A C 1
ATOM 2923 O O . SER A 1 360 ? 3.438 -3.685 -31.106 1.00 84.50 360 SER A O 1
ATOM 2925 N N . GLY A 1 361 ? 2.494 -2.918 -29.219 1.00 88.56 361 GLY A N 1
ATOM 2926 C CA . GLY A 1 361 ? 1.425 -3.912 -29.147 1.00 88.56 361 GLY A CA 1
ATOM 2927 C C . GLY A 1 361 ? 0.053 -3.277 -29.309 1.00 88.56 361 GLY A C 1
ATOM 2928 O O . GLY A 1 361 ? -0.213 -2.231 -28.723 1.00 88.56 361 GLY A O 1
ATOM 2929 N N . SER A 1 362 ? -0.823 -3.913 -30.088 1.00 91.56 362 SER A N 1
ATOM 2930 C CA . SER A 1 362 ? -2.237 -3.544 -30.170 1.00 91.56 362 SER A CA 1
ATOM 2931 C C . SER A 1 362 ? -2.971 -3.936 -28.887 1.00 91.56 362 SER A C 1
ATOM 2933 O O . SER A 1 362 ? -2.774 -5.034 -28.357 1.00 91.56 362 SER A O 1
ATOM 2935 N N . LEU A 1 363 ? -3.811 -3.025 -28.402 1.00 91.38 363 LEU A N 1
ATOM 2936 C CA . LEU A 1 363 ? -4.717 -3.214 -27.269 1.00 91.38 363 LEU A CA 1
ATOM 2937 C C . LEU A 1 363 ? -6.151 -3.535 -27.726 1.00 91.38 363 LEU A C 1
ATOM 2939 O O . LEU A 1 363 ? -6.913 -4.095 -26.945 1.00 91.38 363 LEU A O 1
ATOM 2943 N N . ASP A 1 364 ? -6.495 -3.234 -28.984 1.00 88.00 364 ASP A N 1
ATOM 2944 C CA . ASP A 1 364 ? -7.774 -3.575 -29.617 1.00 88.00 364 ASP A CA 1
ATOM 2945 C C . ASP A 1 364 ? -7.530 -4.313 -30.941 1.00 88.00 364 ASP A C 1
ATOM 2947 O O . ASP A 1 364 ? -7.156 -3.725 -31.961 1.00 88.00 364 ASP A O 1
ATOM 2951 N N . GLU A 1 365 ? -7.777 -5.622 -30.916 1.00 82.31 365 GLU A N 1
ATOM 2952 C CA . GLU A 1 365 ? -7.604 -6.529 -32.054 1.00 82.31 365 GLU A CA 1
ATOM 2953 C C . GLU A 1 365 ? -8.535 -6.231 -33.240 1.00 82.31 365 GLU A C 1
ATOM 2955 O O . GLU A 1 365 ? -8.232 -6.631 -34.364 1.00 82.31 365 GLU A O 1
ATOM 2960 N N . ASN A 1 366 ? -9.630 -5.495 -33.019 1.00 86.38 366 ASN A N 1
ATOM 2961 C CA . ASN A 1 366 ? -10.559 -5.086 -34.075 1.00 86.38 366 ASN A CA 1
ATOM 2962 C C . ASN A 1 366 ? -10.101 -3.797 -34.773 1.00 86.38 366 ASN A C 1
ATOM 2964 O O . ASN A 1 366 ? -10.414 -3.571 -35.944 1.00 86.38 366 ASN A O 1
ATOM 2968 N N . MET A 1 367 ? -9.363 -2.938 -34.062 1.00 86.94 367 MET A N 1
ATOM 2969 C CA . MET A 1 367 ? -8.875 -1.663 -34.588 1.00 86.94 367 MET A CA 1
ATOM 2970 C C . MET A 1 367 ? -7.557 -1.830 -35.353 1.00 86.94 367 MET A C 1
ATOM 2972 O O . MET A 1 367 ? -7.415 -1.294 -36.462 1.00 86.94 367 MET A O 1
ATOM 2976 N N . LEU A 1 368 ? -6.612 -2.567 -34.760 1.00 90.88 368 LEU A N 1
ATOM 2977 C CA . LEU A 1 368 ? -5.216 -2.666 -35.188 1.00 90.88 368 LEU A CA 1
ATOM 2978 C C . LEU A 1 368 ? -4.714 -4.110 -35.143 1.00 90.88 368 LEU A C 1
ATOM 2980 O O . LEU A 1 368 ? -4.676 -4.731 -34.075 1.00 90.88 368 LEU A O 1
ATOM 2984 N N . VAL A 1 369 ? -4.244 -4.603 -36.288 1.00 90.19 369 VAL A N 1
ATOM 2985 C CA . VAL A 1 369 ? -3.662 -5.946 -36.431 1.00 90.19 369 VAL A CA 1
ATOM 2986 C C . VAL A 1 369 ? -2.139 -5.882 -36.605 1.00 90.19 369 VAL A C 1
ATOM 2988 O O . VAL A 1 369 ? -1.602 -4.845 -37.000 1.00 90.19 369 VAL A O 1
ATOM 2991 N N . PRO A 1 370 ? -1.394 -6.967 -36.316 1.00 90.44 370 PRO A N 1
ATOM 2992 C CA . PRO A 1 370 ? 0.048 -6.978 -36.522 1.00 90.44 370 PRO A CA 1
ATOM 2993 C C . PRO A 1 370 ? 0.429 -6.650 -37.971 1.00 90.44 370 PRO A C 1
ATOM 2995 O O . PRO A 1 370 ? -0.106 -7.244 -38.904 1.00 90.44 370 PRO A O 1
ATOM 2998 N N . GLY A 1 371 ? 1.371 -5.723 -38.139 1.00 89.25 371 GLY A N 1
ATOM 2999 C CA . GLY A 1 371 ? 1.801 -5.165 -39.419 1.00 89.25 371 GLY A CA 1
ATOM 3000 C C . GLY A 1 371 ? 1.225 -3.784 -39.750 1.00 89.25 371 GLY A C 1
ATOM 3001 O O . GLY A 1 371 ? 1.843 -3.080 -40.552 1.00 89.25 371 GLY A O 1
ATOM 3002 N N . ASP A 1 372 ? 0.117 -3.379 -39.118 1.00 93.06 372 ASP A N 1
ATOM 3003 C CA . ASP A 1 372 ? -0.425 -2.017 -39.215 1.00 93.06 372 ASP A CA 1
ATOM 3004 C C . ASP A 1 372 ? 0.544 -0.977 -38.626 1.00 93.06 372 ASP A C 1
ATOM 3006 O O . ASP A 1 372 ? 1.385 -1.282 -37.771 1.00 93.06 372 ASP A O 1
ATOM 3010 N N . VAL A 1 373 ? 0.388 0.280 -39.048 1.00 94.06 373 VAL A N 1
ATOM 3011 C CA . VAL A 1 373 ? 1.075 1.435 -38.449 1.00 94.06 373 VAL A CA 1
ATOM 3012 C C . VAL A 1 373 ? 0.052 2.335 -37.770 1.00 94.06 373 VAL A C 1
ATOM 3014 O O . VAL A 1 373 ? -0.821 2.894 -38.429 1.00 94.06 373 VAL A O 1
ATOM 3017 N N . ALA A 1 374 ? 0.174 2.514 -36.458 1.00 93.88 374 ALA A N 1
ATOM 3018 C CA . ALA A 1 374 ? -0.647 3.453 -35.705 1.00 93.88 374 ALA A CA 1
ATOM 3019 C C . ALA A 1 374 ? 0.018 4.837 -35.644 1.00 93.88 374 ALA A C 1
ATOM 3021 O O . ALA A 1 374 ? 1.198 4.957 -35.299 1.00 93.88 374 ALA A O 1
ATOM 3022 N N . VAL A 1 375 ? -0.765 5.876 -35.938 1.00 94.06 375 VAL A N 1
ATOM 3023 C CA . VAL A 1 375 ? -0.395 7.292 -35.807 1.00 94.06 375 VAL A CA 1
ATOM 3024 C C . VAL A 1 375 ? -1.326 7.926 -34.767 1.00 94.06 375 VAL A C 1
ATOM 3026 O O . VAL A 1 375 ? -2.447 8.337 -35.100 1.00 94.06 375 VAL A O 1
ATOM 3029 N N . PRO A 1 376 ? -0.924 7.951 -33.483 1.00 94.31 376 PRO A N 1
ATOM 3030 C CA . PRO A 1 376 ? -1.768 8.487 -32.426 1.00 94.31 376 PRO A CA 1
ATOM 3031 C C . PRO A 1 376 ? -1.920 10.013 -32.539 1.00 94.31 376 PRO A C 1
ATOM 3033 O O . PRO A 1 376 ? -1.107 10.699 -33.154 1.00 94.31 376 PRO A O 1
ATOM 3036 N N . LYS A 1 377 ? -2.955 10.559 -31.894 1.00 94.69 377 LYS A N 1
ATOM 3037 C CA . LYS A 1 377 ? -3.124 12.002 -31.630 1.00 94.69 377 LYS A CA 1
ATOM 3038 C C . LYS A 1 377 ? -2.472 12.447 -30.321 1.00 94.69 377 LYS A C 1
ATOM 3040 O O . LYS A 1 377 ? -2.183 13.626 -30.144 1.00 94.69 377 LYS A O 1
ATOM 3045 N N . ALA A 1 378 ? -2.278 11.520 -29.387 1.00 94.81 378 ALA A N 1
ATOM 3046 C CA . ALA A 1 378 ? -1.625 11.770 -28.110 1.00 94.81 378 ALA A CA 1
ATOM 3047 C C . ALA A 1 378 ? -1.002 10.487 -27.551 1.00 94.81 378 ALA A C 1
ATOM 3049 O O . ALA A 1 378 ? -1.530 9.388 -27.760 1.00 94.81 378 ALA A O 1
ATOM 3050 N N . VAL A 1 379 ? 0.088 10.652 -26.805 1.00 94.75 379 VAL A N 1
ATOM 3051 C CA . VAL A 1 379 ? 0.770 9.593 -26.043 1.00 94.75 379 VAL A CA 1
ATOM 3052 C C . VAL A 1 379 ? 0.717 9.919 -24.547 1.00 94.75 379 VAL A C 1
ATOM 3054 O O . VAL A 1 379 ? 0.619 11.090 -24.183 1.00 94.75 379 VAL A O 1
ATOM 3057 N N . ALA A 1 380 ? 0.749 8.918 -23.670 1.00 94.12 380 ALA A N 1
ATOM 3058 C CA . ALA A 1 380 ? 0.745 9.123 -22.217 1.00 94.12 380 ALA A CA 1
ATOM 3059 C C . ALA A 1 380 ? 1.555 8.053 -21.487 1.00 94.12 380 ALA A C 1
ATOM 3061 O O . ALA A 1 380 ? 1.565 6.893 -21.899 1.00 94.12 380 ALA A O 1
ATOM 3062 N N . PHE A 1 381 ? 2.161 8.423 -20.360 1.00 92.62 381 PHE A N 1
ATOM 3063 C CA . PHE A 1 381 ? 2.724 7.466 -19.411 1.00 92.62 381 PHE A CA 1
ATOM 3064 C C . PHE A 1 381 ? 1.589 6.774 -18.649 1.00 92.62 381 PHE A C 1
ATOM 3066 O O . PHE A 1 381 ? 1.038 7.320 -17.695 1.00 92.62 381 PHE A O 1
ATOM 3073 N N . THR A 1 382 ? 1.221 5.566 -19.073 1.00 89.50 382 THR A N 1
ATOM 3074 C CA . THR A 1 382 ? 0.219 4.736 -18.378 1.00 89.50 382 THR A CA 1
ATOM 3075 C C . THR A 1 382 ? 0.851 3.625 -17.541 1.00 89.50 382 THR A C 1
ATOM 3077 O O . THR A 1 382 ? 0.156 2.931 -16.808 1.00 89.50 382 THR A O 1
ATOM 3080 N N . GLY A 1 383 ? 2.171 3.439 -17.649 1.00 84.31 383 GLY A N 1
ATOM 3081 C CA . GLY A 1 383 ? 2.949 2.570 -16.762 1.00 84.31 383 GLY A CA 1
ATOM 3082 C C . GLY A 1 383 ? 3.311 3.203 -15.414 1.00 84.31 383 GLY A C 1
ATOM 3083 O O . GLY A 1 383 ? 3.721 2.476 -14.515 1.00 84.31 383 GLY A O 1
ATOM 3084 N N . VAL A 1 384 ? 3.143 4.523 -15.252 1.00 85.25 384 VAL A N 1
ATOM 3085 C CA . VAL A 1 384 ? 3.601 5.270 -14.068 1.00 85.25 384 VAL A CA 1
ATOM 3086 C C . VAL A 1 384 ? 2.442 5.524 -13.102 1.00 85.25 384 VAL A C 1
ATOM 3088 O O . VAL A 1 384 ? 1.441 6.162 -13.442 1.00 85.25 384 VAL A O 1
ATOM 3091 N N . TRP A 1 385 ? 2.590 5.026 -11.875 1.00 87.44 385 TRP A N 1
ATOM 3092 C CA . TRP A 1 385 ? 1.540 5.009 -10.861 1.00 87.44 385 TRP A CA 1
ATOM 3093 C C . TRP A 1 385 ? 2.001 5.648 -9.557 1.00 87.44 385 TRP A C 1
ATOM 3095 O O . TRP A 1 385 ? 3.050 5.301 -9.017 1.00 87.44 385 TRP A O 1
ATOM 3105 N N . GLU A 1 386 ? 1.157 6.513 -9.004 1.00 87.00 386 GLU A N 1
ATOM 3106 C CA . GLU A 1 386 ? 1.317 7.040 -7.658 1.00 87.00 386 GLU A CA 1
ATOM 3107 C C . GLU A 1 386 ? 0.501 6.190 -6.673 1.00 87.00 386 GLU A C 1
ATOM 3109 O O . GLU A 1 386 ? -0.726 6.064 -6.772 1.00 87.00 386 GLU A O 1
ATOM 3114 N N . TRP A 1 387 ? 1.194 5.600 -5.702 1.00 88.94 387 TRP A N 1
ATOM 3115 C CA . TRP A 1 387 ? 0.586 4.837 -4.617 1.00 88.94 387 TRP A CA 1
ATOM 3116 C C . TRP A 1 387 ? -0.040 5.782 -3.591 1.00 88.94 387 TRP A C 1
ATOM 3118 O O . TRP A 1 387 ? 0.667 6.548 -2.934 1.00 88.94 387 TRP A O 1
ATOM 3128 N N . LYS A 1 388 ? -1.361 5.713 -3.395 1.00 89.06 388 LYS A N 1
ATOM 3129 C CA . LYS A 1 388 ? -2.022 6.476 -2.329 1.00 89.06 388 LYS A CA 1
ATOM 3130 C C . LYS A 1 388 ? -1.920 5.735 -1.005 1.00 89.06 388 LYS A C 1
ATOM 3132 O O . LYS A 1 388 ? -1.994 4.509 -0.942 1.00 89.06 388 LYS A O 1
ATOM 3137 N N . LYS A 1 389 ? -1.775 6.509 0.074 1.00 82.81 389 LYS A N 1
ATOM 3138 C CA . LYS A 1 389 ? -1.682 5.989 1.442 1.00 82.81 389 LYS A CA 1
ATOM 3139 C C . LYS A 1 389 ? -2.875 5.081 1.752 1.00 82.81 389 LYS A C 1
ATOM 3141 O O . LYS A 1 389 ? -4.016 5.403 1.416 1.00 82.81 389 LYS A O 1
ATOM 3146 N N . PHE A 1 390 ? -2.610 3.966 2.430 1.00 83.31 390 PHE A N 1
ATOM 3147 C CA . PHE A 1 390 ? -3.652 3.063 2.910 1.00 83.31 390 PHE A CA 1
ATOM 3148 C C . PHE A 1 390 ? -4.685 3.842 3.746 1.00 83.31 390 PHE A C 1
ATOM 3150 O O . PHE A 1 390 ? -4.315 4.613 4.630 1.00 83.31 390 PHE A O 1
ATOM 3157 N N . ARG A 1 391 ? -5.976 3.666 3.424 1.00 81.19 391 ARG A N 1
ATOM 3158 C CA . ARG A 1 391 ? -7.122 4.415 3.987 1.00 81.19 391 ARG A CA 1
ATOM 3159 C C . ARG A 1 391 ? -7.102 5.946 3.774 1.00 81.19 391 ARG A C 1
ATOM 3161 O O . ARG A 1 391 ? -7.739 6.673 4.527 1.00 81.19 391 ARG A O 1
ATOM 3168 N N . SER A 1 392 ? -6.441 6.434 2.720 1.00 78.81 392 SER A N 1
ATOM 3169 C CA . SER A 1 392 ? -6.633 7.799 2.196 1.00 78.81 392 SER A CA 1
ATOM 3170 C C . SER A 1 392 ? -8.107 8.074 1.852 1.00 78.81 392 SER A C 1
ATOM 3172 O O . SER A 1 392 ? -8.764 7.225 1.245 1.00 78.81 392 SER A O 1
ATOM 3174 N N . GLU A 1 393 ? -8.605 9.271 2.182 1.00 79.50 393 GLU A N 1
ATOM 3175 C CA . GLU A 1 393 ? -9.925 9.763 1.744 1.00 79.50 393 GLU A CA 1
ATOM 3176 C C . GLU A 1 393 ? -9.982 9.883 0.212 1.00 79.50 393 GLU A C 1
ATOM 3178 O O . GLU A 1 393 ? -10.929 9.427 -0.429 1.00 79.50 393 GLU A O 1
ATOM 3183 N N . ASN A 1 394 ? -8.904 10.400 -0.385 1.00 80.81 394 ASN A N 1
ATOM 3184 C CA . ASN A 1 394 ? -8.693 10.392 -1.828 1.00 80.81 394 ASN A CA 1
ATOM 3185 C C . ASN A 1 394 ? -8.175 9.012 -2.252 1.00 80.81 394 ASN A C 1
ATOM 3187 O O . ASN A 1 394 ? -6.969 8.743 -2.200 1.00 80.81 394 ASN A O 1
ATOM 3191 N N . LYS A 1 395 ? -9.102 8.129 -2.635 1.00 79.50 395 LYS A N 1
ATOM 3192 C CA . LYS A 1 395 ? -8.807 6.823 -3.237 1.00 79.50 395 LYS A CA 1
ATOM 3193 C C . LYS A 1 395 ? -8.418 6.972 -4.708 1.00 79.50 395 LYS A C 1
ATOM 3195 O O . LYS A 1 395 ? -9.098 7.653 -5.472 1.00 79.50 395 LYS A O 1
ATOM 3200 N N . GLY A 1 396 ? -7.354 6.281 -5.102 1.00 82.25 396 GLY A N 1
ATOM 3201 C CA . GLY A 1 396 ? -6.915 6.187 -6.491 1.00 82.25 396 GLY A CA 1
ATOM 3202 C C . GLY A 1 396 ? -7.836 5.322 -7.361 1.00 82.25 396 GLY A C 1
ATOM 3203 O O . GLY A 1 396 ? -8.643 4.535 -6.866 1.00 82.25 396 GLY A O 1
ATOM 3204 N N . LYS A 1 397 ? -7.701 5.465 -8.685 1.00 80.81 397 LYS A N 1
ATOM 3205 C CA . LYS A 1 397 ? -8.561 4.812 -9.697 1.00 80.81 397 LYS A CA 1
ATOM 3206 C C . LYS A 1 397 ? -8.423 3.286 -9.770 1.00 80.81 397 LYS A C 1
ATOM 3208 O O . LYS A 1 397 ? -9.315 2.640 -10.318 1.00 80.81 397 LYS A O 1
ATOM 3213 N N . LEU A 1 398 ? -7.313 2.725 -9.292 1.00 82.12 398 LEU A N 1
ATOM 3214 C CA . LEU A 1 398 ? -7.089 1.286 -9.170 1.00 82.12 398 LEU A CA 1
ATOM 3215 C C . LEU A 1 398 ? -7.147 0.914 -7.687 1.00 82.12 398 LEU A C 1
ATOM 3217 O O . LEU A 1 398 ? -6.283 1.321 -6.914 1.00 82.12 398 LEU A O 1
ATOM 3221 N N . VAL A 1 399 ? -8.158 0.142 -7.296 1.00 85.88 399 VAL A N 1
ATOM 3222 C CA . VAL A 1 399 ? -8.351 -0.332 -5.921 1.00 85.88 399 VAL A CA 1
ATOM 3223 C C . VAL A 1 399 ? -7.912 -1.790 -5.857 1.00 85.88 399 VAL A C 1
ATOM 3225 O O . VAL A 1 399 ? -8.576 -2.655 -6.415 1.00 85.88 399 VAL A O 1
ATOM 3228 N N . PHE A 1 400 ? -6.795 -2.088 -5.189 1.00 85.38 400 PHE A N 1
ATOM 3229 C CA . PHE A 1 400 ? -6.242 -3.452 -5.184 1.00 85.38 400 PHE A CA 1
ATOM 3230 C C . PHE A 1 400 ? -7.149 -4.466 -4.473 1.00 85.38 400 PHE A C 1
ATOM 3232 O O . PHE A 1 400 ? -7.128 -5.646 -4.808 1.00 85.38 400 PHE A O 1
ATOM 3239 N N . GLY A 1 401 ? -7.985 -3.996 -3.543 1.00 84.88 401 GLY A N 1
ATOM 3240 C CA . GLY A 1 401 ? -8.988 -4.812 -2.859 1.00 84.88 401 GLY A CA 1
ATOM 3241 C C . GLY A 1 401 ? -10.050 -5.434 -3.771 1.00 84.88 401 GLY A C 1
ATOM 3242 O O . GLY A 1 401 ? -10.546 -6.521 -3.473 1.00 84.88 401 GLY A O 1
ATOM 3243 N N . ASP A 1 402 ? -10.334 -4.800 -4.913 1.00 84.06 402 ASP A N 1
ATOM 3244 C CA . ASP A 1 402 ? -11.301 -5.281 -5.912 1.00 84.06 402 ASP A CA 1
ATOM 3245 C C . ASP A 1 402 ? -10.746 -6.452 -6.752 1.00 84.06 402 ASP A C 1
ATOM 3247 O O . ASP A 1 402 ? -11.488 -7.081 -7.507 1.00 84.06 402 ASP A O 1
ATOM 3251 N N . PHE A 1 403 ? -9.445 -6.739 -6.620 1.00 82.56 403 PHE A N 1
ATOM 3252 C CA . PHE A 1 403 ? -8.715 -7.795 -7.331 1.00 82.56 403 PHE A CA 1
ATOM 3253 C C . PHE A 1 403 ? -8.082 -8.825 -6.378 1.00 82.56 403 PHE A C 1
ATOM 3255 O O . PHE A 1 403 ? -7.256 -9.634 -6.808 1.00 82.56 403 PHE A O 1
ATOM 3262 N N . ASN A 1 404 ? -8.438 -8.806 -5.087 1.00 84.38 404 ASN A N 1
ATOM 3263 C CA . ASN A 1 404 ? -8.032 -9.860 -4.158 1.00 84.38 404 ASN A CA 1
ATOM 3264 C C . ASN A 1 404 ? -8.660 -11.199 -4.580 1.00 84.38 404 ASN A C 1
ATOM 3266 O O . ASN A 1 404 ? -9.830 -11.266 -4.942 1.00 84.38 404 ASN A O 1
ATOM 3270 N N . TYR A 1 405 ? -7.887 -12.279 -4.490 1.00 74.12 405 TYR A N 1
ATOM 3271 C CA . TYR A 1 405 ? -8.349 -13.637 -4.769 1.00 74.12 405 TYR A CA 1
ATOM 3272 C C . TYR A 1 405 ? -8.041 -14.535 -3.558 1.00 74.12 405 TYR A C 1
ATOM 3274 O O . TYR A 1 405 ? -6.924 -14.453 -3.039 1.00 74.12 405 TYR A O 1
ATOM 3282 N N . PRO A 1 406 ? -8.970 -15.397 -3.094 1.00 85.31 406 PRO A N 1
ATOM 3283 C CA . PRO A 1 406 ? -10.245 -15.759 -3.728 1.00 85.31 406 PRO A CA 1
ATOM 3284 C C . PRO A 1 406 ? -11.421 -14.802 -3.470 1.00 85.31 406 PRO A C 1
ATOM 3286 O O . PRO A 1 406 ? -12.390 -14.858 -4.219 1.00 85.31 406 PRO A O 1
ATOM 3289 N N . GLU A 1 407 ? -11.351 -13.939 -2.452 1.00 84.25 407 GLU A N 1
ATOM 3290 C CA . GLU A 1 407 ? -12.425 -12.997 -2.104 1.00 84.25 407 GLU A CA 1
ATOM 3291 C C . GLU A 1 407 ? -11.929 -11.544 -2.099 1.00 84.25 407 GLU A C 1
ATOM 3293 O O . GLU A 1 407 ? -10.859 -11.235 -1.567 1.00 84.25 407 GLU A O 1
ATOM 3298 N N . ASN A 1 408 ? -12.743 -10.645 -2.659 1.00 86.25 408 ASN A N 1
ATOM 3299 C CA . ASN A 1 408 ? -12.509 -9.201 -2.656 1.00 86.25 408 ASN A CA 1
ATOM 3300 C C . ASN A 1 408 ? -12.598 -8.638 -1.223 1.00 86.25 408 ASN A C 1
ATOM 3302 O O . ASN A 1 408 ? -13.479 -9.023 -0.456 1.00 86.25 408 ASN A O 1
ATOM 3306 N N . GLY A 1 409 ? -11.728 -7.693 -0.853 1.00 85.94 409 GLY A N 1
ATOM 3307 C CA . GLY A 1 409 ? -11.677 -7.164 0.521 1.00 85.94 409 GLY A CA 1
ATOM 3308 C C . GLY A 1 409 ? -10.666 -6.033 0.719 1.00 85.94 409 GLY A C 1
ATOM 3309 O O . GLY A 1 409 ? -10.088 -5.545 -0.247 1.00 85.94 409 GLY A O 1
ATOM 3310 N N . GLU A 1 410 ? -10.419 -5.591 1.960 1.00 84.00 410 GLU A N 1
ATOM 3311 C CA . GLU A 1 410 ? -9.338 -4.620 2.205 1.00 84.00 410 GLU A CA 1
ATOM 3312 C C . GLU A 1 410 ? -7.979 -5.204 1.773 1.00 84.00 410 GLU A C 1
ATOM 3314 O O . GLU A 1 410 ? -7.648 -6.354 2.060 1.00 84.00 410 GLU A O 1
ATOM 3319 N N . ASN A 1 411 ? -7.169 -4.393 1.092 1.00 85.88 411 ASN A N 1
ATOM 3320 C CA . ASN A 1 411 ? -5.801 -4.733 0.714 1.00 85.88 411 ASN A CA 1
ATOM 3321 C C . ASN A 1 411 ? -4.861 -3.629 1.219 1.00 85.88 411 ASN A C 1
ATOM 3323 O O . ASN A 1 411 ? -5.139 -2.447 1.015 1.00 85.88 411 ASN A O 1
ATOM 3327 N N . LEU A 1 412 ? -3.752 -4.005 1.863 1.00 86.50 412 LEU A N 1
ATOM 3328 C CA . LEU A 1 412 ? -2.740 -3.079 2.393 1.00 86.50 412 LEU A CA 1
ATOM 3329 C C . LEU A 1 412 ? -2.043 -2.256 1.297 1.00 86.50 412 LEU A C 1
ATOM 3331 O O . LEU A 1 412 ? -1.608 -1.138 1.560 1.00 86.50 412 LEU A O 1
ATOM 3335 N N . LEU A 1 413 ? -2.019 -2.767 0.061 1.00 83.81 413 LEU A N 1
ATOM 3336 C CA . LEU A 1 413 ? -1.641 -2.032 -1.152 1.00 83.81 413 LEU A CA 1
ATOM 3337 C C . LEU A 1 413 ? -2.565 -0.831 -1.437 1.00 83.81 413 LEU A C 1
ATOM 3339 O O . LEU A 1 413 ? -2.221 0.050 -2.221 1.00 83.81 413 LEU A O 1
ATOM 3343 N N . GLY A 1 414 ? -3.735 -0.777 -0.794 1.00 89.06 414 GLY A N 1
ATOM 3344 C CA . GLY A 1 414 ? -4.655 0.349 -0.826 1.00 89.06 414 GLY A CA 1
ATOM 3345 C C . GLY A 1 414 ? -5.183 0.619 -2.228 1.00 89.06 414 GLY A C 1
ATOM 3346 O O . GLY A 1 414 ? -5.951 -0.169 -2.787 1.00 89.06 414 GLY A O 1
ATOM 3347 N N . THR A 1 415 ? -4.788 1.764 -2.779 1.00 89.06 415 THR A N 1
ATOM 3348 C CA . THR A 1 415 ? -5.214 2.226 -4.100 1.00 89.06 415 THR A CA 1
ATOM 3349 C C . THR A 1 415 ? -4.076 2.950 -4.807 1.00 89.06 415 THR A C 1
ATOM 3351 O O . THR A 1 415 ? -3.384 3.744 -4.170 1.00 89.06 415 THR A O 1
ATOM 3354 N N . ALA A 1 416 ? -3.942 2.769 -6.116 1.00 88.94 416 ALA A N 1
ATOM 3355 C CA . ALA A 1 416 ? -3.045 3.561 -6.953 1.00 88.94 416 ALA A CA 1
ATOM 3356 C C . ALA A 1 416 ? -3.837 4.462 -7.908 1.00 88.94 416 ALA A C 1
ATOM 3358 O O . ALA A 1 416 ? -4.938 4.122 -8.356 1.00 88.94 416 ALA A O 1
ATOM 3359 N N . GLU A 1 417 ? -3.271 5.610 -8.260 1.00 88.06 417 GLU A N 1
ATOM 3360 C CA . GLU A 1 417 ? -3.721 6.395 -9.410 1.00 88.06 417 GLU A CA 1
ATOM 3361 C C . GLU A 1 417 ? -2.584 6.601 -10.402 1.00 88.06 417 GLU A C 1
ATOM 3363 O O . GLU A 1 417 ? -1.428 6.321 -10.108 1.00 88.06 417 GLU A O 1
ATOM 3368 N N . HIS A 1 418 ? -2.921 7.043 -11.609 1.00 84.44 418 HIS A N 1
ATOM 3369 C CA . HIS A 1 418 ? -1.897 7.386 -12.584 1.00 84.44 418 HIS A CA 1
ATOM 3370 C C . HIS A 1 418 ? -1.256 8.706 -12.190 1.00 84.44 418 HIS A C 1
ATOM 3372 O O . HIS A 1 418 ? -1.968 9.692 -11.984 1.00 84.44 418 HIS A O 1
ATOM 3378 N N . GLN A 1 419 ? 0.070 8.717 -12.131 1.00 84.94 419 GLN A N 1
ATOM 3379 C CA . GLN A 1 419 ? 0.817 9.933 -11.870 1.00 84.94 419 GLN A CA 1
ATOM 3380 C C . GLN A 1 419 ? 0.657 10.886 -13.067 1.00 84.94 419 GLN A C 1
ATOM 3382 O O . GLN A 1 419 ? 0.790 10.475 -14.223 1.00 84.94 419 GLN A O 1
ATOM 3387 N N . LYS A 1 420 ? 0.354 12.160 -12.804 1.00 84.44 420 LYS A N 1
ATOM 3388 C CA . LYS A 1 420 ? 0.522 13.215 -13.812 1.00 84.44 420 LYS A CA 1
ATOM 3389 C C . LYS A 1 420 ? 1.995 13.600 -13.880 1.00 84.44 420 LYS A C 1
ATOM 3391 O O . LYS A 1 420 ? 2.693 13.552 -12.872 1.00 84.44 420 LYS A O 1
ATOM 3396 N N . ILE A 1 421 ? 2.449 14.001 -15.055 1.00 88.44 421 ILE A N 1
ATOM 3397 C CA . ILE A 1 421 ? 3.819 14.460 -15.275 1.00 88.44 421 ILE A CA 1
ATOM 3398 C C . ILE A 1 421 ? 3.848 15.979 -15.415 1.00 88.44 421 ILE A C 1
ATOM 3400 O O . ILE A 1 421 ? 2.978 16.563 -16.060 1.00 88.44 421 ILE A O 1
ATOM 3404 N N . ASP A 1 422 ? 4.870 16.609 -14.848 1.00 89.88 422 ASP A N 1
ATOM 3405 C CA . ASP A 1 422 ? 5.111 18.034 -15.036 1.00 89.88 422 ASP A CA 1
ATOM 3406 C C . ASP A 1 422 ? 5.778 18.263 -16.394 1.00 89.88 422 ASP A C 1
ATOM 3408 O O . ASP A 1 422 ? 6.913 17.843 -16.640 1.00 89.88 422 ASP A O 1
ATOM 3412 N N . LEU A 1 423 ? 5.062 18.925 -17.301 1.00 89.06 423 LEU A N 1
ATOM 3413 C CA . LEU A 1 423 ? 5.615 19.405 -18.558 1.00 89.06 423 LEU A CA 1
ATOM 3414 C C . LEU A 1 423 ? 6.303 20.747 -18.308 1.00 89.06 423 LEU A C 1
ATOM 3416 O O . LEU A 1 423 ? 5.651 21.786 -18.197 1.00 89.06 423 LEU A O 1
ATOM 3420 N N . PHE A 1 424 ? 7.629 20.711 -18.240 1.00 87.12 424 PHE A N 1
ATOM 3421 C CA . PHE A 1 424 ? 8.477 21.899 -18.230 1.00 87.12 424 PHE A CA 1
ATOM 3422 C C . PHE A 1 424 ? 8.533 22.501 -19.635 1.00 87.12 424 PHE A C 1
ATOM 3424 O O . PHE A 1 424 ? 8.634 21.755 -20.608 1.00 87.12 424 PHE A O 1
ATOM 3431 N N . SER A 1 425 ? 8.506 23.827 -19.738 1.00 82.94 425 SER A N 1
ATOM 3432 C CA . SER A 1 425 ? 8.695 24.587 -20.977 1.00 82.94 425 SER A CA 1
ATOM 3433 C C . SER A 1 425 ? 9.804 25.616 -20.765 1.00 82.94 425 SER A C 1
ATOM 3435 O O . SER A 1 425 ? 10.015 26.073 -19.642 1.00 82.94 425 SER A O 1
ATOM 3437 N N . THR A 1 426 ? 10.509 26.011 -21.824 1.00 77.56 426 THR A N 1
ATOM 3438 C CA . THR A 1 426 ? 11.505 27.094 -21.752 1.00 77.56 426 THR A CA 1
ATOM 3439 C C . THR A 1 426 ? 10.885 28.470 -21.498 1.00 77.56 426 THR A C 1
ATOM 3441 O O . THR A 1 426 ? 11.585 29.366 -21.028 1.00 77.56 426 THR A O 1
ATOM 3444 N N . SER A 1 427 ? 9.589 28.628 -21.784 1.00 72.25 427 SER A N 1
ATOM 3445 C CA . SER A 1 427 ? 8.894 29.924 -21.796 1.00 72.25 427 SER A CA 1
ATOM 3446 C C . SER A 1 427 ? 7.716 30.029 -20.813 1.00 72.25 427 SER A C 1
ATOM 3448 O O . SER A 1 427 ? 7.121 31.098 -20.694 1.00 72.25 427 SER A O 1
ATOM 3450 N N . GLU A 1 428 ? 7.346 28.945 -20.123 1.00 81.12 428 GLU A N 1
ATOM 3451 C CA . GLU A 1 428 ? 6.163 28.880 -19.250 1.00 81.12 428 GLU A CA 1
ATOM 3452 C C . GLU A 1 428 ? 6.447 28.107 -17.951 1.00 81.12 428 GLU A C 1
ATOM 3454 O O . GLU A 1 428 ? 7.334 27.256 -17.906 1.00 81.12 428 GLU A O 1
ATOM 3459 N N . GLU A 1 429 ? 5.655 28.364 -16.904 1.00 85.75 429 GLU A N 1
ATOM 3460 C CA . GLU A 1 429 ? 5.687 27.561 -15.674 1.00 85.75 429 GLU A CA 1
ATOM 3461 C C . GLU A 1 429 ? 5.315 26.086 -15.946 1.00 85.75 429 GLU A C 1
ATOM 3463 O O . GLU A 1 429 ? 4.548 25.814 -16.878 1.00 85.75 429 GLU A O 1
ATOM 3468 N N . PRO A 1 430 ? 5.822 25.123 -15.145 1.00 88.56 430 PRO A N 1
ATOM 3469 C CA . PRO A 1 430 ? 5.537 23.704 -15.339 1.00 88.56 430 PRO A CA 1
ATOM 3470 C C . PRO A 1 430 ? 4.038 23.404 -15.255 1.00 88.56 430 PRO A C 1
ATOM 3472 O O . PRO A 1 430 ? 3.357 23.834 -14.323 1.00 88.56 430 PRO A O 1
ATOM 3475 N N . LYS A 1 431 ? 3.520 22.644 -16.223 1.00 89.62 431 LYS A N 1
ATOM 3476 C CA . LYS A 1 431 ? 2.097 22.277 -16.296 1.00 89.62 431 LYS A CA 1
ATOM 3477 C C . LYS A 1 431 ? 1.921 20.784 -16.054 1.00 89.62 431 LYS A C 1
ATOM 3479 O O . LYS A 1 431 ? 2.458 19.980 -16.812 1.00 89.62 431 LYS A O 1
ATOM 3484 N N . GLU A 1 432 ? 1.108 20.411 -15.068 1.00 90.56 432 GLU A N 1
ATOM 3485 C CA . GLU A 1 432 ? 0.659 19.025 -14.907 1.00 90.56 432 GLU A CA 1
ATOM 3486 C C . GLU A 1 432 ? -0.096 18.563 -16.166 1.00 90.56 432 GLU A C 1
ATOM 3488 O O . GLU A 1 432 ? -1.179 19.065 -16.487 1.00 90.56 432 GLU A O 1
ATOM 3493 N N . VAL A 1 433 ? 0.427 17.549 -16.850 1.00 91.44 433 VAL A N 1
ATOM 3494 C CA . VAL A 1 433 ? -0.230 16.898 -17.988 1.00 91.44 433 VAL A CA 1
ATOM 3495 C C . VAL A 1 433 ? -0.309 15.386 -17.785 1.00 91.44 433 VAL A C 1
ATOM 3497 O O . VAL A 1 433 ? 0.404 14.784 -16.988 1.00 91.44 433 VAL A O 1
ATOM 3500 N N . PHE A 1 434 ? -1.222 14.754 -18.519 1.00 91.75 434 PHE A N 1
ATOM 3501 C CA . PHE A 1 434 ? -1.333 13.293 -18.578 1.00 91.75 434 PHE A CA 1
ATOM 3502 C C . PHE A 1 434 ? -1.212 12.798 -20.021 1.00 91.75 434 PHE A C 1
ATOM 3504 O O . PHE A 1 434 ? -0.429 11.902 -20.313 1.00 91.75 434 PHE A O 1
ATOM 3511 N N . TRP A 1 435 ? -1.946 13.435 -20.938 1.00 94.00 435 TRP A N 1
ATOM 3512 C CA . TRP A 1 435 ? -1.765 13.260 -22.376 1.00 94.00 435 TRP A CA 1
ATOM 3513 C C . TRP A 1 435 ? -0.774 14.291 -22.908 1.00 94.00 435 TRP A C 1
ATOM 3515 O O . TRP A 1 435 ? -0.963 15.487 -22.700 1.00 94.00 435 TRP A O 1
ATOM 3525 N N . LEU A 1 436 ? 0.227 13.818 -23.642 1.00 93.69 436 LEU A N 1
ATOM 3526 C CA . LEU A 1 436 ? 1.146 14.616 -24.443 1.00 93.69 436 LEU A CA 1
ATOM 3527 C C . LEU A 1 436 ? 0.577 14.668 -25.872 1.00 93.69 436 LEU A C 1
ATOM 3529 O O . LEU A 1 436 ? 0.627 13.654 -26.583 1.00 93.69 436 LEU A O 1
ATOM 3533 N N . PRO A 1 437 ? -0.052 15.785 -26.285 1.00 93.19 437 PRO A N 1
ATOM 3534 C CA . PRO A 1 437 ? -0.669 15.892 -27.598 1.00 93.19 437 PRO A CA 1
ATOM 3535 C C . PRO A 1 437 ? 0.401 16.006 -28.686 1.00 93.19 437 PRO A C 1
ATOM 3537 O O . PRO A 1 437 ? 1.389 16.723 -28.537 1.00 93.19 437 PRO A O 1
ATOM 3540 N N . ILE A 1 438 ? 0.175 15.325 -29.804 1.00 92.00 438 ILE A N 1
ATOM 3541 C CA . ILE A 1 438 ? 0.932 15.551 -31.037 1.00 92.00 438 ILE A CA 1
ATOM 3542 C C . ILE A 1 438 ? 0.403 16.839 -31.676 1.00 92.00 438 ILE A C 1
ATOM 3544 O O . ILE A 1 438 ? -0.804 17.086 -31.674 1.00 92.00 438 ILE A O 1
ATOM 3548 N N . SER A 1 439 ? 1.301 17.673 -32.209 1.00 86.12 439 SER A N 1
ATOM 3549 C CA . SER A 1 439 ? 0.912 18.940 -32.841 1.00 86.12 439 SER A CA 1
ATOM 3550 C C . SER A 1 439 ? -0.056 18.700 -33.998 1.00 86.12 439 SER A C 1
ATOM 3552 O O . SER A 1 439 ? 0.251 17.911 -34.895 1.00 86.12 439 SER A O 1
ATOM 3554 N N . SER A 1 440 ? -1.182 19.422 -34.020 1.00 86.56 440 SER A N 1
ATOM 3555 C CA . SER A 1 440 ? -2.208 19.283 -35.060 1.00 86.56 440 SER A CA 1
ATOM 3556 C C . SER A 1 440 ? -1.629 19.427 -36.467 1.00 86.56 440 SER A C 1
ATOM 3558 O O . SER A 1 440 ? -1.943 18.617 -37.327 1.00 86.56 440 SER A O 1
ATOM 3560 N N . SER A 1 441 ? -0.697 20.364 -36.683 1.00 88.00 441 SER A N 1
ATOM 3561 C CA . SER A 1 441 ? -0.077 20.584 -37.998 1.00 88.00 441 SER A CA 1
ATOM 3562 C C . SER A 1 441 ? 0.764 19.401 -38.491 1.00 88.00 441 SER A C 1
ATOM 3564 O O . SER A 1 441 ? 0.728 19.067 -39.672 1.00 88.00 441 SER A O 1
ATOM 3566 N N . TRP A 1 442 ? 1.504 18.735 -37.599 1.00 89.06 442 TRP A N 1
ATOM 3567 C CA . TRP A 1 442 ? 2.303 17.552 -37.946 1.00 89.06 442 TRP A CA 1
ATOM 3568 C C . TRP A 1 442 ? 1.443 16.296 -38.065 1.00 89.06 442 TRP A C 1
ATOM 3570 O O . TRP A 1 442 ? 1.697 15.456 -38.925 1.00 89.06 442 TRP A O 1
ATOM 3580 N N . TYR A 1 443 ? 0.403 16.185 -37.239 1.00 91.38 443 TYR A N 1
ATOM 3581 C CA . TYR A 1 443 ? -0.580 15.114 -37.329 1.00 91.38 443 TYR A CA 1
ATOM 3582 C C . TYR A 1 443 ? -1.379 15.182 -38.644 1.00 91.38 443 TYR A C 1
ATOM 3584 O O . TYR A 1 443 ? -1.545 14.163 -39.311 1.00 91.38 443 TYR A O 1
ATOM 3592 N N . GLU A 1 444 ? -1.840 16.369 -39.047 1.00 91.19 444 GLU A N 1
ATOM 3593 C CA . GLU A 1 444 ? -2.564 16.593 -40.307 1.00 91.19 444 GLU A CA 1
ATOM 3594 C C . GLU A 1 444 ? -1.664 16.333 -41.521 1.00 91.19 444 GLU A C 1
ATOM 3596 O O . GLU A 1 444 ? -2.060 15.596 -42.423 1.00 91.19 444 GLU A O 1
ATOM 3601 N N . ALA A 1 445 ? -0.420 16.826 -41.509 1.00 90.31 445 ALA A N 1
ATOM 3602 C CA . ALA A 1 445 ? 0.555 16.519 -42.555 1.00 90.31 445 ALA A CA 1
ATOM 3603 C C . ALA A 1 445 ? 0.836 15.006 -42.668 1.00 90.31 445 ALA A C 1
ATOM 3605 O O . ALA A 1 445 ? 0.889 14.467 -43.771 1.00 90.31 445 ALA A O 1
ATOM 3606 N N . ALA A 1 446 ? 0.964 14.294 -41.542 1.00 90.94 446 ALA A N 1
ATOM 3607 C CA . ALA A 1 446 ? 1.128 12.841 -41.546 1.00 90.94 446 ALA A CA 1
ATOM 3608 C C . ALA A 1 446 ? -0.126 12.108 -42.058 1.00 90.94 446 ALA A C 1
ATOM 3610 O O . ALA A 1 446 ? 0.004 11.087 -42.732 1.00 90.94 446 ALA A O 1
ATOM 3611 N N . ASN A 1 447 ? -1.324 12.622 -41.764 1.00 92.12 447 ASN A N 1
ATOM 3612 C CA . ASN A 1 447 ? -2.590 12.070 -42.243 1.00 92.12 447 ASN A CA 1
ATOM 3613 C C . ASN A 1 447 ? -2.712 12.143 -43.769 1.00 92.12 447 ASN A C 1
ATOM 3615 O O . ASN A 1 447 ? -3.025 11.130 -44.391 1.00 92.12 447 ASN A O 1
ATOM 3619 N N . GLU A 1 448 ? -2.425 13.297 -44.374 1.00 91.12 448 GLU A N 1
ATOM 3620 C CA . GLU A 1 448 ? -2.500 13.450 -45.833 1.00 91.12 448 GLU A CA 1
ATOM 3621 C C . GLU A 1 448 ? -1.409 12.641 -46.551 1.00 91.12 448 GLU A C 1
ATOM 3623 O O . GLU A 1 448 ? -1.699 11.882 -47.476 1.00 91.12 448 GLU A O 1
ATOM 3628 N N . GLU A 1 449 ? -0.160 12.717 -46.086 1.00 91.44 449 GLU A N 1
ATOM 3629 C CA . GLU A 1 449 ? 0.978 12.076 -46.756 1.00 91.44 449 GLU A CA 1
ATOM 3630 C C . GLU A 1 449 ? 0.960 10.547 -46.672 1.00 91.44 449 GLU A C 1
ATOM 3632 O O . GLU A 1 449 ? 1.435 9.859 -47.580 1.00 91.44 449 GLU A O 1
ATOM 3637 N N . LEU A 1 450 ? 0.430 9.968 -45.593 1.00 93.12 450 LEU A N 1
ATOM 3638 C CA . LEU A 1 450 ? 0.504 8.522 -45.353 1.00 93.12 450 LEU A CA 1
ATOM 3639 C C . LEU A 1 450 ? -0.790 7.766 -45.690 1.00 93.12 450 LEU A C 1
ATOM 3641 O O . LEU A 1 450 ? -0.781 6.536 -45.655 1.00 93.12 450 LEU A O 1
ATOM 3645 N N . LYS A 1 451 ? -1.861 8.468 -46.080 1.00 86.81 451 LYS A N 1
ATOM 3646 C CA . LYS A 1 451 ? -3.168 7.897 -46.454 1.00 86.81 451 LYS A CA 1
ATOM 3647 C C . LYS A 1 451 ? -3.079 6.776 -47.495 1.00 86.81 451 LYS A C 1
ATOM 3649 O O . LYS A 1 451 ? -3.678 5.722 -47.312 1.00 86.81 451 LYS A O 1
ATOM 3654 N N . ASP A 1 452 ? -2.273 6.995 -48.535 1.00 87.25 452 ASP A N 1
ATOM 3655 C CA . ASP A 1 452 ? -2.059 6.062 -49.650 1.00 87.25 452 ASP A CA 1
ATOM 3656 C C . ASP A 1 452 ? -0.692 5.345 -49.566 1.00 87.25 452 ASP A C 1
ATOM 3658 O O . ASP A 1 452 ? -0.095 4.971 -50.581 1.00 87.25 452 ASP A O 1
ATOM 3662 N N . LEU A 1 453 ? -0.114 5.199 -48.366 1.00 92.94 453 LEU A N 1
ATOM 3663 C CA . LEU A 1 453 ? 1.133 4.450 -48.191 1.00 92.94 453 LEU A CA 1
ATOM 3664 C C . LEU A 1 453 ? 0.884 2.939 -48.307 1.00 92.94 453 LEU A C 1
ATOM 3666 O O . LEU A 1 453 ? 0.276 2.326 -47.432 1.00 92.94 453 LEU A O 1
ATOM 3670 N N . GLN A 1 454 ? 1.455 2.318 -49.340 1.00 92.19 454 GLN A N 1
ATOM 3671 C CA . GLN A 1 454 ? 1.544 0.861 -49.427 1.00 92.19 454 GLN A CA 1
ATOM 3672 C C . GLN A 1 454 ? 2.554 0.325 -48.405 1.00 92.19 454 GLN A C 1
ATOM 3674 O O . GLN A 1 454 ? 3.754 0.606 -48.473 1.00 92.19 454 GLN A O 1
ATOM 3679 N N . LEU A 1 455 ? 2.047 -0.453 -47.453 1.00 93.88 455 LEU A N 1
ATOM 3680 C CA . LEU A 1 455 ? 2.823 -1.134 -46.423 1.00 93.88 455 LEU A CA 1
ATOM 3681 C C . LEU A 1 455 ? 3.216 -2.552 -46.869 1.00 93.88 455 LEU A C 1
ATOM 3683 O O . LEU A 1 455 ? 2.652 -3.121 -47.803 1.00 93.88 455 LEU A O 1
ATOM 3687 N N . LYS A 1 456 ? 4.225 -3.135 -46.219 1.00 91.50 456 LYS A N 1
ATOM 3688 C CA . LYS A 1 456 ? 4.777 -4.441 -46.589 1.00 91.50 456 LYS A CA 1
ATOM 3689 C C . LYS A 1 456 ? 3.996 -5.583 -45.945 1.00 91.50 456 LYS A C 1
ATOM 3691 O O . LYS A 1 456 ? 3.852 -5.618 -44.728 1.00 91.50 456 LYS A O 1
ATOM 3696 N N . GLU A 1 457 ? 3.585 -6.551 -46.761 1.00 91.62 457 GLU A N 1
ATOM 3697 C CA . GLU A 1 457 ? 2.810 -7.726 -46.326 1.00 91.62 457 GLU A CA 1
ATOM 3698 C C . GLU A 1 457 ? 3.667 -8.944 -45.953 1.00 91.62 457 GLU A C 1
ATOM 3700 O O . GLU A 1 457 ? 3.289 -9.725 -45.084 1.00 91.62 457 GLU A O 1
ATOM 3705 N N . CYS A 1 458 ? 4.826 -9.125 -46.597 1.00 89.12 458 CYS A N 1
ATOM 3706 C CA . CYS A 1 458 ? 5.633 -10.341 -46.471 1.00 89.12 458 CYS A CA 1
ATOM 3707 C C . CYS A 1 458 ? 7.132 -10.061 -46.298 1.00 89.12 458 CYS A C 1
ATOM 3709 O O . CYS A 1 458 ? 7.714 -9.171 -46.930 1.00 89.12 458 CYS A O 1
ATOM 3711 N N . HIS A 1 459 ? 7.796 -10.893 -45.497 1.00 86.06 459 HIS A N 1
ATOM 3712 C CA . HIS A 1 459 ? 9.248 -10.947 -45.372 1.00 86.06 459 HIS A CA 1
ATOM 3713 C C . HIS A 1 459 ? 9.732 -12.380 -45.103 1.00 86.06 459 HIS A C 1
ATOM 3715 O O . HIS A 1 459 ? 9.281 -13.029 -44.164 1.00 86.06 459 HIS A O 1
ATOM 3721 N N . SER A 1 460 ? 10.689 -12.857 -45.909 1.00 83.06 460 SER A N 1
ATOM 3722 C CA . SER A 1 460 ? 11.422 -14.117 -45.683 1.00 83.06 460 SER A CA 1
ATOM 3723 C C . SER A 1 460 ? 10.523 -15.337 -45.411 1.00 83.06 460 SER A C 1
ATOM 3725 O O . SER A 1 460 ? 10.767 -16.107 -44.489 1.00 83.06 460 SER A O 1
ATOM 3727 N N . GLY A 1 461 ? 9.446 -15.486 -46.191 1.00 82.00 461 GLY A N 1
ATOM 3728 C CA . GLY A 1 461 ? 8.480 -16.588 -46.064 1.00 82.00 461 GLY A CA 1
ATOM 3729 C C . GLY A 1 461 ? 7.419 -16.416 -44.968 1.00 82.00 461 GLY A C 1
ATOM 3730 O O . GLY A 1 461 ? 6.488 -17.211 -44.909 1.00 82.00 461 GLY A O 1
ATOM 3731 N N . THR A 1 462 ? 7.505 -15.377 -44.131 1.00 84.62 462 THR A N 1
ATOM 3732 C CA . THR A 1 462 ? 6.420 -14.972 -43.222 1.00 84.62 462 THR A CA 1
ATOM 3733 C C . THR A 1 462 ? 5.595 -13.865 -43.875 1.00 84.62 462 THR A C 1
ATOM 3735 O O . THR A 1 462 ? 6.157 -12.858 -44.302 1.00 84.62 462 THR A O 1
ATOM 3738 N N . CYS A 1 463 ? 4.274 -14.031 -43.921 1.00 88.19 463 CYS A N 1
ATOM 3739 C CA . CYS A 1 463 ? 3.324 -13.026 -44.401 1.00 88.19 463 CYS A CA 1
ATOM 3740 C C . CYS A 1 463 ? 2.299 -12.688 -43.315 1.00 88.19 463 CYS A C 1
ATOM 3742 O O . CYS A 1 463 ? 2.031 -13.503 -42.428 1.00 88.19 463 CYS A O 1
ATOM 3744 N N . LEU A 1 464 ? 1.735 -11.486 -43.391 1.00 88.06 464 LEU A N 1
ATOM 3745 C CA . LEU A 1 464 ? 0.603 -11.065 -42.571 1.00 88.06 464 LEU A CA 1
ATOM 3746 C C . LEU A 1 464 ? -0.693 -11.777 -43.014 1.00 88.06 464 LEU A C 1
ATOM 3748 O O . LEU A 1 464 ? -0.813 -12.149 -44.181 1.00 88.06 464 LEU A O 1
ATOM 3752 N N . PRO A 1 465 ? -1.677 -11.964 -42.113 1.00 81.94 465 PRO A N 1
ATOM 3753 C CA . PRO A 1 465 ? -2.954 -12.606 -42.445 1.00 81.94 465 PRO A CA 1
ATOM 3754 C C . PRO A 1 465 ? -3.907 -11.719 -43.270 1.00 81.94 465 PRO A C 1
ATOM 3756 O O . PRO A 1 465 ? -4.946 -12.198 -43.715 1.00 81.94 465 PRO A O 1
ATOM 3759 N N . GLY A 1 466 ? -3.575 -10.441 -43.463 1.00 85.44 466 GLY A N 1
ATOM 3760 C CA . GLY A 1 466 ? -4.323 -9.481 -44.271 1.00 85.44 466 GLY A CA 1
ATOM 3761 C C . GLY A 1 466 ? -3.463 -8.263 -44.613 1.00 85.44 466 GLY A C 1
ATOM 3762 O O . GLY A 1 466 ? -2.347 -8.129 -44.105 1.00 85.44 466 GLY A O 1
ATOM 3763 N N . THR A 1 467 ? -3.980 -7.387 -45.475 1.00 90.06 467 THR A N 1
ATOM 3764 C CA . THR A 1 467 ? -3.270 -6.186 -45.935 1.00 90.06 467 THR A CA 1
ATOM 3765 C C . THR A 1 467 ? -3.133 -5.153 -44.804 1.00 90.06 467 THR A C 1
ATOM 3767 O O . THR A 1 467 ? -4.154 -4.710 -44.271 1.00 90.06 467 THR A O 1
ATOM 3770 N N . PRO A 1 468 ? -1.902 -4.749 -44.437 1.00 92.94 468 PRO A N 1
ATOM 3771 C CA . PRO A 1 468 ? -1.650 -3.766 -43.394 1.00 92.94 468 PRO A CA 1
ATOM 3772 C C . PRO A 1 468 ? -2.005 -2.350 -43.852 1.00 92.94 468 PRO A C 1
ATOM 3774 O O . PRO A 1 468 ? -1.788 -1.974 -45.007 1.00 92.94 468 PRO A O 1
ATOM 3777 N N . LYS A 1 469 ? -2.490 -1.540 -42.914 1.00 93.94 469 LYS A N 1
ATOM 3778 C CA . LYS A 1 469 ? -2.953 -0.159 -43.125 1.00 93.94 469 LYS A CA 1
ATOM 3779 C C . LYS A 1 469 ? -2.286 0.815 -42.151 1.00 93.94 469 LYS A C 1
ATOM 3781 O O . LYS A 1 469 ? -1.787 0.431 -41.091 1.00 93.94 469 LYS A O 1
ATOM 3786 N N . VAL A 1 470 ? -2.316 2.102 -42.494 1.00 94.31 470 VAL A N 1
ATOM 3787 C CA . VAL A 1 470 ? -2.020 3.183 -41.544 1.00 94.31 470 VAL A CA 1
ATOM 3788 C C . VAL A 1 470 ? -3.327 3.584 -40.856 1.00 94.31 470 VAL A C 1
ATOM 3790 O O . VAL A 1 470 ? -4.323 3.855 -41.527 1.00 94.31 470 VAL A O 1
ATOM 3793 N N . VAL A 1 471 ? -3.349 3.595 -39.523 1.00 93.62 471 VAL A N 1
ATOM 3794 C CA . VAL A 1 471 ? -4.525 3.968 -38.722 1.00 93.62 471 VAL A CA 1
ATOM 3795 C C . VAL A 1 471 ? -4.227 5.237 -37.941 1.00 93.62 471 VAL A C 1
ATOM 3797 O O . VAL A 1 471 ? -3.300 5.291 -37.133 1.00 93.62 471 VAL A O 1
ATOM 3800 N N . PHE A 1 472 ? -5.059 6.246 -38.163 1.00 92.88 472 PHE A N 1
ATOM 3801 C CA . PHE A 1 472 ? -4.940 7.562 -37.553 1.00 92.88 472 PHE A CA 1
ATOM 3802 C C . PHE A 1 472 ? -5.966 7.758 -36.436 1.00 92.88 472 PHE A C 1
ATOM 3804 O O . PHE A 1 472 ? -6.999 7.090 -36.376 1.00 92.88 472 PHE A O 1
ATOM 3811 N N . GLY A 1 473 ? -5.714 8.736 -35.572 1.00 86.19 473 GLY A N 1
ATOM 3812 C CA . GLY A 1 473 ? -6.720 9.269 -34.651 1.00 86.19 473 GLY A CA 1
ATOM 3813 C C . GLY A 1 473 ? -6.778 8.590 -33.292 1.00 86.19 473 GLY A C 1
ATOM 3814 O O . GLY A 1 473 ? -7.556 9.020 -32.441 1.00 86.19 473 GLY A O 1
ATOM 3815 N N . SER A 1 474 ? -5.958 7.564 -33.081 1.00 89.75 474 SER A N 1
ATOM 3816 C CA . SER A 1 474 ? -5.950 6.785 -31.853 1.00 89.75 474 SER A CA 1
ATOM 3817 C C . SER A 1 474 ? -5.186 7.472 -30.715 1.00 89.75 474 SER A C 1
ATOM 3819 O O . SER A 1 474 ? -4.610 8.552 -30.878 1.00 89.75 474 SER A O 1
ATOM 3821 N N . LYS A 1 475 ? -5.172 6.850 -29.535 1.00 94.50 475 LYS A N 1
ATOM 3822 C CA . LYS A 1 475 ? -4.261 7.213 -28.445 1.00 94.50 475 LYS A CA 1
ATOM 3823 C C . LYS A 1 475 ? -3.300 6.068 -28.179 1.00 94.50 475 LYS A C 1
ATOM 3825 O O . LYS A 1 475 ? -3.687 4.905 -28.290 1.00 94.50 475 LYS A O 1
ATOM 3830 N N . ALA A 1 476 ? -2.082 6.405 -27.781 1.00 93.81 476 ALA A N 1
ATOM 3831 C CA . ALA A 1 476 ? -1.052 5.432 -27.453 1.00 93.81 476 ALA A CA 1
ATOM 3832 C C . ALA A 1 476 ? -0.669 5.512 -25.970 1.00 93.81 476 ALA A C 1
ATOM 3834 O O . ALA A 1 476 ? -0.471 6.588 -25.406 1.00 93.81 476 ALA A O 1
ATOM 3835 N N . SER A 1 477 ? -0.569 4.348 -25.344 1.00 94.12 477 SER A N 1
ATOM 3836 C CA . SER A 1 477 ? -0.020 4.153 -24.006 1.00 94.12 477 SER A CA 1
ATOM 3837 C C . SER A 1 477 ? 1.490 3.949 -24.120 1.00 94.12 477 SER A C 1
ATOM 3839 O O . SER A 1 477 ? 1.934 3.176 -24.967 1.00 94.12 477 SER A O 1
ATOM 3841 N N . THR A 1 478 ? 2.269 4.539 -23.225 1.00 92.31 478 THR A N 1
ATOM 3842 C CA . THR A 1 478 ? 3.666 4.162 -22.996 1.00 92.31 478 THR A CA 1
ATOM 3843 C C . THR A 1 478 ? 3.798 3.548 -21.602 1.00 92.31 478 THR A C 1
ATOM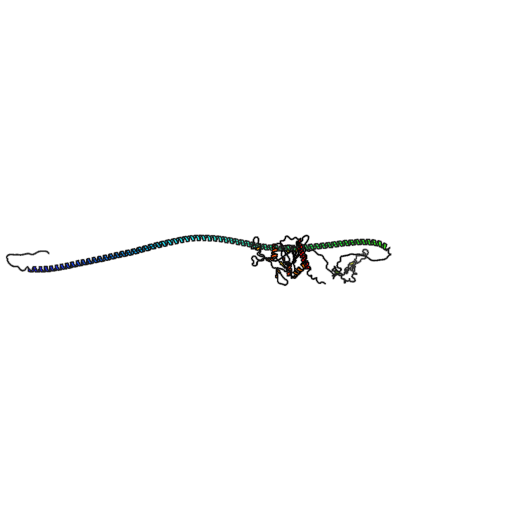 3845 O O . THR A 1 478 ? 3.281 4.081 -20.614 1.00 92.31 478 THR A O 1
ATOM 3848 N N . SER A 1 479 ? 4.470 2.401 -21.539 1.00 84.38 479 SER A N 1
ATOM 3849 C CA . SER A 1 479 ? 4.661 1.574 -20.349 1.00 84.38 479 SER A CA 1
ATOM 3850 C C . SER A 1 479 ? 6.107 1.087 -20.288 1.00 84.38 479 SER A C 1
ATOM 3852 O O . SER A 1 479 ? 6.681 0.730 -21.315 1.00 84.38 479 SER A O 1
ATOM 3854 N N . ASP A 1 480 ? 6.676 0.991 -19.088 1.00 79.38 480 ASP A N 1
ATOM 3855 C CA . ASP A 1 480 ? 8.087 0.611 -18.880 1.00 79.38 480 ASP A CA 1
ATOM 3856 C C . ASP A 1 480 ? 8.392 -0.850 -19.275 1.00 79.38 480 ASP A C 1
ATOM 3858 O O . ASP A 1 480 ? 9.541 -1.285 -19.330 1.00 79.38 480 ASP A O 1
ATOM 3862 N N . PHE A 1 481 ? 7.346 -1.622 -19.577 1.00 80.19 481 PHE A N 1
ATOM 3863 C CA . PHE A 1 481 ? 7.403 -2.999 -20.048 1.00 80.19 481 PHE A CA 1
ATOM 3864 C C . PHE A 1 481 ? 6.466 -3.222 -21.242 1.00 80.19 481 PHE A C 1
ATOM 3866 O O . PHE A 1 481 ? 5.383 -2.642 -21.343 1.00 80.19 481 PHE A O 1
ATOM 3873 N N . TYR A 1 482 ? 6.860 -4.141 -22.124 1.00 79.19 482 TYR A N 1
ATOM 3874 C CA . TYR A 1 482 ? 6.096 -4.518 -23.313 1.00 79.19 482 TYR A CA 1
ATOM 3875 C C . TYR A 1 482 ? 4.806 -5.271 -22.939 1.00 79.19 482 TYR A C 1
ATOM 3877 O O . TYR A 1 482 ? 4.837 -6.412 -22.460 1.00 79.19 482 TYR A O 1
ATOM 3885 N N . VAL A 1 483 ? 3.654 -4.634 -23.163 1.00 84.06 483 VAL A N 1
ATOM 3886 C CA . VAL A 1 483 ? 2.340 -5.130 -22.729 1.00 84.06 483 VAL A CA 1
ATOM 3887 C C . VAL A 1 483 ? 1.899 -6.353 -23.546 1.00 84.06 483 VAL A C 1
ATOM 3889 O O . VAL A 1 483 ? 1.508 -6.258 -24.708 1.00 84.06 483 VAL A O 1
ATOM 3892 N N . LYS A 1 484 ? 1.924 -7.528 -22.903 1.00 82.94 484 LYS A N 1
ATOM 3893 C CA . LYS A 1 484 ? 1.370 -8.792 -23.436 1.00 82.94 484 LYS A CA 1
ATOM 3894 C C . LYS A 1 484 ? 0.153 -9.323 -22.681 1.00 82.94 484 LYS A C 1
ATOM 3896 O O . LYS A 1 484 ? -0.540 -10.186 -23.208 1.00 82.94 484 LYS A O 1
ATOM 3901 N N . ASN A 1 485 ? -0.095 -8.874 -21.453 1.00 86.12 485 ASN A N 1
ATOM 3902 C CA . ASN A 1 485 ? -1.196 -9.379 -20.632 1.00 86.12 485 ASN A CA 1
ATOM 3903 C C . ASN A 1 485 ? -2.544 -8.842 -21.159 1.00 86.12 485 ASN A C 1
ATOM 3905 O O . ASN A 1 485 ? -2.698 -7.629 -21.282 1.00 86.12 485 ASN A O 1
ATOM 3909 N N . LYS A 1 486 ? -3.509 -9.731 -21.455 1.00 87.69 486 LYS A N 1
ATOM 3910 C CA . LYS A 1 486 ? -4.829 -9.348 -21.997 1.00 87.69 486 LYS A CA 1
ATOM 3911 C C . LYS A 1 486 ? -5.614 -8.455 -21.039 1.00 87.69 486 LYS A C 1
ATOM 3913 O O . LYS A 1 486 ? -6.061 -7.399 -21.452 1.00 87.69 486 LYS A O 1
ATOM 3918 N N . ALA A 1 487 ? -5.720 -8.840 -19.766 1.00 86.31 487 ALA A N 1
ATOM 3919 C CA . ALA A 1 487 ? -6.486 -8.095 -18.768 1.00 86.31 487 ALA A CA 1
ATOM 3920 C C . ALA A 1 487 ? -5.911 -6.688 -18.525 1.00 86.31 487 ALA A C 1
ATOM 3922 O O . ALA A 1 487 ? -6.665 -5.728 -18.396 1.00 86.31 487 ALA A O 1
ATOM 3923 N N . TYR A 1 488 ? -4.580 -6.543 -18.527 1.00 86.00 488 TYR A N 1
ATOM 3924 C CA . TYR A 1 488 ? -3.946 -5.222 -18.446 1.00 86.00 488 TYR A CA 1
ATOM 3925 C C . TYR A 1 488 ? -4.136 -4.405 -19.734 1.00 86.00 488 TYR A C 1
ATOM 3927 O O . TYR A 1 488 ? -4.389 -3.206 -19.666 1.00 86.00 488 TYR A O 1
ATOM 3935 N N . GLY A 1 489 ? -4.082 -5.043 -20.908 1.00 89.19 489 GLY A N 1
ATOM 3936 C CA . GLY A 1 489 ? -4.388 -4.376 -22.176 1.00 89.19 489 GLY A CA 1
ATOM 3937 C C . GLY A 1 489 ? -5.837 -3.884 -22.256 1.00 89.19 489 GLY A C 1
ATOM 3938 O O . GLY A 1 489 ? -6.073 -2.732 -22.612 1.00 89.19 489 GLY A O 1
ATOM 3939 N N . ASP A 1 490 ? -6.789 -4.711 -21.822 1.00 89.81 490 ASP A N 1
ATOM 3940 C CA . ASP A 1 490 ? -8.214 -4.373 -21.742 1.00 89.81 490 ASP A CA 1
ATOM 3941 C C . ASP A 1 490 ? -8.472 -3.239 -20.747 1.00 89.81 490 ASP A C 1
ATOM 3943 O O . ASP A 1 490 ? -9.260 -2.338 -21.029 1.00 89.81 490 ASP A O 1
ATOM 3947 N N . PHE A 1 491 ? -7.767 -3.229 -19.612 1.00 87.81 491 PHE A N 1
ATOM 3948 C CA . PHE A 1 491 ? -7.790 -2.110 -18.673 1.00 87.81 491 PHE A CA 1
ATOM 3949 C C . PHE A 1 491 ? -7.327 -0.802 -19.337 1.00 87.81 491 PHE A C 1
ATOM 3951 O O . PHE A 1 491 ? -8.006 0.220 -19.210 1.00 87.81 491 PHE A O 1
ATOM 3958 N N . LEU A 1 492 ? -6.209 -0.821 -20.074 1.00 90.50 492 LEU A N 1
ATOM 3959 C CA . LEU A 1 492 ? -5.686 0.362 -20.765 1.00 90.50 492 LEU A CA 1
ATOM 3960 C C . LEU A 1 492 ? -6.644 0.861 -21.860 1.00 90.50 492 LEU A C 1
ATOM 3962 O O . LEU A 1 492 ? -6.908 2.065 -21.942 1.00 90.50 492 LEU A O 1
ATOM 3966 N N . LEU A 1 493 ? -7.225 -0.051 -22.644 1.00 91.38 493 LEU A N 1
ATOM 3967 C CA . LEU A 1 493 ? -8.243 0.272 -23.643 1.00 91.38 493 LEU A CA 1
ATOM 3968 C C . LEU A 1 493 ? -9.482 0.902 -22.985 1.00 91.38 493 LEU A C 1
ATOM 3970 O O . LEU A 1 493 ? -9.864 2.019 -23.329 1.00 91.38 493 LEU A O 1
ATOM 3974 N N . GLN A 1 494 ? -10.072 0.245 -21.982 1.00 90.44 494 GLN A N 1
ATOM 3975 C CA . GLN A 1 494 ? -11.311 0.697 -21.337 1.00 90.44 494 GLN A CA 1
ATOM 3976 C C . GLN A 1 494 ? -11.153 1.993 -20.529 1.00 90.44 494 GLN A C 1
ATOM 3978 O O . GLN A 1 494 ? -12.089 2.792 -20.473 1.00 90.44 494 GLN A O 1
ATOM 3983 N N . LYS A 1 495 ? -10.008 2.217 -19.869 1.00 88.69 495 LYS A N 1
ATOM 3984 C CA . LYS A 1 495 ? -9.799 3.401 -19.012 1.00 88.69 495 LYS A CA 1
ATOM 3985 C C . LYS A 1 495 ? -9.224 4.606 -19.747 1.00 88.69 495 LYS A C 1
ATOM 3987 O O . LYS A 1 495 ? -9.528 5.732 -19.356 1.00 88.69 495 LYS A O 1
ATOM 3992 N N . PHE A 1 496 ? -8.414 4.398 -20.787 1.00 90.25 496 PHE A N 1
ATOM 3993 C CA . PHE A 1 496 ? -7.702 5.485 -21.472 1.00 90.25 496 PHE A CA 1
ATOM 3994 C C . PHE A 1 496 ? -8.099 5.677 -22.933 1.00 90.25 496 PHE A C 1
ATOM 3996 O O . PHE A 1 496 ? -7.731 6.698 -23.523 1.00 90.25 496 PHE A O 1
ATOM 4003 N N . ASN A 1 497 ? -8.885 4.752 -23.495 1.00 92.69 497 ASN A N 1
ATOM 4004 C CA . ASN A 1 497 ? -9.152 4.657 -24.928 1.00 92.69 497 ASN A CA 1
ATOM 4005 C C . ASN A 1 497 ? -7.843 4.584 -25.739 1.00 92.69 497 ASN A C 1
ATOM 4007 O O . ASN A 1 497 ? -7.694 5.234 -26.775 1.00 92.69 497 ASN A O 1
ATOM 4011 N N . ALA A 1 498 ? -6.855 3.861 -25.195 1.00 93.38 498 ALA A N 1
ATOM 4012 C CA . ALA A 1 498 ? -5.567 3.623 -25.830 1.00 93.38 498 ALA A CA 1
ATOM 4013 C C . ALA A 1 498 ? -5.667 2.402 -26.753 1.00 93.38 498 ALA A C 1
ATOM 4015 O O . ALA A 1 498 ? -6.069 1.328 -26.313 1.00 93.38 498 ALA A O 1
ATOM 4016 N N . SER A 1 499 ? -5.288 2.561 -28.021 1.00 93.38 499 SER A N 1
ATOM 4017 C CA . SER A 1 499 ? -5.316 1.492 -29.030 1.00 93.38 499 SER A CA 1
ATOM 4018 C C . SER A 1 499 ? -4.030 0.671 -29.063 1.00 93.38 499 SER A C 1
ATOM 4020 O O . SER A 1 499 ? -4.014 -0.447 -29.567 1.00 93.38 499 SER A O 1
ATOM 4022 N N . THR A 1 500 ? -2.929 1.259 -28.599 1.00 93.62 500 THR A N 1
ATOM 4023 C CA . THR A 1 500 ? -1.584 0.681 -28.638 1.00 93.62 500 THR A CA 1
ATOM 4024 C C . THR A 1 500 ? -0.850 0.917 -27.330 1.00 93.62 500 THR A C 1
ATOM 4026 O O . THR A 1 500 ? -1.104 1.904 -26.636 1.00 93.62 500 THR A O 1
AT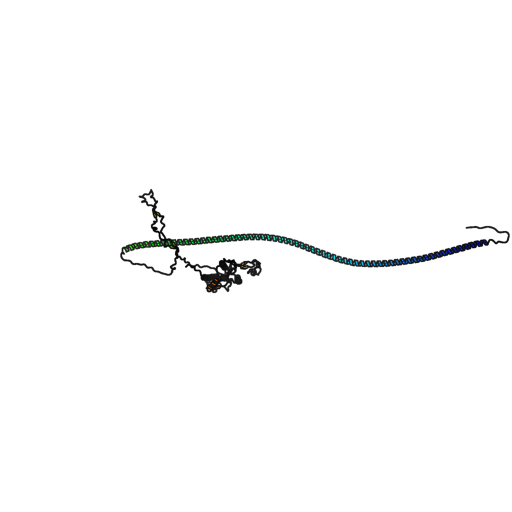OM 4029 N N . ALA A 1 501 ? 0.091 0.029 -27.021 1.00 92.75 501 ALA A N 1
ATOM 4030 C CA . ALA A 1 501 ? 1.083 0.206 -25.973 1.00 92.75 501 ALA A CA 1
ATOM 4031 C C . ALA A 1 501 ? 2.505 0.068 -26.539 1.00 92.75 501 ALA A C 1
ATOM 4033 O O . ALA A 1 501 ? 2.800 -0.886 -27.260 1.00 92.75 501 ALA A O 1
ATOM 4034 N N . ASP A 1 502 ? 3.388 0.998 -26.194 1.00 91.06 502 ASP A N 1
ATOM 4035 C CA . ASP A 1 502 ? 4.821 0.962 -26.496 1.00 91.06 502 ASP A CA 1
ATOM 4036 C C . ASP A 1 502 ? 5.656 1.281 -25.237 1.00 91.06 502 ASP A C 1
ATOM 4038 O O . ASP A 1 502 ? 5.105 1.367 -24.140 1.00 91.06 502 ASP A O 1
ATOM 4042 N N . SER A 1 503 ? 6.976 1.444 -25.380 1.00 88.81 503 SER A N 1
ATOM 4043 C CA . SER A 1 503 ? 7.894 1.697 -24.257 1.00 88.81 503 SER A CA 1
ATOM 4044 C C . SER A 1 503 ? 8.772 2.948 -24.394 1.00 88.81 503 SER A C 1
ATOM 4046 O O . SER A 1 503 ? 9.719 3.096 -23.626 1.00 88.81 503 SER A O 1
ATOM 4048 N N . ALA A 1 504 ? 8.518 3.839 -25.363 1.00 89.06 504 ALA A N 1
ATOM 4049 C CA . ALA A 1 504 ? 9.364 5.025 -25.573 1.00 89.06 504 ALA A CA 1
ATOM 4050 C C . ALA A 1 504 ? 8.627 6.304 -26.016 1.00 89.06 504 ALA A C 1
ATOM 4052 O O . ALA A 1 504 ? 9.157 7.401 -25.832 1.00 89.06 504 ALA A O 1
ATOM 4053 N N . SER A 1 505 ? 7.431 6.202 -26.601 1.00 91.12 505 SER A N 1
ATOM 4054 C CA . SER A 1 505 ? 6.785 7.320 -27.303 1.00 91.12 505 SER A CA 1
ATOM 4055 C C . SER A 1 505 ? 6.482 8.508 -26.389 1.00 91.12 505 SER A C 1
ATOM 4057 O O . SER A 1 505 ? 6.764 9.640 -26.775 1.00 91.12 505 SER A O 1
ATOM 4059 N N . ALA A 1 506 ? 5.974 8.279 -25.173 1.00 92.44 506 ALA A N 1
ATOM 4060 C CA . ALA A 1 506 ? 5.735 9.351 -24.205 1.00 92.44 506 ALA A CA 1
ATOM 4061 C C . ALA A 1 506 ? 7.033 10.034 -23.739 1.00 92.44 506 ALA A C 1
ATOM 4063 O O . ALA A 1 506 ? 7.050 11.252 -23.594 1.00 92.44 506 ALA A O 1
ATOM 4064 N N . SER A 1 507 ? 8.137 9.296 -23.589 1.00 89.94 507 SER A N 1
ATOM 4065 C CA . SER A 1 507 ? 9.446 9.862 -23.224 1.00 89.94 507 SER A CA 1
ATOM 4066 C C . SER A 1 507 ? 10.003 10.767 -24.322 1.00 89.94 507 SER A C 1
ATOM 4068 O O . SER A 1 507 ? 10.448 11.879 -24.045 1.00 89.94 507 SER A O 1
ATOM 4070 N N . VAL A 1 508 ? 9.928 10.331 -25.584 1.00 90.75 508 VAL A N 1
ATOM 4071 C CA . VAL A 1 508 ? 10.353 11.147 -26.735 1.00 90.75 508 VAL A CA 1
ATOM 4072 C C . VAL A 1 508 ? 9.441 12.367 -26.909 1.00 90.75 508 VAL A C 1
ATOM 4074 O O . VAL A 1 508 ? 9.933 13.467 -27.167 1.00 90.75 508 VAL A O 1
ATOM 4077 N N . ALA A 1 509 ? 8.129 12.202 -26.721 1.00 92.00 509 ALA A N 1
ATOM 4078 C CA . ALA A 1 509 ? 7.154 13.289 -26.773 1.00 92.00 509 ALA A CA 1
ATOM 4079 C C . ALA A 1 509 ? 7.381 14.339 -25.677 1.00 92.00 509 ALA A C 1
ATOM 4081 O O . ALA A 1 509 ? 7.381 15.529 -25.981 1.00 92.00 509 ALA A O 1
ATOM 4082 N N . LEU A 1 510 ? 7.624 13.912 -24.432 1.00 92.00 510 LEU A N 1
ATOM 4083 C CA . LEU A 1 510 ? 7.905 14.799 -23.301 1.00 92.00 510 LEU A CA 1
ATOM 4084 C C . LEU A 1 510 ? 9.156 15.637 -23.576 1.00 92.00 510 LEU A C 1
ATOM 4086 O O . LEU A 1 510 ? 9.088 16.862 -23.552 1.00 92.00 510 LEU A O 1
ATOM 4090 N N . THR A 1 511 ? 10.268 14.993 -23.942 1.00 91.06 511 THR A N 1
ATOM 4091 C CA . THR A 1 511 ? 11.514 15.695 -24.285 1.00 91.06 511 THR A CA 1
ATOM 4092 C C . THR A 1 511 ? 11.326 16.658 -25.460 1.00 91.06 511 THR A C 1
ATOM 4094 O O . THR A 1 511 ? 11.871 17.762 -25.436 1.00 91.06 511 THR A O 1
ATOM 4097 N N . SER A 1 512 ? 10.543 16.279 -26.476 1.00 90.56 512 SER A N 1
ATOM 4098 C CA . SER A 1 512 ? 10.265 17.141 -27.634 1.00 90.56 512 SER A CA 1
ATOM 4099 C C . SER A 1 512 ? 9.459 18.377 -27.234 1.00 90.56 512 SER A C 1
ATOM 4101 O O . SER A 1 512 ? 9.879 19.497 -27.525 1.00 90.56 512 SER A O 1
ATOM 4103 N N . LEU A 1 513 ? 8.354 18.191 -26.506 1.00 89.81 513 LEU A N 1
ATOM 4104 C CA . LEU A 1 513 ? 7.495 19.278 -26.031 1.00 89.81 513 LEU A CA 1
ATOM 4105 C C . LEU A 1 513 ? 8.239 20.220 -25.075 1.00 89.81 513 LEU A C 1
ATOM 4107 O O . LEU A 1 513 ? 8.133 21.433 -25.235 1.00 89.81 513 LEU A O 1
ATOM 4111 N N . SER A 1 514 ? 9.062 19.692 -24.163 1.00 90.81 514 SER A N 1
ATOM 4112 C CA . SER A 1 514 ? 9.871 20.513 -23.248 1.00 90.81 514 SER A CA 1
ATOM 4113 C C . SER A 1 514 ? 10.970 21.332 -23.924 1.00 90.81 514 SER A C 1
ATOM 4115 O O . SER A 1 514 ? 11.450 22.299 -23.343 1.00 90.81 514 SER A O 1
ATOM 4117 N N . ASN A 1 515 ? 11.356 20.981 -25.153 1.00 89.81 515 ASN A N 1
ATOM 4118 C CA . ASN A 1 515 ? 12.279 21.765 -25.979 1.00 89.81 515 ASN A CA 1
ATOM 4119 C C . ASN A 1 515 ? 11.545 22.602 -27.047 1.00 89.81 515 ASN A C 1
ATOM 4121 O O . ASN A 1 515 ? 12.174 23.067 -28.006 1.00 89.81 515 ASN A O 1
ATOM 4125 N N . GLU A 1 516 ? 10.221 22.756 -26.922 1.00 87.94 516 GLU A N 1
ATOM 4126 C CA . GLU A 1 516 ? 9.345 23.444 -27.881 1.00 87.94 516 GLU A CA 1
ATOM 4127 C C . GLU A 1 516 ? 9.518 22.901 -29.322 1.00 87.94 516 GLU A C 1
ATOM 4129 O O . GLU A 1 516 ? 9.544 23.644 -30.307 1.00 87.94 516 GLU A O 1
ATOM 4134 N N . LYS A 1 517 ? 9.703 21.578 -29.463 1.00 88.62 517 LYS A N 1
ATOM 4135 C CA . LYS A 1 517 ? 9.870 20.890 -30.753 1.00 88.62 517 LYS A CA 1
ATOM 4136 C C . LYS A 1 517 ? 8.612 20.132 -31.149 1.00 88.62 517 LYS A C 1
ATOM 4138 O O . LYS A 1 517 ? 8.024 19.387 -30.367 1.00 88.62 517 LYS A O 1
ATOM 4143 N N . LEU A 1 518 ? 8.239 20.298 -32.415 1.00 88.94 518 LEU A N 1
ATOM 4144 C CA . LEU A 1 518 ? 7.185 19.519 -33.051 1.00 88.94 518 LEU A CA 1
ATOM 4145 C C . LEU A 1 518 ? 7.652 18.068 -33.206 1.00 88.94 518 LEU A C 1
ATOM 4147 O O . LEU A 1 518 ? 8.800 17.811 -33.568 1.00 88.94 518 LEU A O 1
ATOM 4151 N N . PHE A 1 519 ? 6.751 17.132 -32.934 1.00 91.50 519 PHE A N 1
ATOM 4152 C CA . PHE A 1 519 ? 6.994 15.700 -33.050 1.00 91.50 519 PHE A CA 1
ATOM 4153 C C . PHE A 1 519 ? 5.759 15.010 -33.634 1.00 91.50 519 PHE A C 1
ATOM 4155 O O . PHE A 1 519 ? 4.655 15.553 -33.612 1.00 91.50 519 PHE A O 1
ATOM 4162 N N . VAL A 1 520 ? 5.958 13.796 -34.137 1.00 92.31 520 VAL A N 1
ATOM 4163 C CA . VAL A 1 520 ? 4.914 12.847 -34.539 1.00 92.31 520 VAL A CA 1
ATOM 4164 C C . VAL A 1 520 ? 5.410 11.445 -34.190 1.00 92.31 520 VAL A C 1
ATOM 4166 O O . VAL A 1 520 ? 6.617 11.228 -34.065 1.00 92.31 520 VAL A O 1
ATOM 4169 N N . VAL A 1 521 ? 4.497 10.496 -34.003 1.00 92.69 521 VAL A N 1
ATOM 4170 C CA . VAL A 1 521 ? 4.831 9.125 -33.604 1.00 92.69 521 VAL A CA 1
ATOM 4171 C C . VAL A 1 521 ? 4.278 8.145 -34.636 1.00 92.69 521 VAL A C 1
ATOM 4173 O O . VAL A 1 521 ? 3.103 8.212 -34.989 1.00 92.69 521 VAL A O 1
ATOM 4176 N N . PHE A 1 522 ? 5.123 7.216 -35.088 1.00 93.06 522 PHE A N 1
ATOM 4177 C CA . PHE A 1 522 ? 4.760 6.118 -35.985 1.00 93.06 522 PHE A CA 1
ATOM 4178 C C . PHE A 1 522 ? 5.023 4.795 -35.266 1.00 93.06 522 PHE A C 1
ATOM 4180 O O . PHE A 1 522 ? 6.178 4.439 -35.036 1.00 93.06 522 PHE A O 1
ATOM 4187 N N . GLN A 1 523 ? 3.969 4.075 -34.881 1.00 92.31 523 GLN A N 1
ATOM 4188 C CA . GLN A 1 523 ? 4.094 2.834 -34.113 1.00 92.31 523 GLN A CA 1
ATOM 4189 C C . GLN A 1 523 ? 3.772 1.617 -34.984 1.00 92.31 523 GLN A C 1
ATOM 4191 O O . GLN A 1 523 ? 2.639 1.464 -35.435 1.00 92.31 523 GLN A O 1
ATOM 4196 N N . GLY A 1 524 ? 4.751 0.738 -35.202 1.00 91.81 524 GLY A N 1
ATOM 4197 C CA . GLY A 1 524 ? 4.550 -0.514 -35.932 1.00 91.81 524 GLY A CA 1
ATOM 4198 C C . GLY A 1 524 ? 3.950 -1.581 -35.025 1.00 91.81 524 GLY A C 1
ATOM 4199 O O . GLY A 1 524 ? 4.603 -2.020 -34.076 1.00 91.81 524 GLY A O 1
ATOM 4200 N N . VAL A 1 525 ? 2.731 -2.033 -35.316 1.00 91.75 525 VAL A N 1
ATOM 4201 C CA . VAL A 1 525 ? 2.027 -3.013 -34.479 1.00 91.75 525 VAL A CA 1
ATOM 4202 C C . VAL A 1 525 ? 2.658 -4.393 -34.653 1.00 91.75 525 VAL A C 1
ATOM 4204 O O . VAL A 1 525 ? 2.532 -5.037 -35.689 1.00 91.75 525 VAL A O 1
ATOM 4207 N N . SER A 1 526 ? 3.362 -4.859 -33.629 1.00 89.62 526 SER A N 1
ATOM 4208 C CA . SER A 1 526 ? 4.192 -6.073 -33.655 1.00 89.62 526 SER A CA 1
ATOM 4209 C C . SER A 1 526 ? 3.521 -7.305 -33.029 1.00 89.62 526 SER A C 1
ATOM 4211 O O . SER A 1 526 ? 3.938 -8.443 -33.271 1.00 89.62 526 SER A O 1
ATOM 4213 N N . ASN A 1 527 ? 2.487 -7.089 -32.214 1.00 88.19 527 ASN A N 1
ATOM 4214 C CA . ASN A 1 527 ? 1.674 -8.108 -31.553 1.00 88.19 527 ASN A CA 1
ATOM 4215 C C . ASN A 1 527 ? 0.299 -7.538 -31.167 1.00 88.19 527 ASN A C 1
ATOM 4217 O O . ASN A 1 527 ? 0.042 -6.346 -31.310 1.00 88.19 527 ASN A O 1
ATOM 4221 N N . VAL A 1 528 ? -0.543 -8.398 -30.597 1.00 89.06 528 VAL A N 1
ATOM 4222 C CA . VAL A 1 528 ? -1.771 -8.032 -29.876 1.00 89.06 528 VAL A CA 1
ATOM 4223 C C . VAL A 1 528 ? -1.599 -8.443 -28.408 1.00 89.06 528 VAL A C 1
ATOM 4225 O O . VAL A 1 528 ? -0.975 -9.477 -28.130 1.00 89.06 528 VAL A O 1
ATOM 4228 N N . ALA A 1 529 ? -2.102 -7.654 -27.458 1.00 87.81 529 ALA A N 1
ATOM 4229 C CA . ALA A 1 529 ? -2.164 -8.040 -26.047 1.00 87.81 529 ALA A CA 1
ATOM 4230 C C . ALA A 1 529 ? -3.055 -9.287 -25.880 1.00 87.81 529 ALA A C 1
ATOM 4232 O O . ALA A 1 529 ? -4.133 -9.372 -26.454 1.00 87.81 529 ALA A O 1
ATOM 4233 N N . GLY A 1 530 ? -2.596 -10.295 -25.136 1.00 82.06 530 GLY A N 1
ATOM 4234 C CA . GLY A 1 530 ? -3.263 -11.601 -25.024 1.00 82.06 530 GLY A CA 1
ATOM 4235 C C . GLY A 1 530 ? -3.065 -12.561 -26.202 1.00 82.06 530 GLY A C 1
ATOM 4236 O O . GLY A 1 530 ? -3.401 -13.738 -26.078 1.00 82.06 530 GLY A O 1
ATOM 4237 N N . GLY A 1 531 ? -2.497 -12.105 -27.322 1.00 77.38 531 GLY A N 1
ATOM 4238 C CA . GLY A 1 531 ? -2.229 -12.952 -28.483 1.00 77.38 531 GLY A CA 1
ATOM 4239 C C . GLY A 1 531 ? -1.150 -14.015 -28.229 1.00 77.38 531 GLY A C 1
ATOM 4240 O O . GLY A 1 531 ? -0.280 -13.867 -27.365 1.00 77.38 531 GLY A O 1
ATOM 4241 N N . ARG A 1 532 ? -1.161 -15.088 -29.036 1.00 63.94 532 ARG A N 1
ATOM 4242 C CA . ARG A 1 532 ? -0.054 -16.065 -29.086 1.00 63.94 532 ARG A CA 1
ATOM 4243 C C . ARG A 1 532 ? 1.266 -15.370 -29.459 1.00 63.94 532 ARG A C 1
ATOM 4245 O O . ARG A 1 532 ? 1.270 -14.319 -30.096 1.00 63.94 532 ARG A O 1
ATOM 4252 N N . SER A 1 533 ? 2.395 -15.959 -29.055 1.00 57.34 533 SER A N 1
ATOM 4253 C CA . SER A 1 533 ? 3.731 -15.359 -29.203 1.00 57.34 533 SER A CA 1
ATOM 4254 C C . SER A 1 533 ? 4.019 -14.886 -30.633 1.00 57.34 533 SER A C 1
ATOM 4256 O O . SER A 1 533 ? 3.918 -15.672 -31.576 1.00 57.34 533 SER A O 1
ATOM 4258 N N . SER A 1 534 ? 4.419 -13.620 -30.786 1.00 60.47 534 SER A N 1
ATOM 4259 C CA . SER A 1 534 ? 4.680 -13.016 -32.093 1.00 60.47 534 SER A CA 1
ATOM 4260 C C . SER A 1 534 ? 5.894 -13.640 -32.790 1.00 60.47 534 SER A C 1
ATOM 4262 O O . SER A 1 534 ? 6.998 -13.681 -32.245 1.00 60.47 534 SER A O 1
ATOM 4264 N N . ASN A 1 535 ? 5.676 -14.103 -34.024 1.00 70.81 535 ASN A N 1
ATOM 4265 C CA . ASN A 1 535 ? 6.725 -14.564 -34.932 1.00 70.81 535 ASN A CA 1
ATOM 4266 C C . ASN A 1 535 ? 7.705 -13.405 -35.217 1.00 70.81 535 ASN A C 1
ATOM 4268 O O . ASN A 1 535 ? 7.276 -12.275 -35.473 1.00 70.81 535 ASN A O 1
ATOM 4272 N N . SER A 1 536 ? 9.013 -13.673 -35.199 1.00 77.44 536 SER A N 1
ATOM 4273 C CA . SER A 1 536 ? 10.060 -12.674 -35.462 1.00 77.44 536 SER A CA 1
ATOM 4274 C C . SER A 1 536 ? 9.911 -12.008 -36.834 1.00 77.44 536 SER A C 1
ATOM 4276 O O . SER A 1 536 ? 10.175 -10.812 -36.959 1.00 77.44 536 SER A O 1
ATOM 4278 N N . GLY A 1 537 ? 9.399 -12.732 -37.837 1.00 81.50 537 GLY A N 1
ATOM 4279 C CA . GLY A 1 537 ? 9.075 -12.167 -39.149 1.00 81.50 537 GLY A CA 1
ATOM 4280 C C . GLY A 1 537 ? 8.010 -11.064 -39.092 1.00 81.50 537 GLY A C 1
ATOM 4281 O O . GLY A 1 537 ? 8.162 -10.040 -39.752 1.00 81.50 537 GLY A O 1
ATOM 4282 N N . ILE A 1 538 ? 6.977 -11.221 -38.254 1.00 84.75 538 ILE A N 1
ATOM 4283 C CA . ILE A 1 538 ? 5.901 -10.225 -38.087 1.00 84.75 538 ILE A CA 1
ATOM 4284 C C . ILE A 1 538 ? 6.434 -8.969 -37.392 1.00 84.75 538 ILE A C 1
ATOM 4286 O O . ILE A 1 538 ? 6.143 -7.861 -37.836 1.00 84.75 538 ILE A O 1
ATOM 4290 N N . LYS A 1 539 ? 7.277 -9.125 -36.361 1.00 86.56 539 LYS A N 1
ATOM 4291 C CA . LYS A 1 539 ? 7.942 -7.987 -35.705 1.00 86.56 539 LYS A CA 1
ATOM 4292 C C . LYS A 1 539 ? 8.770 -7.164 -36.693 1.00 86.56 539 LYS A C 1
ATOM 4294 O O . LYS A 1 539 ? 8.646 -5.945 -36.726 1.00 86.56 539 LYS A O 1
ATOM 4299 N N . TYR A 1 540 ? 9.572 -7.830 -37.529 1.00 88.00 540 TYR A N 1
ATOM 4300 C CA . TYR A 1 540 ? 10.367 -7.151 -38.553 1.00 88.00 540 TYR A CA 1
ATOM 4301 C C . TYR A 1 540 ? 9.483 -6.405 -39.562 1.00 88.00 540 TYR A C 1
ATOM 4303 O O . TYR A 1 540 ? 9.796 -5.271 -39.916 1.00 88.00 540 TYR A O 1
ATOM 4311 N N . ILE A 1 541 ? 8.378 -7.012 -40.013 1.00 89.69 541 ILE A N 1
ATOM 4312 C CA . ILE A 1 541 ? 7.422 -6.359 -40.919 1.00 89.69 541 ILE A CA 1
ATOM 4313 C C . ILE A 1 541 ? 6.832 -5.102 -40.264 1.00 89.69 541 ILE A C 1
ATOM 4315 O O . ILE A 1 541 ? 6.849 -4.044 -40.885 1.00 89.69 541 ILE A O 1
ATOM 4319 N N . ALA A 1 542 ? 6.399 -5.185 -39.004 1.00 90.69 542 ALA A N 1
ATOM 4320 C CA . ALA A 1 542 ? 5.851 -4.055 -38.256 1.00 90.69 542 ALA A CA 1
ATOM 4321 C C . ALA A 1 542 ? 6.848 -2.889 -38.119 1.00 90.69 542 ALA A C 1
ATOM 4323 O O . ALA A 1 542 ? 6.532 -1.759 -38.497 1.00 90.69 542 ALA A O 1
ATOM 4324 N N . SER A 1 543 ? 8.076 -3.157 -37.661 1.00 89.75 543 SER A N 1
ATOM 4325 C CA . SER A 1 543 ? 9.121 -2.128 -37.537 1.00 89.75 543 SER A CA 1
ATOM 4326 C C . SER A 1 543 ? 9.542 -1.557 -38.898 1.00 89.75 543 SER A C 1
ATOM 4328 O O . SER A 1 543 ? 9.811 -0.361 -39.015 1.00 89.75 543 SER A O 1
ATOM 4330 N N . TYR A 1 544 ? 9.560 -2.378 -39.954 1.00 91.06 544 TYR A N 1
ATOM 4331 C CA . TYR A 1 544 ? 9.832 -1.914 -41.316 1.00 91.06 544 TYR A CA 1
ATOM 4332 C C . TYR A 1 544 ? 8.701 -1.030 -41.861 1.00 91.06 544 TYR A C 1
ATOM 4334 O O . TYR A 1 544 ? 8.977 -0.022 -42.504 1.00 91.06 544 TYR A O 1
ATOM 4342 N N . ASN A 1 545 ? 7.442 -1.352 -41.562 1.00 93.50 545 ASN A N 1
ATOM 4343 C CA . ASN A 1 545 ? 6.278 -0.550 -41.940 1.00 93.50 545 ASN A CA 1
ATOM 4344 C C . ASN A 1 545 ? 6.266 0.805 -41.214 1.00 93.50 545 ASN A C 1
ATOM 4346 O O . ASN A 1 545 ? 6.055 1.835 -41.856 1.00 93.50 545 ASN A O 1
ATOM 4350 N N . ALA A 1 546 ? 6.611 0.839 -39.923 1.00 92.94 546 ALA A N 1
ATOM 4351 C CA . ALA A 1 546 ? 6.826 2.090 -39.191 1.00 92.94 546 ALA A CA 1
ATOM 4352 C C . ALA A 1 546 ? 7.976 2.924 -39.787 1.00 92.94 546 ALA A C 1
ATOM 4354 O O . ALA A 1 546 ? 7.841 4.135 -39.958 1.00 92.94 546 ALA A O 1
ATOM 4355 N N . PHE A 1 547 ? 9.081 2.280 -40.180 1.00 92.81 547 PHE A N 1
ATOM 4356 C CA . PHE A 1 547 ? 10.189 2.938 -40.878 1.00 92.81 547 PHE A CA 1
ATOM 4357 C C . PHE A 1 547 ? 9.781 3.496 -42.254 1.00 92.81 547 PHE A C 1
ATOM 4359 O O . PHE A 1 547 ? 10.211 4.595 -42.608 1.00 92.81 547 PHE A O 1
ATOM 4366 N N . LEU A 1 548 ? 8.941 2.791 -43.024 1.00 92.94 548 LEU A N 1
ATOM 4367 C CA . LEU A 1 548 ? 8.394 3.296 -44.291 1.00 92.94 548 LEU A CA 1
ATOM 4368 C C . LEU A 1 548 ? 7.522 4.538 -44.071 1.00 92.94 548 LEU A C 1
ATOM 4370 O O . LEU A 1 548 ? 7.698 5.526 -44.782 1.00 92.94 548 LEU A O 1
ATOM 4374 N N . ALA A 1 549 ? 6.639 4.511 -43.068 1.00 93.31 549 ALA A N 1
ATOM 4375 C CA . ALA A 1 549 ? 5.807 5.652 -42.688 1.00 93.31 549 ALA A CA 1
ATOM 4376 C C . ALA A 1 549 ? 6.656 6.867 -42.283 1.00 93.31 549 ALA A C 1
ATOM 43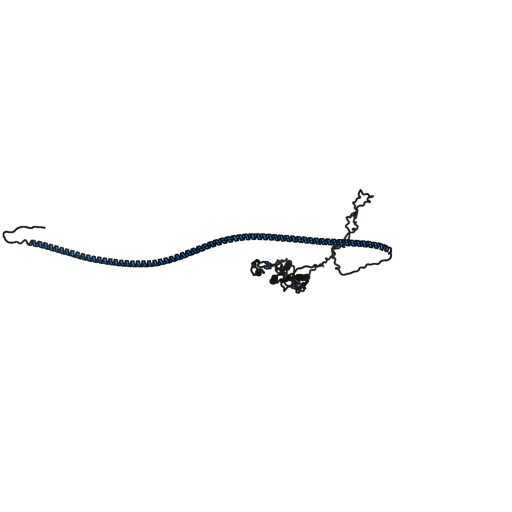78 O O . ALA A 1 549 ? 6.520 7.940 -42.872 1.00 93.31 549 ALA A O 1
ATOM 4379 N N . ALA A 1 550 ? 7.610 6.672 -41.367 1.00 92.12 550 ALA A N 1
ATOM 4380 C CA . ALA A 1 550 ? 8.538 7.716 -40.947 1.00 92.12 550 ALA A CA 1
ATOM 4381 C C . ALA A 1 550 ? 9.360 8.271 -42.123 1.00 92.12 550 ALA A C 1
ATOM 4383 O O . ALA A 1 550 ? 9.496 9.482 -42.259 1.00 92.12 550 ALA A O 1
ATOM 4384 N N . THR A 1 551 ? 9.865 7.409 -43.011 1.00 91.38 551 THR A N 1
ATOM 4385 C CA . THR A 1 551 ? 10.663 7.835 -44.173 1.00 91.38 551 THR A CA 1
ATOM 4386 C C . THR A 1 551 ? 9.828 8.619 -45.184 1.00 91.38 551 THR A C 1
ATOM 4388 O O . THR A 1 551 ? 10.304 9.632 -45.693 1.00 91.38 551 THR A O 1
ATOM 4391 N N . LYS A 1 552 ? 8.589 8.194 -45.478 1.00 91.81 552 LYS A N 1
ATOM 4392 C CA . LYS A 1 552 ? 7.703 8.933 -46.393 1.00 91.81 552 LYS A CA 1
ATOM 4393 C C . LYS A 1 552 ? 7.369 10.317 -45.826 1.00 91.81 552 LYS A C 1
ATOM 4395 O O . LYS A 1 552 ? 7.495 11.292 -46.556 1.00 91.81 552 LYS A O 1
ATOM 4400 N N . PHE A 1 553 ? 7.057 10.404 -44.533 1.00 91.25 553 PHE A N 1
ATOM 4401 C CA . PHE A 1 553 ? 6.796 11.676 -43.854 1.00 91.25 553 PHE A CA 1
ATOM 4402 C C . PHE A 1 553 ? 8.033 12.592 -43.787 1.00 91.25 553 PHE A C 1
ATOM 4404 O O . PHE A 1 553 ? 7.947 13.774 -44.092 1.00 91.25 553 PHE A O 1
ATOM 4411 N N . ILE A 1 554 ? 9.218 12.068 -43.458 1.00 89.56 554 ILE A N 1
ATOM 4412 C CA . ILE A 1 554 ? 10.455 12.874 -43.443 1.00 89.56 554 ILE A CA 1
ATOM 4413 C C . ILE A 1 554 ? 10.777 13.428 -44.841 1.00 89.56 554 ILE A C 1
ATOM 4415 O O . ILE A 1 554 ? 11.267 14.548 -44.953 1.00 89.56 554 ILE A O 1
ATOM 4419 N N . ASN A 1 555 ? 10.480 12.673 -45.903 1.00 87.31 555 ASN A N 1
ATOM 4420 C CA . ASN A 1 555 ? 10.691 13.115 -47.283 1.00 87.31 555 ASN A CA 1
ATOM 4421 C C . ASN A 1 555 ? 9.661 14.151 -47.774 1.00 87.31 555 ASN A C 1
ATOM 4423 O O . ASN A 1 555 ? 9.955 14.836 -48.754 1.00 87.31 555 ASN A O 1
ATOM 4427 N N . SER A 1 556 ? 8.481 14.261 -47.151 1.00 85.69 556 SER A N 1
ATOM 4428 C CA . SER A 1 556 ? 7.482 15.284 -47.500 1.00 85.69 556 SER A CA 1
ATOM 4429 C C . SER A 1 556 ? 7.702 16.610 -46.768 1.00 85.69 556 SER A C 1
ATOM 4431 O O . SER A 1 556 ? 7.282 17.656 -47.263 1.00 85.69 556 SER A O 1
ATOM 4433 N N . ILE A 1 557 ? 8.414 16.606 -45.633 1.00 83.88 557 ILE A N 1
ATOM 4434 C CA . ILE A 1 557 ? 8.862 17.842 -44.981 1.00 83.88 557 ILE A CA 1
ATOM 4435 C C . ILE A 1 557 ? 9.792 18.595 -45.950 1.00 83.88 557 ILE A C 1
ATOM 4437 O O . ILE A 1 557 ? 10.830 18.050 -46.343 1.00 83.88 557 ILE A O 1
ATOM 4441 N N . PRO A 1 558 ? 9.493 19.864 -46.301 1.00 72.12 558 PRO A N 1
ATOM 4442 C CA . PRO A 1 558 ? 10.403 20.681 -47.088 1.00 72.12 558 PRO A CA 1
ATOM 4443 C C . PRO A 1 558 ? 11.685 20.894 -46.286 1.00 72.12 558 PRO A C 1
ATOM 4445 O O . PRO A 1 558 ? 11.730 21.688 -45.344 1.00 72.12 558 PRO A O 1
ATOM 4448 N N . THR A 1 559 ? 12.749 20.179 -46.647 1.00 60.69 559 THR A N 1
ATOM 4449 C CA . THR A 1 559 ? 14.072 20.508 -46.128 1.00 60.69 559 THR A CA 1
ATOM 4450 C C . THR A 1 559 ? 14.435 21.895 -46.646 1.00 60.69 559 THR A C 1
ATOM 4452 O O . THR A 1 559 ? 14.349 22.126 -47.858 1.00 60.69 559 THR A O 1
ATOM 4455 N N . PRO A 1 560 ? 14.885 22.826 -45.785 1.00 47.66 560 PRO A N 1
ATOM 4456 C CA . PRO A 1 560 ? 15.622 23.965 -46.280 1.00 47.66 560 PRO A CA 1
ATOM 4457 C C . PRO A 1 560 ? 16.901 23.399 -46.897 1.00 47.66 560 PRO A C 1
ATOM 4459 O O . PRO A 1 560 ? 17.869 23.092 -46.200 1.00 47.66 560 PRO A O 1
ATOM 4462 N N . ARG A 1 561 ? 16.908 23.245 -48.228 1.00 44.66 561 ARG A N 1
ATOM 4463 C CA . ARG A 1 561 ? 18.163 23.293 -48.972 1.00 44.66 561 ARG A CA 1
ATOM 4464 C C . ARG A 1 561 ? 18.812 24.593 -48.535 1.00 44.66 561 ARG A C 1
ATOM 4466 O O . ARG A 1 561 ? 18.260 25.661 -48.796 1.00 44.66 561 ARG A O 1
ATOM 4473 N N . HIS A 1 562 ? 19.930 24.491 -47.822 1.00 41.41 562 HIS A N 1
ATOM 4474 C CA . HIS A 1 562 ? 20.744 25.657 -47.543 1.00 41.41 562 HIS A CA 1
ATOM 4475 C C . HIS A 1 562 ? 21.000 26.355 -48.874 1.00 41.41 562 HIS A C 1
ATOM 4477 O O . HIS A 1 562 ? 21.511 25.735 -49.808 1.00 41.41 562 HIS A O 1
ATOM 4483 N N . ALA A 1 563 ? 20.596 27.622 -48.952 1.00 38.19 563 ALA A N 1
ATOM 4484 C CA . ALA A 1 563 ? 20.990 28.505 -50.029 1.00 38.19 563 ALA A CA 1
ATOM 4485 C C . ALA A 1 563 ? 22.506 28.709 -49.912 1.00 38.19 563 ALA A C 1
ATOM 4487 O O . ALA A 1 563 ? 22.995 29.552 -49.162 1.00 38.19 563 ALA A O 1
ATOM 4488 N N . CYS A 1 564 ? 23.231 27.832 -50.594 1.00 37.22 564 CYS A N 1
ATOM 4489 C CA . CYS A 1 564 ? 24.627 27.975 -50.966 1.00 37.22 564 CYS A CA 1
ATOM 4490 C C . CYS A 1 564 ? 24.697 27.850 -52.493 1.00 37.22 564 CYS A C 1
ATOM 4492 O O . CYS A 1 564 ? 25.335 26.944 -53.026 1.00 37.22 564 CYS A O 1
ATOM 4494 N N . GLU A 1 565 ? 23.970 28.754 -53.151 1.00 32.31 565 GLU A N 1
ATOM 4495 C CA . GLU A 1 565 ? 24.273 29.304 -54.476 1.00 32.31 565 GLU A CA 1
ATOM 4496 C C . GLU A 1 565 ? 24.585 30.795 -54.276 1.00 32.31 565 GLU A C 1
ATOM 4498 O O . GLU A 1 565 ? 23.883 31.412 -53.437 1.00 32.31 565 GLU A O 1
#

pLDDT: mean 80.61, std 17.16, range [26.22, 97.5]

Foldseek 3Di:
DDDDDDDDDDDPDDDDDDDPDPPVVVVVVVVVVVVVVVVVVVVVVVVVVVVVVVVVVVVVVVVVVVVVVVVVVVVVVVVVVVVVVVVVVVVVVVVVVVVVVVVVVVVVVVVVVVVVVVVVVVVVVVVVVVVVVVVVVVVVVVVVVVVVVVVVVVVVVVVVVVVVVVVVVVVVVVVVVVVVVVVVVVVVVVVVVVVVVVVVVVVVVVVVVVVVVVVVVVVVVVVVVVVVVVVVVVVVVVVVVVVVVVVVVCVVVPPDDDDDDDDDDDDDDDDDDPPLADADFKDFDPPQDDDPPLVVDDQKDFDPPDDDDPPDDCVVNNDDDGDIDGDPPNPDDDDGDIDGDPSHDDDDDDDDDDDFQQAWAFLDCVQADQLAKEWEQWEFAPQAKDQDQAPDPDAAPAAVQCVDPPHRDRDNSGHIHHAFDFQAAPVDDTDGDGILGADPVLLVLLCVQQQPDQADAFDPPDGDPDGYYYDYHFYEYAHCDHAQANVVSNVCCVVPVHGIYYHPPVVVSSVQVRHVHHDIDIHQHQYYRPDDDGDPRSSVSSRVRSVSSVVSSVVPPDDPPPPPD

InterPro domains:
  IPR001580 Calreticulin/calnexin [PF00262] (257-358)
  IPR001580 Calreticulin/calnexin [PR00626] (273-286)
  IPR001580 Calreticulin/calnexin [PR00626] (301-323)
  IPR001580 Calreticulin/calnexin [PR00626] (339-358)
  IPR009033 Calreticulin/calnexin, P domain superfamily [G3DSA:2.10.250.10] (263-361)
  IPR009033 Calreticulin/calnexin, P domain superfamily [SSF63887] (259-359)
  IPR018124 Calreticulin/calnexin, conserved site [PS00805] (301-313)
  IPR035994 Nucleoside phosphorylase superfamily [G3DSA:3.40.50.1580] (362-556)
  IPR035994 Nucleoside phosphorylase superfamily [SSF53167] (368-546)

Organism: NCBI:txid1413687

Secondary structure (DSSP, 8-state):
-----------SS------SSHHHHHHHHHHHHHHHHHHHHHHHHHHHHHHHHHHHHHHHHHHHHHHHHHHHHHHHHHHHHHHHHHHHHHHHHHHHHHHHHHHHHHHHHHHHHHHHHHHHHHHHHHHHHHHHHHHHHHHHHHHHHHHHHHHHHHHHHHHHHHHHHHHHHHHHHHHHHHHHHHHHHHHHHHHHHHHHHHHHHHHHHHHHHHHHHHHHHHHHHHHHHHHHHHHHHHHHHHHHHHHHHHHHHHHTT-S-------------------TT-B--SEEE-SS-PPPTTSSS--SEEE-TT----TT--TTTT-S----EEE-TT---S----EEE-TTB-PPP--PPPPP---EEEES-TTT--TT-EEEEEEEEE-S-EEEEPTT-SS--SEEGGGG-SSS----TT-EEEEPPEEE--SSS--EEESSEEPPHHHHHHHHHHHTT-----EETTEE-SS---EEEEEEEEE-SS----HHHHHHHHHHH-EEEEESSHHHHHHHHHHTT------EEEEEETTPSPPPHHHHHHHHHHHHHHHHHHHHHS--------